Protein 9G7M (pdb70)

Secondary structure (DSSP, 8-state):
-BSS---HHHHSSS-EEEEE-TT--EEEE-----EEEEEEEEEEEE-TTS--EEEEETTTEEEEE-SSEEEEEE--SS---EEEEEE-TT--EEEEEEEEEESSS--SEEEEEEEEE-TTS-EEEE--EEEEE--HHHHHTTTTT-EEEEEESS--SS-EEEEEEEEEEEEEEPPSS--HHHHTTTTTSGGGGGG-HHHHHHHHHHHSSTTTSSS--TT---EEEEE------PPPSSPP-EEEEE--TTS-HHHHHHHHHHH---TTTTS--SS-----TTTHHHHHHHHHHHHHHT--GGGHHHHHHHHHTT-----S-HHHHHHHHHHHHHSHHHHHHHHHHHHHHHHHHHHHSTT--HHHHTTSEEEEEE--TTSS----S--SSEEEEEE---GGGGS-SSSPPEE-SS-EES--HHHHHHHHHHHHHTTEEEEEEEEE-HHHHHIIIII-------SS-GGG-SEEEESSHHHHHTTSB-SS--SS----B-EEEEEEEEGGGGGGEEE-SS-TTSTTHHHHHHHHHTSSSS-SS-EEEEEPSSS--SEEEEE-HHHHTT-EEEE-S----SSSTTSPP-GGGS-HHHHTT-PPP--B-SPPP-

InterPro domains:
  IPR013320 Concanavalin A-like lectin/glucanase domain superfamily [SSF49899] (30-283)
  IPR015099 Exotoxin A catalytic domain [PF09009] (461-632)
  IPR015099 Exotoxin A catalytic domain [cd01436] (477-609)
  IPR015185 Exotoxin A, binding [PF09101] (30-283)
  IPR015186 Exotoxin A, middle domain [PF09102] (285-422)
  IPR036478 Exotoxin A, middle domain superfamily [G3DSA:3.90.1350.10] (274-437)
  IPR036478 Exotoxin A, middle domain superfamily [SSF56864] (285-430)

B-factor: mean 85.53, std 22.72, range [37.11, 172.73]

Organism: NCBI:txid1881062

Radius of gyration: 26.22 Å; Cα contacts (8 Å, |Δi|>4): 1436; chains: 1; bounding box: 72×59×67 Å

Structure (mmCIF, N/CA/C/O backbone):
data_9G7M
#
_entry.id   9G7M
#
_cell.length_a   141.797
_cell.length_b   141.797
_cell.length_c   202.661
_cell.angle_alpha   90.000
_cell.angle_beta   90.000
_cell.angle_gamma   120.000
#
_symmetry.space_group_name_H-M   'P 62 2 2'
#
loop_
_entity.id
_entity.type
_entity.pdbx_description
1 polymer 'Exotoxin A-like protein'
2 non-polymer 'CALCIUM ION'
3 water water
#
loop_
_atom_site.group_PDB
_atom_site.id
_atom_site.type_symbol
_atom_site.label_atom_id
_atom_site.label_alt_id
_atom_site.label_comp_id
_atom_site.label_asym_id
_atom_site.label_entity_id
_atom_site.label_seq_id
_atom_site.pdbx_PDB_ins_code
_atom_site.Cartn_x
_atom_site.Cartn_y
_atom_site.Cartn_z
_atom_site.occupancy
_atom_site.B_iso_or_equiv
_atom_site.auth_seq_id
_atom_site.auth_comp_id
_atom_site.auth_asym_id
_atom_site.auth_atom_id
_atom_site.pdbx_PDB_model_num
ATOM 1 N N . GLY A 1 1 ? -11.666 26.857 -13.815 1.000 77.324 0 GLY A N 1
ATOM 2 C CA . GLY A 1 1 ? -11.261 25.815 -12.850 1.000 76.183 0 GLY A CA 1
ATOM 3 C C . GLY A 1 1 ? -10.462 26.386 -11.681 1.000 75.049 0 GLY A C 1
ATOM 4 O O . GLY A 1 1 ? -9.834 27.434 -11.813 1.000 79.054 0 GLY A O 1
ATOM 5 N N . ILE A 1 2 ? -10.478 25.673 -10.548 1.000 70.828 1 ILE A N 1
ATOM 6 C CA . ILE A 1 2 ? -9.823 26.122 -9.331 1.000 67.576 1 ILE A CA 1
ATOM 7 C C . ILE A 1 2 ? -8.546 25.315 -9.130 1.000 67.779 1 ILE A C 1
ATOM 8 O O . ILE A 1 2 ? -8.613 24.093 -9.036 1.000 68.160 1 ILE A O 1
ATOM 13 N N . GLU A 1 3 ? -7.398 26.011 -9.075 1.000 69.368 2 GLU A N 1
ATOM 14 C CA . GLU A 1 3 ? -6.096 25.379 -8.893 1.000 70.375 2 GLU A CA 1
ATOM 15 C C . GLU A 1 3 ? -5.370 25.980 -7.688 1.000 68.475 2 GLU A C 1
ATOM 16 O O . GLU A 1 3 ? -4.160 25.819 -7.539 1.000 70.986 2 GLU A O 1
ATOM 22 N N . GLY A 1 4 ? -6.130 26.647 -6.816 1.000 64.828 3 GLY A N 1
ATOM 23 C CA . GLY A 1 4 ? -5.603 27.331 -5.649 1.000 62.688 3 GLY A CA 1
ATOM 24 C C . GLY A 1 4 ? -6.766 27.689 -4.736 1.000 62.640 3 GLY A C 1
ATOM 25 O O . GLY A 1 4 ? -7.846 27.129 -4.905 1.000 64.117 3 GLY A O 1
ATOM 26 N N . ASN A 1 5 ? -6.568 28.630 -3.805 1.000 62.706 4 ASN A N 1
ATOM 27 C CA . ASN A 1 5 ? -7.661 29.063 -2.943 1.000 62.886 4 ASN A CA 1
ATOM 28 C C . ASN A 1 5 ? -8.762 29.666 -3.807 1.000 61.453 4 ASN A C 1
ATOM 29 O O . ASN A 1 5 ? -8.517 30.024 -4.956 1.000 62.171 4 ASN A O 1
ATOM 34 N N . PHE A 1 6 ? -9.968 29.770 -3.245 1.000 60.196 5 PHE A N 1
ATOM 35 C CA . PHE A 1 6 ? -11.127 30.194 -4.012 1.000 61.905 5 PHE A CA 1
ATOM 36 C C . PHE A 1 6 ? -12.175 30.797 -3.080 1.000 64.907 5 PHE A C 1
ATOM 37 O O . PHE A 1 6 ? -11.939 30.948 -1.882 1.000 65.071 5 PHE A O 1
ATOM 45 N N . ARG A 1 7 ? -13.321 31.170 -3.656 1.000 67.071 6 ARG A N 1
ATOM 46 C CA . ARG A 1 7 ? -14.476 31.585 -2.879 1.000 69.864 6 ARG A CA 1
ATOM 47 C C . ARG A 1 7 ? -15.667 30.742 -3.328 1.000 69.401 6 ARG A C 1
ATOM 48 O O . ARG A 1 7 ? -16.113 30.853 -4.468 1.000 70.272 6 ARG A O 1
ATOM 56 N N . LEU A 1 8 ? -16.163 29.896 -2.416 1.000 67.536 7 LEU A N 1
ATOM 57 C CA . LEU A 1 8 ? -17.137 28.865 -2.742 1.000 65.525 7 LEU A CA 1
ATOM 58 C C . LEU A 1 8 ? -18.420 29.492 -3.288 1.000 66.449 7 LEU A C 1
ATOM 59 O O . LEU A 1 8 ? -18.924 29.058 -4.322 1.000 65.999 7 LEU A O 1
ATOM 64 N N . TRP A 1 9 ? -18.951 30.501 -2.586 1.000 68.097 8 TRP A N 1
ATOM 65 C CA . TRP A 1 9 ? -20.241 31.068 -2.948 1.000 70.545 8 TRP A CA 1
ATOM 66 C C . TRP A 1 9 ? -20.136 31.753 -4.309 1.000 72.952 8 TRP A C 1
ATOM 67 O O . TRP A 1 9 ? -21.036 31.631 -5.134 1.000 77.677 8 TRP A O 1
ATOM 78 N N . ASP A 1 10 ? -19.030 32.469 -4.541 1.000 72.437 9 ASP A N 1
ATOM 79 C CA . ASP A 1 10 ? -18.841 33.199 -5.784 1.000 73.306 9 ASP A CA 1
ATOM 80 C C . ASP A 1 10 ? -18.672 32.231 -6.954 1.000 71.860 9 ASP A C 1
ATOM 81 O O . ASP A 1 10 ? -19.333 32.388 -7.979 1.000 73.251 9 ASP A O 1
ATOM 86 N N . ASP A 1 11 ? -17.796 31.232 -6.768 1.000 68.890 10 ASP A N 1
ATOM 87 C CA . ASP A 1 11 ? -17.204 30.461 -7.851 1.000 66.343 10 ASP A CA 1
ATOM 88 C C . ASP A 1 11 ? -18.028 29.215 -8.175 1.000 66.592 10 ASP A C 1
ATOM 89 O O . ASP A 1 11 ? -18.084 28.798 -9.331 1.000 67.360 10 ASP A O 1
ATOM 94 N N . CYS A 1 12 ? -18.648 28.618 -7.147 1.000 65.820 11 CYS A N 1
ATOM 95 C CA . CYS A 1 12 ? -19.226 27.286 -7.252 1.000 63.371 11 CYS A CA 1
ATOM 96 C C . CYS A 1 12 ? -20.735 27.325 -7.014 1.000 64.565 11 CYS A C 1
ATOM 97 O O . CYS A 1 12 ? -21.361 26.280 -6.839 1.000 63.833 11 CYS A O 1
ATOM 100 N N . SER A 1 13 ? -21.307 28.536 -7.044 1.000 67.046 12 SER A N 1
ATOM 101 C CA . SER A 1 13 ? -22.734 28.751 -6.853 1.000 68.302 12 SER A CA 1
ATOM 102 C C . SER A 1 13 ? -23.555 28.096 -7.964 1.000 67.593 12 SER A C 1
ATOM 103 O O . SER A 1 13 ? -24.692 27.685 -7.734 1.000 68.169 12 SER A O 1
ATOM 106 N N . SER A 1 14 ? -22.988 28.034 -9.175 1.000 65.455 13 SER A N 1
ATOM 107 C CA . SER A 1 14 ? -23.613 27.318 -10.274 1.000 64.661 13 SER A CA 1
ATOM 108 C C . SER A 1 14 ? -22.776 26.094 -10.629 1.000 63.315 13 SER A C 1
ATOM 109 O O . SER A 1 14 ? -23.289 24.976 -10.642 1.000 63.271 13 SER A O 1
ATOM 112 N N . TYR A 1 15 ? -21.494 26.326 -10.928 1.000 62.105 14 TYR A N 1
ATOM 113 C CA . TYR A 1 15 ? -20.569 25.250 -11.237 1.000 62.226 14 TYR A CA 1
ATOM 114 C C . TYR A 1 15 ? -19.134 25.753 -11.110 1.000 62.302 14 TYR A C 1
ATOM 115 O O . TYR A 1 15 ? -18.825 26.878 -11.488 1.000 63.824 14 TYR A O 1
ATOM 124 N N . CYS A 1 16 ? -18.273 24.893 -10.557 1.000 61.391 15 CYS A N 1
ATOM 125 C CA . CYS A 1 16 ? -16.835 25.092 -10.564 1.000 60.694 15 CYS A CA 1
ATOM 126 C C . CYS A 1 16 ? -16.174 23.719 -10.544 1.000 60.113 15 CYS A C 1
ATOM 127 O O . CYS A 1 16 ? -16.728 22.780 -9.978 1.000 61.690 15 CYS A O 1
ATOM 130 N N . LEU A 1 17 ? -14.999 23.613 -11.166 1.000 58.366 16 LEU A N 1
ATOM 131 C CA . LEU A 1 17 ? -14.296 22.347 -11.255 1.000 56.321 16 LEU A CA 1
ATOM 132 C C . LEU A 1 17 ? -12.951 22.495 -10.558 1.000 55.316 16 LEU A C 1
ATOM 133 O O . LEU A 1 17 ? -12.100 23.243 -11.024 1.000 57.276 16 LEU A O 1
ATOM 138 N N . VAL A 1 18 ? -12.776 21.775 -9.447 1.000 53.889 17 VAL A N 1
ATOM 139 C CA . VAL A 1 18 ? -11.542 21.826 -8.681 1.000 53.654 17 VAL A CA 1
ATOM 140 C C . VAL A 1 18 ? -10.562 20.790 -9.235 1.000 52.901 17 VAL A C 1
ATOM 141 O O . VAL A 1 18 ? -10.889 19.613 -9.339 1.000 52.618 17 VAL A O 1
ATOM 145 N N . TYR A 1 19 ? -9.352 21.244 -9.572 1.000 53.253 18 TYR A N 1
ATOM 146 C CA . TYR A 1 19 ? -8.281 20.358 -9.989 1.000 55.234 18 TYR A CA 1
ATOM 147 C C . TYR A 1 19 ? -7.495 19.951 -8.744 1.000 56.405 18 TYR A C 1
ATOM 148 O O . TYR A 1 19 ? -6.445 20.519 -8.442 1.000 56.496 18 TYR A O 1
ATOM 157 N N . ALA A 1 20 ? -8.040 18.971 -8.010 1.000 57.479 19 ALA A N 1
ATOM 158 C CA . ALA A 1 20 ? -7.444 18.497 -6.772 1.000 57.100 19 ALA A CA 1
ATOM 159 C C . ALA A 1 20 ? -6.006 18.058 -7.021 1.000 58.548 19 ALA A C 1
ATOM 160 O O . ALA A 1 20 ? -5.743 17.189 -7.856 1.000 57.390 19 ALA A O 1
ATOM 162 N N . ALA A 1 21 ? -5.091 18.694 -6.282 1.000 60.641 20 ALA A N 1
ATOM 163 C CA . ALA A 1 21 ? -3.694 18.304 -6.256 1.000 61.304 20 ALA A CA 1
ATOM 164 C C . ALA A 1 21 ? -3.347 17.823 -4.854 1.000 63.140 20 ALA A C 1
ATOM 165 O O . ALA A 1 21 ? -3.805 18.405 -3.873 1.000 64.487 20 ALA A O 1
ATOM 167 N N . PRO A 1 22 ? -2.537 16.751 -4.711 1.000 66.786 21 PRO A N 1
ATOM 168 C CA . PRO A 1 22 ? -1.860 16.482 -3.444 1.000 69.907 21 PRO A CA 1
ATOM 169 C C . PRO A 1 22 ? -0.849 17.600 -3.203 1.000 75.570 21 PRO A C 1
ATOM 170 O O . PRO A 1 22 ? -0.468 18.303 -4.137 1.000 82.545 21 PRO A O 1
ATOM 174 N N . HIS A 1 23 ? -0.438 17.774 -1.944 1.000 80.653 22 HIS A N 1
ATOM 175 C CA . HIS A 1 23 ? 0.579 18.755 -1.580 1.000 84.829 22 HIS A CA 1
ATOM 176 C C . HIS A 1 23 ? 0.037 20.185 -1.672 1.000 79.573 22 HIS A C 1
ATOM 177 O O . HIS A 1 23 ? 0.799 21.136 -1.496 1.000 76.218 22 HIS A O 1
ATOM 184 N N . LYS A 1 24 ? -1.270 20.330 -1.936 1.000 75.054 23 LYS A N 1
ATOM 185 C CA . LYS A 1 24 ? -1.900 21.637 -2.005 1.000 73.443 23 LYS A CA 1
ATOM 186 C C . LYS A 1 24 ? -3.305 21.559 -1.409 1.000 68.129 23 LYS A C 1
ATOM 187 O O . LYS A 1 24 ? -4.109 20.710 -1.792 1.000 65.774 23 LYS A O 1
ATOM 193 N N . ILE A 1 25 ? -3.566 22.457 -0.453 1.000 63.985 24 ILE A N 1
ATOM 194 C CA . ILE A 1 25 ? -4.874 22.611 0.156 1.000 62.472 24 ILE A CA 1
ATOM 195 C C . ILE A 1 25 ? -5.503 23.880 -0.405 1.000 61.573 24 ILE A C 1
ATOM 196 O O . ILE A 1 25 ? -5.039 24.981 -0.130 1.000 62.302 24 ILE A O 1
ATOM 201 N N . TYR A 1 26 ? -6.556 23.704 -1.204 1.000 60.692 25 TYR A N 1
ATOM 202 C CA . TYR A 1 26 ? -7.325 24.813 -1.733 1.000 59.891 25 TYR A CA 1
ATOM 203 C C . TYR A 1 26 ? -8.367 25.186 -0.689 1.000 61.432 25 TYR A C 1
ATOM 204 O O . TYR A 1 26 ? -9.250 24.386 -0.398 1.000 61.766 25 TYR A O 1
ATOM 213 N N . GLN A 1 27 ? -8.245 26.393 -0.125 1.000 64.413 26 GLN A N 1
ATOM 214 C CA . GLN A 1 27 ? -9.093 26.824 0.974 1.000 64.957 26 GLN A CA 1
ATOM 215 C C . GLN A 1 27 ? -10.070 27.896 0.494 1.000 63.693 26 GLN A C 1
ATOM 216 O O . GLN A 1 27 ? -9.796 28.602 -0.473 1.000 64.558 26 GLN A O 1
ATOM 222 N N . THR A 1 28 ? -11.211 28.001 1.185 1.000 63.351 27 THR A N 1
ATOM 223 C CA . THR A 1 28 ? -12.189 29.052 0.940 1.000 64.277 27 THR A CA 1
ATOM 224 C C . THR A 1 28 ? -12.795 29.527 2.259 1.000 65.591 27 THR A C 1
ATOM 225 O O . THR A 1 28 ? -12.923 28.752 3.205 1.000 64.966 27 THR A O 1
ATOM 229 N N . PRO A 1 29 ? -13.210 30.810 2.359 1.000 65.607 28 PRO A N 1
ATOM 230 C CA . PRO A 1 29 ? -14.064 31.248 3.460 1.000 66.865 28 PRO A CA 1
ATOM 231 C C . PRO A 1 29 ? -15.476 30.694 3.300 1.000 68.450 28 PRO A C 1
ATOM 232 O O . PRO A 1 29 ? -15.828 30.217 2.226 1.000 67.467 28 PRO A O 1
ATOM 236 N N . LEU A 1 30 ? -16.264 30.767 4.381 1.000 72.130 29 LEU A N 1
ATOM 237 C CA . LEU A 1 30 ? -17.666 30.380 4.362 1.000 75.394 29 LEU A CA 1
ATOM 238 C C . LEU A 1 30 ? -18.544 31.532 4.856 1.000 79.337 29 LEU A C 1
ATOM 239 O O . LEU A 1 30 ? -19.720 31.328 5.157 1.000 81.736 29 LEU A O 1
ATOM 244 N N . ALA A 1 31 ? -17.979 32.746 4.918 1.000 80.246 30 ALA A N 1
ATOM 245 C CA . ALA A 1 31 ? -18.659 33.885 5.512 1.000 78.812 30 ALA A CA 1
ATOM 246 C C . ALA A 1 31 ? -19.833 34.304 4.633 1.000 80.010 30 ALA A C 1
ATOM 247 O O . ALA A 1 31 ? -19.836 34.018 3.439 1.000 76.931 30 ALA A O 1
ATOM 249 N N . THR A 1 32 ? -20.820 34.970 5.253 1.000 85.475 31 THR A N 1
ATOM 250 C CA . THR A 1 32 ? -22.037 35.403 4.582 1.000 89.230 31 THR A CA 1
ATOM 251 C C . THR A 1 32 ? -22.400 36.813 5.058 1.000 90.607 31 THR A C 1
ATOM 252 O O . THR A 1 32 ? -22.221 37.740 4.246 1.000 96.223 31 THR A O 1
ATOM 256 N N . LYS A 1 41 ? -29.474 36.017 16.575 1.000 128.741 40 LYS A N 1
ATOM 257 C CA . LYS A 1 41 ? -30.385 35.272 17.488 1.000 127.856 40 LYS A CA 1
ATOM 258 C C . LYS A 1 41 ? -30.307 33.783 17.140 1.000 122.127 40 LYS A C 1
ATOM 259 O O . LYS A 1 41 ? -29.238 33.301 16.763 1.000 121.286 40 LYS A O 1
ATOM 265 N N . GLU A 1 42 ? -31.436 33.064 17.229 1.000 110.424 41 GLU A N 1
ATOM 266 C CA . GLU A 1 42 ? -31.427 31.610 17.229 1.000 100.910 41 GLU A CA 1
ATOM 267 C C . GLU A 1 42 ? -31.938 31.061 15.898 1.000 93.867 41 GLU A C 1
ATOM 268 O O . GLU A 1 42 ? -32.953 31.521 15.380 1.000 94.031 41 GLU A O 1
ATOM 274 N N . GLY A 1 43 ? -31.234 30.049 15.368 1.000 88.815 42 GLY A N 1
ATOM 275 C CA . GLY A 1 43 ? -31.642 29.378 14.142 1.000 85.074 42 GLY A CA 1
ATOM 276 C C . GLY A 1 43 ? -30.627 28.341 13.652 1.000 80.062 42 GLY A C 1
ATOM 277 O O . GLY A 1 43 ? -29.616 28.081 14.304 1.000 77.831 42 GLY A O 1
ATOM 278 N N . VAL A 1 44 ? -30.920 27.768 12.477 1.000 75.952 43 VAL A N 1
ATOM 279 C CA . VAL A 1 44 ? -30.123 26.710 11.875 1.000 71.923 43 VAL A CA 1
ATOM 280 C C . VAL A 1 44 ? -29.573 27.190 10.537 1.000 70.160 43 VAL A C 1
ATOM 281 O O . VAL A 1 44 ? -30.316 27.742 9.728 1.000 69.701 43 VAL A O 1
ATOM 285 N N . LEU A 1 45 ? -28.274 26.942 10.318 1.000 68.434 44 LEU A N 1
ATOM 286 C CA . LEU A 1 45 ? -27.637 27.115 9.020 1.000 66.658 44 LEU A CA 1
ATOM 287 C C . LEU A 1 45 ? -27.530 25.754 8.338 1.000 64.809 44 LEU A C 1
ATOM 288 O O . LEU A 1 45 ? -27.076 24.800 8.964 1.000 66.378 44 LEU A O 1
ATOM 293 N N . HIS A 1 46 ? -27.941 25.676 7.064 1.000 62.708 45 HIS A N 1
ATOM 294 C CA . HIS A 1 46 ? -27.810 24.460 6.274 1.000 61.815 45 HIS A CA 1
ATOM 295 C C . HIS A 1 46 ? -26.874 24.729 5.101 1.000 61.245 45 HIS A C 1
ATOM 296 O O . HIS A 1 46 ? -27.278 25.323 4.105 1.000 63.403 45 HIS A O 1
ATOM 303 N N . TYR A 1 47 ? -25.628 24.266 5.234 1.000 60.314 46 TYR A N 1
ATOM 304 C CA . TYR A 1 47 ? -24.638 24.344 4.171 1.000 59.308 46 TYR A CA 1
ATOM 305 C C . TYR A 1 47 ? -24.858 23.171 3.216 1.000 59.009 46 TYR A C 1
ATOM 306 O O . TYR A 1 47 ? -24.984 22.030 3.650 1.000 59.330 46 TYR A O 1
ATOM 315 N N . SER A 1 48 ? -24.919 23.451 1.912 1.000 59.603 47 SER A N 1
ATOM 316 C CA . SER A 1 48 ? -25.265 22.430 0.934 1.000 59.467 47 SER A CA 1
ATOM 317 C C . SER A 1 48 ? -24.466 22.634 -0.349 1.000 58.121 47 SER A C 1
ATOM 318 O O . SER A 1 48 ? -24.177 23.766 -0.722 1.000 60.830 47 SER A O 1
ATOM 321 N N . MET A 1 49 ? -24.095 21.530 -1.004 1.000 55.178 48 MET A N 1
ATOM 322 C CA . MET A 1 49 ? -23.532 21.599 -2.342 1.000 54.553 48 MET A CA 1
ATOM 323 C C . MET A 1 49 ? -23.613 20.224 -3.004 1.000 53.190 48 MET A C 1
ATOM 324 O O . MET A 1 49 ? -23.578 19.200 -2.334 1.000 52.370 48 MET A O 1
ATOM 329 N N . VAL A 1 50 ? -23.746 20.214 -4.332 1.000 53.472 49 VAL A N 1
ATOM 330 C CA . VAL A 1 50 ? -23.885 18.975 -5.077 1.000 54.187 49 VAL A CA 1
ATOM 331 C C . VAL A 1 50 ? -22.554 18.669 -5.752 1.000 54.629 49 VAL A C 1
ATOM 332 O O . VAL A 1 50 ? -21.963 19.541 -6.379 1.000 57.068 49 VAL A O 1
ATOM 336 N N . MET A 1 51 ? -22.115 17.414 -5.634 1.000 54.060 50 MET A N 1
ATOM 337 C CA . MET A 1 51 ? -20.769 17.022 -6.007 1.000 53.899 50 MET A CA 1
ATOM 338 C C . MET A 1 51 ? -20.851 15.987 -7.121 1.000 53.212 50 MET A C 1
ATOM 339 O O . MET A 1 51 ? -21.658 15.066 -7.040 1.000 51.587 50 MET A O 1
ATOM 344 N N . LYS A 1 52 ? -20.025 16.166 -8.156 1.000 54.895 51 LYS A N 1
ATOM 345 C CA . LYS A 1 52 ? -19.594 15.061 -8.995 1.000 57.677 51 LYS A CA 1
ATOM 346 C C . LYS A 1 52 ? -18.071 15.038 -9.014 1.000 56.354 51 LYS A C 1
ATOM 347 O O . LYS A 1 52 ? -17.443 15.987 -9.471 1.000 56.151 51 LYS A O 1
ATOM 353 N N . ASP A 1 53 ? -17.508 13.922 -8.546 1.000 56.185 52 ASP A N 1
ATOM 354 C CA . ASP A 1 53 ? -16.074 13.769 -8.379 1.000 55.553 52 ASP A CA 1
ATOM 355 C C . ASP A 1 53 ? -15.546 12.816 -9.440 1.000 55.965 52 ASP A C 1
ATOM 356 O O . ASP A 1 53 ? -16.292 11.993 -9.968 1.000 57.340 52 ASP A O 1
ATOM 361 N N . TYR A 1 54 ? -14.249 12.927 -9.727 1.000 56.140 53 TYR A N 1
ATOM 362 C CA . TYR A 1 54 ? -13.558 11.905 -10.487 1.000 57.834 53 TYR A CA 1
ATOM 363 C C . TYR A 1 54 ? -12.319 11.474 -9.710 1.000 56.854 53 TYR A C 1
ATOM 364 O O . TYR A 1 54 ? -11.412 12.275 -9.484 1.000 53.710 53 TYR A O 1
ATOM 373 N N . VAL A 1 55 ? -12.313 10.192 -9.327 1.000 58.208 54 VAL A N 1
ATOM 374 C CA . VAL A 1 55 ? -11.236 9.585 -8.563 1.000 59.032 54 VAL A CA 1
ATOM 375 C C . VAL A 1 55 ? -10.944 8.222 -9.185 1.000 60.848 54 VAL A C 1
ATOM 376 O O . VAL A 1 55 ? -10.822 7.218 -8.483 1.000 61.313 54 VAL A O 1
ATOM 380 N N . GLY A 1 56 ? -10.818 8.227 -10.519 1.000 61.391 55 GLY A N 1
ATOM 381 C CA . GLY A 1 56 ? -10.760 7.015 -11.316 1.000 61.222 55 GLY A CA 1
ATOM 382 C C . GLY A 1 56 ? -9.418 6.297 -11.213 1.000 60.901 55 GLY A C 1
ATOM 383 O O . GLY A 1 56 ? -9.333 5.119 -11.542 1.000 62.802 55 GLY A O 1
ATOM 384 N N . ASN A 1 57 ? -8.380 6.999 -10.751 1.000 60.708 56 ASN A N 1
ATOM 385 C CA . ASN A 1 57 ? -7.082 6.380 -10.537 1.000 61.878 56 ASN A CA 1
ATOM 386 C C . ASN A 1 57 ? -6.888 6.044 -9.058 1.000 61.685 56 ASN A C 1
ATOM 387 O O . ASN A 1 57 ? -5.757 5.940 -8.589 1.000 62.012 56 ASN A O 1
ATOM 392 N N . GLY A 1 58 ? -7.992 5.885 -8.317 1.000 61.293 57 GLY A N 1
ATOM 393 C CA . GLY A 1 58 ? -7.925 5.553 -6.903 1.000 60.595 57 GLY A CA 1
ATOM 394 C C . GLY A 1 58 ? -7.503 6.731 -6.022 1.000 59.988 57 GLY A C 1
ATOM 395 O O . GLY A 1 58 ? -7.085 6.533 -4.881 1.000 59.273 57 GLY A O 1
ATOM 396 N N . GLN A 1 59 ? -7.638 7.960 -6.536 1.000 59.065 58 GLN A N 1
ATOM 397 C CA . GLN A 1 59 ? -7.407 9.140 -5.722 1.000 57.193 58 GLN A CA 1
ATOM 398 C C . GLN A 1 59 ? -8.375 9.122 -4.540 1.000 55.811 58 GLN A C 1
ATOM 399 O O . GLN A 1 59 ? -9.441 8.513 -4.605 1.000 55.528 58 GLN A O 1
ATOM 405 N N . VAL A 1 60 ? -7.988 9.798 -3.457 1.000 54.120 59 VAL A N 1
ATOM 406 C CA . VAL A 1 60 ? -8.891 10.020 -2.345 1.000 55.388 59 VAL A CA 1
ATOM 407 C C . VAL A 1 60 ? -8.864 11.507 -2.017 1.000 54.614 59 VAL A C 1
ATOM 408 O O . VAL A 1 60 ? -7.801 12.056 -1.750 1.000 55.508 59 VAL A O 1
ATOM 412 N N . LEU A 1 61 ? -10.036 12.145 -2.066 1.000 53.607 60 LEU A N 1
ATOM 413 C CA . LEU A 1 61 ? -10.135 13.577 -1.851 1.000 53.919 60 LEU A CA 1
ATOM 414 C C . LEU A 1 61 ? -10.439 13.815 -0.377 1.000 53.138 60 LEU A C 1
ATOM 415 O O . LEU A 1 61 ? -11.119 12.999 0.236 1.000 54.036 60 LEU A O 1
ATOM 420 N N . ALA A 1 62 ? -9.950 14.938 0.163 1.000 52.121 61 ALA A N 1
ATOM 421 C CA . ALA A 1 62 ? -10.163 15.287 1.558 1.000 52.501 61 ALA A CA 1
ATOM 422 C C . ALA A 1 62 ? -10.768 16.683 1.649 1.000 52.643 61 ALA A C 1
ATOM 423 O O . ALA A 1 62 ? -10.128 17.656 1.256 1.000 53.946 61 ALA A O 1
ATOM 425 N N . LEU A 1 63 ? -11.993 16.763 2.183 1.000 52.004 62 LEU A N 1
ATOM 426 C CA . LEU A 1 63 ? -12.703 18.024 2.324 1.000 53.343 62 LEU A CA 1
ATOM 427 C C . LEU A 1 63 ? -12.793 18.382 3.803 1.000 56.384 62 LEU A C 1
ATOM 428 O O . LEU A 1 63 ? -13.498 17.728 4.564 1.000 57.068 62 LEU A O 1
ATOM 433 N N . ARG A 1 64 ? -12.073 19.429 4.201 1.000 60.767 63 ARG A N 1
ATOM 434 C CA . ARG A 1 64 ? -12.040 19.834 5.592 1.000 66.241 63 ARG A CA 1
ATOM 435 C C . ARG A 1 64 ? -13.240 20.737 5.857 1.000 62.349 63 ARG A C 1
ATOM 436 O O . ARG A 1 64 ? -13.346 21.811 5.275 1.000 60.815 63 ARG A O 1
ATOM 444 N N . LEU A 1 65 ? -14.149 20.278 6.722 1.000 60.165 64 LEU A N 1
ATOM 445 C CA . LEU A 1 65 ? -15.245 21.107 7.195 1.000 59.609 64 LEU A CA 1
ATOM 446 C C . LEU A 1 65 ? -14.760 21.910 8.399 1.000 60.979 64 LEU A C 1
ATOM 447 O O . LEU A 1 65 ? -14.879 21.466 9.539 1.000 60.987 64 LEU A O 1
ATOM 452 N N . ASP A 1 66 ? -14.175 23.080 8.121 1.000 62.951 65 ASP A N 1
ATOM 453 C CA . ASP A 1 66 ? -13.654 23.962 9.152 1.000 65.360 65 ASP A CA 1
ATOM 454 C C . ASP A 1 66 ? -12.722 23.161 10.062 1.000 65.972 65 ASP A C 1
ATOM 455 O O . ASP A 1 66 ? -11.751 22.599 9.567 1.000 69.767 65 ASP A O 1
ATOM 460 N N . ASP A 1 67 ? -13.026 23.080 11.368 1.000 66.264 66 ASP A N 1
ATOM 461 C CA . ASP A 1 67 ? -12.125 22.463 12.333 1.000 66.128 66 ASP A CA 1
ATOM 462 C C . ASP A 1 67 ? -12.727 21.191 12.937 1.000 63.425 66 ASP A C 1
ATOM 463 O O . ASP A 1 67 ? -12.092 20.571 13.783 1.000 62.097 66 ASP A O 1
ATOM 468 N N . PHE A 1 68 ? -13.920 20.775 12.486 1.000 63.758 67 PHE A N 1
ATOM 469 C CA . PHE A 1 68 ? -14.716 19.808 13.231 1.000 62.277 67 PHE A CA 1
ATOM 470 C C . PHE A 1 68 ? -14.895 18.473 12.499 1.000 61.545 67 PHE A C 1
ATOM 471 O O . PHE A 1 68 ? -15.363 17.519 13.122 1.000 60.986 67 PHE A O 1
ATOM 479 N N . ALA A 1 69 ? -14.559 18.392 11.198 1.000 60.079 68 ALA A N 1
ATOM 480 C CA . ALA A 1 69 ? -14.708 17.141 10.462 1.000 58.408 68 ALA A CA 1
ATOM 481 C C . ALA A 1 69 ? -13.862 17.115 9.191 1.000 57.336 68 ALA A C 1
ATO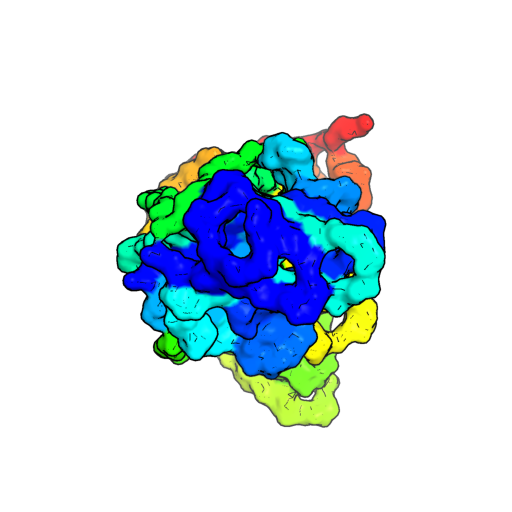M 482 O O . ALA A 1 69 ? -13.337 18.136 8.753 1.000 60.590 68 ALA A O 1
ATOM 484 N N . THR A 1 70 ? -13.757 15.914 8.609 1.000 54.586 69 THR A N 1
ATOM 485 C CA . THR A 1 70 ? -13.093 15.695 7.333 1.000 52.268 69 THR A CA 1
ATOM 486 C C . THR A 1 70 ? -13.864 14.638 6.547 1.000 52.517 69 THR A C 1
ATOM 487 O O . THR A 1 70 ? -14.163 13.568 7.069 1.000 53.028 69 THR A O 1
ATOM 491 N N . VAL A 1 71 ? -14.189 14.963 5.292 1.000 51.791 70 VAL A N 1
ATOM 492 C CA . VAL A 1 71 ? -14.870 14.046 4.397 1.000 51.000 70 VAL A CA 1
ATOM 493 C C . VAL A 1 71 ? -13.837 13.477 3.432 1.000 51.534 70 VAL A C 1
ATOM 494 O O . VAL A 1 71 ? -13.098 14.241 2.822 1.000 53.935 70 VAL A O 1
ATOM 498 N N . PHE A 1 72 ? -13.771 12.146 3.318 1.000 51.222 71 PHE A N 1
ATOM 499 C CA . PHE A 1 72 ? -12.881 11.502 2.368 1.000 51.270 71 PHE A CA 1
ATOM 500 C C . PHE A 1 72 ? -13.719 10.922 1.245 1.000 51.876 71 PHE A C 1
ATOM 501 O O . PHE A 1 72 ? -14.664 10.185 1.505 1.000 52.353 71 PHE A O 1
ATOM 509 N N . VAL A 1 73 ? -13.347 11.257 0.008 1.000 53.094 72 VAL A N 1
ATOM 510 C CA . VAL A 1 73 ? -14.109 10.853 -1.157 1.000 54.244 72 VAL A CA 1
ATOM 511 C C . VAL A 1 73 ? -13.314 9.772 -1.875 1.000 55.176 72 VAL A C 1
ATOM 512 O O . VAL A 1 73 ? -12.284 10.053 -2.473 1.000 54.416 72 VAL A O 1
ATOM 516 N N . GLU A 1 74 ? -13.784 8.528 -1.757 1.000 60.083 73 GLU A N 1
ATOM 517 C CA . GLU A 1 74 ? -13.237 7.409 -2.506 1.000 65.975 73 GLU A CA 1
ATOM 518 C C . GLU A 1 74 ? -14.264 7.018 -3.559 1.000 65.973 73 GLU A C 1
ATOM 519 O O . GLU A 1 74 ? -15.388 7.507 -3.530 1.000 64.937 73 GLU A O 1
ATOM 525 N N . GLN A 1 75 ? -13.878 6.121 -4.467 1.000 69.146 74 GLN A N 1
ATOM 526 C CA . GLN A 1 75 ? -14.698 5.846 -5.636 1.000 72.619 74 GLN A CA 1
ATOM 527 C C . GLN A 1 75 ? -15.994 5.155 -5.223 1.000 70.671 74 GLN A C 1
ATOM 528 O O . GLN A 1 75 ? -17.014 5.375 -5.868 1.000 72.313 74 GLN A O 1
ATOM 534 N N . GLU A 1 76 ? -15.974 4.380 -4.130 1.000 69.809 75 GLU A N 1
ATOM 535 C CA . GLU A 1 76 ? -17.129 3.573 -3.758 1.000 69.432 75 GLU A CA 1
ATOM 536 C C . GLU A 1 76 ? -17.694 3.951 -2.383 1.000 66.253 75 GLU A C 1
ATOM 537 O O . GLU A 1 76 ? -18.687 3.364 -1.954 1.000 62.823 75 GLU A O 1
ATOM 543 N N . SER A 1 77 ? -17.107 4.942 -1.697 1.000 65.134 76 SER A N 1
ATOM 544 C CA . SER A 1 77 ? -17.591 5.314 -0.376 1.000 65.050 76 SER A CA 1
ATOM 545 C C . SER A 1 77 ? -17.300 6.782 -0.065 1.000 63.158 76 SER A C 1
ATOM 546 O O . SER A 1 77 ? -16.287 7.330 -0.498 1.000 61.336 76 SER A O 1
ATOM 549 N N . LEU A 1 78 ? -18.217 7.391 0.701 1.000 61.290 77 LEU A N 1
ATOM 550 C CA . LEU A 1 78 ? -18.001 8.675 1.348 1.000 59.914 77 LEU A CA 1
ATOM 551 C C . LEU A 1 78 ? -17.730 8.438 2.831 1.000 59.887 77 LEU A C 1
ATOM 552 O O . LEU A 1 78 ? -18.624 7.995 3.544 1.000 59.709 77 LEU A O 1
ATOM 557 N N . ARG A 1 79 ? -16.508 8.748 3.286 1.000 61.257 78 ARG A N 1
ATOM 558 C CA . ARG A 1 79 ? -16.117 8.533 4.673 1.000 63.064 78 ARG A CA 1
ATOM 559 C C . ARG A 1 79 ? -16.075 9.858 5.432 1.000 60.749 78 ARG A C 1
ATOM 560 O O . ARG A 1 79 ? -15.449 10.810 4.985 1.000 59.432 78 ARG A O 1
ATOM 568 N N . LEU A 1 80 ? -16.741 9.905 6.593 1.000 61.580 79 LEU A N 1
ATOM 569 C CA . LEU A 1 80 ? -16.685 11.056 7.481 1.000 61.175 79 LEU A CA 1
ATOM 570 C C . LEU A 1 80 ? -15.780 10.726 8.666 1.000 63.598 79 LEU A C 1
ATOM 571 O O . LEU A 1 80 ? -15.819 9.613 9.183 1.000 63.098 79 LEU A O 1
ATOM 576 N N . SER A 1 81 ? -14.965 11.705 9.081 1.000 66.266 80 SER A N 1
ATOM 577 C CA . SER A 1 81 ? -14.054 11.544 10.202 1.000 68.990 80 SER A CA 1
ATOM 578 C C . SER A 1 81 ? -14.183 12.738 11.143 1.000 70.793 80 SER A C 1
ATOM 579 O O . SER A 1 81 ? -13.895 13.865 10.747 1.000 67.588 80 SER A O 1
ATOM 582 N N . LEU A 1 82 ? -14.581 12.465 12.394 1.000 77.679 81 LEU A N 1
ATOM 583 C CA . LEU A 1 82 ? -15.054 13.493 13.310 1.000 81.470 81 LEU A CA 1
ATOM 584 C C . LEU A 1 82 ? -14.035 13.784 14.409 1.000 84.750 81 LEU A C 1
ATOM 585 O O . LEU A 1 82 ? -13.256 12.917 14.810 1.000 79.670 81 LEU A O 1
ATOM 590 N N . LEU A 1 83 ? -14.084 15.037 14.879 1.000 92.873 82 LEU A N 1
ATOM 591 C CA . LEU A 1 83 ? -13.249 15.535 15.959 1.000 102.681 82 LEU A CA 1
ATOM 592 C C . LEU A 1 83 ? -14.075 16.529 16.771 1.000 106.323 82 LEU A C 1
ATOM 593 O O . LEU A 1 83 ? -14.231 17.682 16.370 1.000 103.765 82 LEU A O 1
ATOM 598 N N . GLY A 1 84 ? -14.614 16.060 17.902 1.000 110.391 83 GLY A N 1
ATOM 599 C CA . GLY A 1 84 ? -15.428 16.892 18.771 1.000 111.515 83 GLY A CA 1
ATOM 600 C C . GLY A 1 84 ? -14.565 17.676 19.754 1.000 112.698 83 GLY A C 1
ATOM 601 O O . GLY A 1 84 ? -13.520 18.209 19.384 1.000 112.352 83 GLY A O 1
ATOM 602 N N . SER A 1 85 ? -15.036 17.748 21.004 1.000 114.470 84 SER A N 1
ATOM 603 C CA . SER A 1 85 ? -14.231 18.230 22.115 1.000 114.581 84 SER A CA 1
ATOM 604 C C . SER A 1 85 ? -13.588 17.055 22.855 1.000 112.250 84 SER A C 1
ATOM 605 O O . SER A 1 85 ? -12.654 17.252 23.627 1.000 109.722 84 SER A O 1
ATOM 608 N N . ASP A 1 86 ? -14.072 15.832 22.591 1.000 113.770 85 ASP A N 1
ATOM 609 C CA . ASP A 1 86 ? -13.530 14.626 23.199 1.000 115.124 85 ASP A CA 1
ATOM 610 C C . ASP A 1 86 ? -12.084 14.411 22.763 1.000 115.113 85 ASP A C 1
ATOM 611 O O . ASP A 1 86 ? -11.317 13.765 23.474 1.000 112.852 85 ASP A O 1
ATOM 616 N N . GLY A 1 87 ? -11.743 14.898 21.563 1.000 113.540 86 GLY A N 1
ATOM 617 C CA . GLY A 1 87 ? -10.397 14.771 21.034 1.000 112.684 86 GLY A CA 1
ATOM 618 C C . GLY A 1 87 ? -10.223 13.504 20.200 1.000 120.168 86 GLY A C 1
ATOM 619 O O . GLY A 1 87 ? -9.510 13.522 19.201 1.000 129.080 86 GLY A O 1
ATOM 620 N N . LYS A 1 88 ? -10.894 12.416 20.606 1.000 126.799 87 LYS A N 1
ATOM 621 C CA . LYS A 1 88 ? -10.716 11.108 19.991 1.000 127.012 87 LYS A CA 1
ATOM 622 C C . LYS A 1 88 ? -11.352 11.080 18.601 1.000 122.781 87 LYS A C 1
ATOM 623 O O . LYS A 1 88 ? -12.346 11.763 18.356 1.000 118.978 87 LYS A O 1
ATOM 629 N N . PRO A 1 89 ? -10.814 10.270 17.657 1.000 114.788 88 PRO A N 1
ATOM 630 C CA . PRO A 1 89 ? -11.313 10.234 16.283 1.000 103.706 88 PRO A CA 1
ATOM 631 C C . PRO A 1 89 ? -12.396 9.175 16.087 1.000 91.326 88 PRO A C 1
ATOM 632 O O . PRO A 1 89 ? -12.212 8.030 16.490 1.000 91.264 88 PRO A O 1
ATOM 636 N N . ARG A 1 90 ? -13.517 9.569 15.468 1.000 81.484 89 ARG A N 1
ATOM 637 C CA . ARG A 1 90 ? -14.622 8.663 15.189 1.000 76.370 89 ARG A CA 1
ATOM 638 C C . ARG A 1 90 ? -14.910 8.656 13.690 1.000 72.554 89 ARG A C 1
ATOM 639 O O . ARG A 1 90 ? -15.194 9.702 13.112 1.000 73.005 89 ARG A O 1
ATOM 647 N N . ASN A 1 91 ? -14.866 7.468 13.078 1.000 69.450 90 ASN A N 1
ATOM 648 C CA . ASN A 1 91 ? -14.929 7.344 11.631 1.000 67.916 90 ASN A CA 1
ATOM 649 C C . ASN A 1 91 ? -16.199 6.609 11.213 1.000 67.306 90 ASN A C 1
ATOM 650 O O . ASN A 1 91 ? -16.699 5.752 11.934 1.000 68.247 90 ASN A O 1
ATOM 655 N N . PHE A 1 92 ? -16.710 6.968 10.030 1.000 67.603 91 PHE A N 1
ATOM 656 C CA . PHE A 1 92 ? -17.893 6.347 9.460 1.000 66.542 91 PHE A CA 1
ATOM 657 C C . PHE A 1 92 ? -17.724 6.182 7.955 1.000 63.592 91 PHE A C 1
ATOM 658 O O . PHE A 1 92 ? -16.893 6.845 7.340 1.000 62.626 91 PHE A O 1
ATOM 666 N N . GLN A 1 93 ? -18.539 5.297 7.380 1.000 61.741 92 GLN A N 1
ATOM 667 C CA . GLN A 1 93 ? -18.450 4.974 5.970 1.000 64.631 92 GLN A CA 1
ATOM 668 C C . GLN A 1 93 ? -19.869 4.926 5.410 1.000 63.214 92 GLN A C 1
ATOM 669 O O . GLN A 1 93 ? -20.747 4.316 6.009 1.000 62.252 92 GLN A O 1
ATOM 675 N N . TYR A 1 94 ? -20.092 5.638 4.299 1.000 62.644 93 TYR A N 1
ATOM 676 C CA . TYR A 1 94 ? -21.343 5.578 3.565 1.000 62.667 93 TYR A CA 1
ATOM 677 C C . TYR A 1 94 ? -21.059 5.048 2.166 1.000 62.577 93 TYR A C 1
ATOM 678 O O . TYR A 1 94 ? -20.177 5.558 1.485 1.000 64.041 93 TYR A O 1
ATOM 687 N N . ALA A 1 95 ? -21.802 4.015 1.758 1.000 63.326 94 ALA A N 1
ATOM 688 C CA . ALA A 1 95 ? -21.591 3.379 0.469 1.000 63.980 94 ALA A CA 1
ATOM 689 C C . ALA A 1 95 ? -22.328 4.170 -0.601 1.000 64.276 94 ALA A C 1
ATOM 690 O O . ALA A 1 95 ? -23.467 4.578 -0.393 1.000 65.399 94 ALA A O 1
ATOM 692 N N . ARG A 1 96 ? -21.656 4.379 -1.734 1.000 64.293 95 ARG A N 1
ATOM 693 C CA . ARG A 1 96 ? -22.216 5.135 -2.841 1.000 64.279 95 ARG A CA 1
ATOM 694 C C . ARG A 1 96 ? -22.993 4.188 -3.752 1.000 65.392 95 ARG A C 1
ATOM 695 O O . ARG A 1 96 ? -23.975 4.590 -4.376 1.000 66.171 95 ARG A O 1
ATOM 703 N N . GLN A 1 97 ? -22.524 2.935 -3.821 1.000 66.231 96 GLN A N 1
ATOM 704 C CA . GLN A 1 97 ? -23.141 1.891 -4.622 1.000 66.520 96 GLN A CA 1
ATOM 705 C C . GLN A 1 97 ? -23.282 2.357 -6.066 1.000 66.594 96 GLN A C 1
ATOM 706 O O . GLN A 1 97 ? -24.393 2.422 -6.589 1.000 63.341 96 GLN A O 1
ATOM 712 N N . GLY A 1 98 ? -22.143 2.709 -6.677 1.000 68.711 97 GLY A N 1
ATOM 713 C CA . GLY A 1 98 ? -22.076 2.960 -8.109 1.000 69.789 97 GLY A CA 1
ATOM 714 C C . GLY A 1 98 ? -22.528 4.363 -8.512 1.000 68.216 97 GLY A C 1
ATOM 715 O O . GLY A 1 98 ? -22.306 4.763 -9.653 1.000 71.543 97 GLY A O 1
ATOM 716 N N . ALA A 1 99 ? -23.165 5.093 -7.586 1.000 64.967 98 ALA A N 1
ATOM 717 C CA . ALA A 1 99 ? -23.623 6.447 -7.845 1.000 64.417 98 ALA A CA 1
ATOM 718 C C . ALA A 1 99 ? -22.420 7.352 -8.092 1.000 64.214 98 ALA A C 1
ATOM 719 O O . ALA A 1 99 ? -21.401 7.220 -7.416 1.000 61.772 98 ALA A O 1
ATOM 721 N N . LYS A 1 100 ? -22.564 8.263 -9.065 1.000 65.844 99 LYS A N 1
ATOM 722 C CA . LYS A 1 100 ? -21.482 9.133 -9.498 1.000 67.898 99 LYS A CA 1
ATOM 723 C C . LYS A 1 100 ? -21.672 10.543 -8.948 1.000 64.415 99 LYS A C 1
ATOM 724 O O . LYS A 1 100 ? -20.746 11.347 -8.973 1.000 63.845 99 LYS A O 1
ATOM 730 N N . HIS A 1 101 ? -22.878 10.852 -8.476 1.000 63.165 100 HIS A N 1
ATOM 731 C CA . HIS A 1 101 ? -23.158 12.161 -7.915 1.000 64.392 100 HIS A CA 1
ATOM 732 C C . HIS A 1 101 ? -23.461 12.011 -6.429 1.000 63.274 100 HIS A C 1
ATOM 733 O O . HIS A 1 101 ? -23.770 10.916 -5.957 1.000 67.002 100 HIS A O 1
ATOM 740 N N . TRP A 1 102 ? -23.358 13.122 -5.696 1.000 59.709 101 TRP A N 1
ATOM 741 C CA . TRP A 1 102 ? -23.709 13.119 -4.288 1.000 58.239 101 TRP A CA 1
ATOM 742 C C . TRP A 1 102 ? -23.762 14.546 -3.762 1.000 57.986 101 TRP A C 1
ATOM 743 O O . TRP A 1 102 ? -23.054 15.421 -4.247 1.000 59.961 101 TRP A O 1
ATOM 754 N N . SER A 1 103 ? -24.611 14.747 -2.755 1.000 57.146 102 SER A N 1
ATOM 755 C CA . SER A 1 103 ? -24.723 16.011 -2.049 1.000 57.933 102 SER A CA 1
ATOM 756 C C . SER A 1 103 ? -23.951 15.953 -0.728 1.000 57.247 102 SER A C 1
ATOM 757 O O . SER A 1 103 ? -24.017 14.957 -0.013 1.000 57.554 102 SER A O 1
ATOM 760 N N . LEU A 1 104 ? -23.214 17.026 -0.418 1.000 55.489 103 LEU A N 1
ATOM 761 C CA . LEU A 1 104 ? -22.603 17.208 0.887 1.000 54.490 103 LEU A CA 1
ATOM 762 C C . LEU A 1 104 ? -23.420 18.245 1.643 1.000 55.613 103 LEU A C 1
ATOM 763 O O . LEU A 1 104 ? -23.630 19.334 1.129 1.000 56.517 103 LEU A O 1
ATOM 768 N N . ASN A 1 105 ? -23.872 17.886 2.848 1.000 57.224 104 ASN A N 1
ATOM 769 C CA . ASN A 1 105 ? -24.638 18.781 3.697 1.000 57.997 104 ASN A CA 1
ATOM 770 C C . ASN A 1 105 ? -24.076 18.766 5.112 1.000 57.251 104 ASN A C 1
ATOM 771 O O . ASN A 1 105 ? -23.550 17.750 5.559 1.000 57.372 104 ASN A O 1
ATOM 776 N N . TRP A 1 106 ? -24.233 19.892 5.813 1.000 57.082 105 TRP A N 1
ATOM 777 C CA . TRP A 1 106 ? -24.059 19.914 7.253 1.000 56.986 105 TRP A CA 1
ATOM 778 C C . TRP A 1 106 ? -24.872 21.051 7.861 1.000 59.376 105 TRP A C 1
ATOM 779 O O . TRP A 1 106 ? -25.061 22.088 7.228 1.000 60.832 105 TRP A O 1
ATOM 790 N N . LEU A 1 107 ? -25.354 20.827 9.092 1.000 60.339 106 LEU A N 1
ATOM 791 C CA . LEU A 1 107 ? -26.274 21.735 9.759 1.000 60.372 106 LEU A CA 1
ATOM 792 C C . LEU A 1 107 ? -25.602 22.286 11.010 1.000 60.398 106 LEU A C 1
ATOM 793 O O . LEU A 1 107 ? -25.278 21.514 11.907 1.000 60.200 106 LEU A O 1
ATOM 798 N N . VAL A 1 108 ? -25.397 23.612 11.057 1.000 61.589 107 VAL A N 1
ATOM 799 C CA . VAL A 1 108 ? -24.813 24.268 12.220 1.000 62.868 107 VAL A CA 1
ATOM 800 C C . VAL A 1 108 ? -25.877 25.085 12.942 1.000 64.133 107 VAL A C 1
ATOM 801 O O . VAL A 1 108 ? -26.520 25.932 12.326 1.000 63.227 107 VAL A O 1
ATOM 805 N N . PRO A 1 109 ? -26.056 24.890 14.271 1.000 67.625 108 PRO A N 1
ATOM 806 C CA . PRO A 1 109 ? -26.953 25.727 15.071 1.000 69.186 108 PRO A CA 1
ATOM 807 C C . PRO A 1 109 ? -26.289 27.011 15.567 1.000 71.854 108 PRO A C 1
ATOM 808 O O . PRO A 1 109 ? -25.122 26.997 15.960 1.000 69.789 108 PRO A O 1
ATOM 812 N N . VAL A 1 110 ? -27.047 28.116 15.524 1.000 77.457 109 VAL A N 1
ATOM 813 C CA . VAL A 1 110 ? -26.587 29.409 16.009 1.000 84.680 109 VAL A CA 1
ATOM 814 C C . VAL A 1 110 ? -27.588 29.925 17.042 1.000 88.422 109 VAL A C 1
ATOM 815 O O . VAL A 1 110 ? -28.792 29.724 16.899 1.000 88.171 109 VAL A O 1
ATOM 819 N N . GLY A 1 111 ? -27.068 30.593 18.080 1.000 91.698 110 GLY A N 1
ATOM 820 C CA . GLY A 1 111 ? -27.882 31.106 19.171 1.000 93.858 110 GLY A CA 1
ATOM 821 C C . GLY A 1 111 ? -27.055 31.319 20.435 1.000 95.914 110 GLY A C 1
ATOM 822 O O . GLY A 1 111 ? -25.856 31.055 20.447 1.000 97.955 110 GLY A O 1
ATOM 823 N N . ASP A 1 112 ? -27.709 31.816 21.489 1.000 100.919 111 ASP A N 1
ATOM 824 C CA . ASP A 1 112 ? -27.082 31.930 22.797 1.000 102.478 111 ASP A CA 1
ATOM 825 C C . ASP A 1 112 ? -27.318 30.643 23.585 1.000 102.269 111 ASP A C 1
ATOM 826 O O . ASP A 1 112 ? -26.451 30.219 24.345 1.000 100.696 111 ASP A O 1
ATOM 831 N N . ASP A 1 113 ? -28.491 30.026 23.388 1.000 101.249 112 ASP A N 1
ATOM 832 C CA . ASP A 1 113 ? -28.844 28.798 24.080 1.000 100.175 112 ASP A CA 1
ATOM 833 C C . ASP A 1 113 ? -29.305 27.769 23.047 1.000 96.340 112 ASP A C 1
ATOM 834 O O . ASP A 1 113 ? -30.281 27.053 23.263 1.000 93.554 112 ASP A O 1
ATOM 839 N N . ALA A 1 114 ? -28.582 27.707 21.919 1.000 92.887 113 ALA A N 1
ATOM 840 C CA . ALA A 1 114 ? -28.836 26.730 20.872 1.000 85.974 113 ALA A CA 1
ATOM 841 C C . ALA A 1 114 ? -28.028 25.466 21.158 1.000 81.639 113 ALA A C 1
ATOM 842 O O . ALA A 1 114 ? -27.116 25.497 21.982 1.000 84.816 113 ALA A O 1
ATOM 844 N N . PRO A 1 115 ? -28.347 24.313 20.520 1.000 74.543 114 PRO A N 1
ATOM 845 C CA . PRO A 1 115 ? -27.631 23.058 20.767 1.000 70.867 114 PRO A CA 1
ATOM 846 C C . PRO A 1 115 ? -26.141 23.122 20.440 1.000 68.249 114 PRO A C 1
ATOM 847 O O . PRO A 1 115 ? -25.689 24.049 19.770 1.000 66.433 114 PRO A O 1
ATOM 851 N N . THR A 1 116 ? -25.398 22.110 20.909 1.000 67.150 115 THR A N 1
ATOM 852 C CA . THR A 1 116 ? -23.944 22.126 20.856 1.000 66.616 115 THR A CA 1
ATOM 853 C C . THR A 1 116 ? -23.416 21.027 19.934 1.000 64.973 115 THR A C 1
ATOM 854 O O . THR A 1 116 ? -22.235 20.691 19.988 1.000 64.514 115 THR A O 1
ATOM 858 N N . SER A 1 117 ? -24.290 20.488 19.075 1.000 65.052 116 SER A N 1
ATOM 859 C CA . SER A 1 117 ? -23.896 19.490 18.093 1.000 63.662 116 SER A CA 1
ATOM 860 C C . SER A 1 117 ? -24.121 20.034 16.684 1.000 62.604 116 SER A C 1
ATOM 861 O O . SER A 1 117 ? -25.061 20.793 16.453 1.000 61.994 116 SER A O 1
ATOM 864 N N . ILE A 1 118 ? -23.228 19.648 15.763 1.000 61.091 117 ILE A N 1
ATOM 865 C CA . ILE A 1 118 ? -23.382 19.893 14.338 1.000 60.620 117 ILE A CA 1
ATOM 866 C C . ILE A 1 118 ? -23.761 18.576 13.661 1.000 61.567 117 ILE A C 1
ATOM 867 O O . ILE A 1 118 ? -23.411 17.507 14.150 1.000 65.829 117 ILE A O 1
ATOM 872 N N . LYS A 1 119 ? -24.484 18.659 12.537 1.000 60.901 118 LYS A N 1
ATOM 873 C CA . LYS A 1 119 ? -24.892 17.484 11.783 1.000 59.258 118 LYS A CA 1
ATOM 874 C C . LYS A 1 119 ? -24.208 17.478 10.420 1.000 56.840 118 LYS A C 1
ATOM 875 O O . LYS A 1 119 ? -23.926 18.529 9.860 1.000 56.195 118 LYS A O 1
ATOM 881 N N . VAL A 1 120 ? -23.974 16.279 9.885 1.000 55.175 119 VAL A N 1
ATOM 882 C CA . VAL A 1 120 ? -23.312 16.108 8.605 1.000 55.715 119 VAL A CA 1
ATOM 883 C C . VAL A 1 120 ? -23.950 14.916 7.908 1.000 55.739 119 VAL A C 1
ATOM 884 O O . VAL A 1 120 ? -23.915 13.818 8.454 1.000 56.759 119 VAL A O 1
ATOM 888 N N . PHE A 1 121 ? -24.500 15.128 6.706 1.000 55.189 120 PHE A N 1
ATOM 889 C CA . PHE A 1 121 ? -25.069 14.023 5.953 1.000 54.615 120 PHE A CA 1
ATOM 890 C C . PHE A 1 121 ? -24.788 14.160 4.457 1.000 56.398 120 PHE A C 1
ATOM 891 O O . PHE A 1 121 ? -24.664 15.264 3.931 1.000 57.217 120 PHE A O 1
ATOM 899 N N . PHE A 1 122 ? -24.703 12.994 3.803 1.000 56.771 121 PHE A N 1
ATOM 900 C CA . PHE A 1 122 ? -24.528 12.866 2.369 1.000 56.540 121 PHE A CA 1
ATOM 901 C C . PHE A 1 122 ? -25.786 12.270 1.751 1.000 59.121 121 PHE A C 1
ATOM 902 O O . PHE A 1 122 ? -26.424 11.422 2.373 1.000 58.960 121 PHE A O 1
ATOM 910 N N . LYS A 1 123 ? -26.110 12.699 0.520 1.000 61.778 122 LYS A N 1
ATOM 911 C CA . LYS A 1 123 ? -27.128 12.056 -0.299 1.000 61.186 122 LYS A CA 1
ATOM 912 C C . LYS A 1 123 ? -26.475 11.517 -1.565 1.000 61.522 122 LYS A C 1
ATOM 913 O O . LYS A 1 123 ? -25.757 12.250 -2.241 1.000 62.083 122 LYS A O 1
ATOM 919 N N . ASN A 1 124 ? -26.710 10.233 -1.863 1.000 61.594 123 ASN A N 1
ATOM 920 C CA . ASN A 1 124 ? -26.367 9.680 -3.164 1.000 61.958 123 ASN A CA 1
ATOM 921 C C . ASN A 1 124 ? -27.399 10.158 -4.182 1.000 62.616 123 ASN A C 1
ATOM 922 O O . ASN A 1 124 ? -28.591 10.116 -3.893 1.000 62.858 123 ASN A O 1
ATOM 927 N N . LEU A 1 125 ? -26.927 10.588 -5.362 1.000 63.262 124 LEU A N 1
ATOM 928 C CA . LEU A 1 125 ? -27.781 11.139 -6.404 1.000 64.061 124 LEU A CA 1
ATOM 929 C C . LEU A 1 125 ? -27.512 10.445 -7.738 1.000 69.510 124 LEU A C 1
ATOM 930 O O . LEU A 1 125 ? -26.424 9.920 -7.970 1.000 71.066 124 LEU A O 1
ATOM 935 N N . ASP A 1 126 ? -28.511 10.489 -8.629 1.000 75.507 125 ASP A N 1
ATOM 936 C CA . ASP A 1 126 ? -28.319 10.148 -10.031 1.000 78.709 125 ASP A CA 1
ATOM 937 C C . ASP A 1 126 ? -27.827 11.396 -10.764 1.000 81.635 125 ASP A C 1
ATOM 938 O O . ASP A 1 126 ? -27.620 12.445 -10.148 1.000 78.229 125 ASP A O 1
ATOM 943 N N . GLY A 1 127 ? -27.653 11.270 -12.086 1.000 85.476 126 GLY A N 1
ATOM 944 C CA . GLY A 1 127 ? -27.225 12.380 -12.921 1.000 88.107 126 GLY A CA 1
ATOM 945 C C . GLY A 1 127 ? -28.167 13.579 -12.827 1.000 90.493 126 GLY A C 1
ATOM 946 O O . GLY A 1 127 ? -27.732 14.722 -12.956 1.000 88.548 126 GLY A O 1
ATOM 947 N N . GLN A 1 128 ? -29.455 13.297 -12.580 1.000 94.412 127 GLN A N 1
ATOM 948 C CA . GLN A 1 128 ? -30.515 14.285 -12.688 1.000 94.445 127 GLN A CA 1
ATOM 949 C C . GLN A 1 128 ? -30.956 14.753 -11.300 1.000 89.010 127 GLN A C 1
ATOM 950 O O . GLN A 1 128 ? -32.098 15.169 -11.131 1.000 89.822 127 GLN A O 1
ATOM 956 N N . ASN A 1 129 ? -30.045 14.699 -10.317 1.000 87.222 128 ASN A N 1
ATOM 957 C CA . ASN A 1 129 ? -30.272 15.244 -8.983 1.000 87.132 128 ASN A CA 1
ATOM 958 C C . ASN A 1 129 ? -31.477 14.594 -8.298 1.000 81.424 128 ASN A C 1
ATOM 959 O O . ASN A 1 129 ? -32.247 15.276 -7.629 1.000 80.739 128 ASN A O 1
ATOM 964 N N . ASN A 1 130 ? -31.628 13.273 -8.438 1.000 78.270 129 ASN A N 1
ATOM 965 C CA . ASN A 1 130 ? -32.687 12.556 -7.743 1.000 78.171 129 ASN A CA 1
ATOM 966 C C . ASN A 1 130 ? -32.070 11.710 -6.637 1.000 75.083 129 ASN A C 1
ATOM 967 O O . ASN A 1 130 ? -31.095 10.999 -6.876 1.000 75.846 129 ASN A O 1
ATOM 972 N N . ILE A 1 131 ? -32.675 11.773 -5.445 1.000 70.418 130 ILE A N 1
ATOM 973 C CA . ILE A 1 131 ? -32.161 11.064 -4.288 1.000 67.579 130 ILE A CA 1
ATOM 974 C C . ILE A 1 131 ? -32.294 9.562 -4.523 1.000 66.970 130 ILE A C 1
ATOM 975 O O . ILE A 1 131 ? -33.359 9.085 -4.898 1.000 68.646 130 ILE A O 1
ATOM 980 N N . LEU A 1 132 ? -31.187 8.843 -4.309 1.000 67.027 131 LEU A N 1
ATOM 981 C CA . LEU A 1 132 ? -31.142 7.391 -4.386 1.000 68.139 131 LEU A CA 1
ATOM 982 C C . LEU A 1 132 ? -31.110 6.799 -2.981 1.000 69.759 131 LEU A C 1
ATOM 983 O O . LEU A 1 132 ? -31.622 5.703 -2.763 1.000 70.282 131 LEU A O 1
ATOM 988 N N . SER A 1 133 ? -30.474 7.526 -2.050 1.000 70.169 132 SER A N 1
ATOM 989 C CA . SER A 1 133 ? -30.413 7.144 -0.648 1.000 69.575 132 SER A CA 1
ATOM 990 C C . SER A 1 133 ? -29.947 8.338 0.182 1.000 68.961 132 SER A C 1
ATOM 991 O O . SER A 1 133 ? -29.588 9.375 -0.368 1.000 72.678 132 SER A O 1
ATOM 994 N N . ILE A 1 134 ? -29.979 8.187 1.509 1.000 68.472 133 ILE A N 1
ATOM 995 C CA . ILE A 1 134 ? -29.492 9.215 2.416 1.000 69.145 133 ILE A CA 1
ATOM 996 C C . ILE A 1 134 ? -28.682 8.534 3.514 1.000 66.582 133 ILE A C 1
ATOM 997 O O . ILE A 1 134 ? -29.020 7.435 3.948 1.000 66.594 133 ILE A O 1
ATOM 1002 N N . SER A 1 135 ? -27.598 9.192 3.937 1.000 63.617 134 SER A N 1
ATOM 1003 C CA . SER A 1 135 ? -26.763 8.680 5.008 1.000 61.505 134 SER A CA 1
ATOM 1004 C C . SER A 1 135 ? -27.439 8.976 6.341 1.000 58.714 134 SER A C 1
ATOM 1005 O O . SER A 1 135 ? -28.370 9.772 6.401 1.000 58.001 134 SER A O 1
ATOM 1008 N N . PRO A 1 136 ? -26.993 8.362 7.455 1.000 57.131 135 PRO A N 1
ATOM 1009 C CA . PRO A 1 136 ? -27.399 8.831 8.774 1.000 56.354 135 PRO A CA 1
ATOM 1010 C C . PRO A 1 136 ? -26.954 10.283 8.894 1.000 55.607 135 PRO A C 1
ATOM 1011 O O . PRO A 1 136 ? -25.940 10.658 8.310 1.000 55.342 135 PRO A O 1
ATOM 1015 N N . LEU A 1 137 ? -27.722 11.100 9.621 1.000 55.580 136 LEU A N 1
ATOM 1016 C CA . LEU A 1 137 ? -27.216 12.398 10.033 1.000 56.344 136 LEU A CA 1
ATOM 1017 C C . LEU A 1 137 ? -26.210 12.155 11.158 1.000 55.832 136 LEU A C 1
ATOM 1018 O O . LEU A 1 137 ? -26.586 11.897 12.303 1.000 54.488 136 LEU A O 1
ATOM 1023 N N . TYR A 1 138 ? -24.925 12.188 10.796 1.000 54.340 137 TYR A N 1
ATOM 1024 C CA . TYR A 1 138 ? -23.852 12.037 11.759 1.000 54.056 137 TYR A CA 1
ATOM 1025 C C . TYR A 1 138 ? -23.823 13.288 12.636 1.000 55.092 137 TYR A C 1
ATOM 1026 O O . TYR A 1 138 ? -23.625 14.394 12.138 1.000 54.245 137 TYR A O 1
ATOM 1035 N N . SER A 1 139 ? -24.060 13.106 13.943 1.000 57.205 138 SER A N 1
ATOM 1036 C CA . SER A 1 139 ? -24.013 14.201 14.902 1.000 57.701 138 SER A CA 1
ATOM 1037 C C . SER A 1 139 ? -22.655 14.227 15.604 1.000 56.918 138 SER A C 1
ATOM 1038 O O . SER A 1 139 ? -22.125 13.177 15.976 1.000 55.972 138 SER A O 1
ATOM 1041 N N . VAL A 1 140 ? -22.118 15.443 15.785 1.000 57.732 139 VAL A N 1
ATOM 1042 C CA . VAL A 1 140 ? -20.822 15.647 16.414 1.000 61.993 139 VAL A CA 1
ATOM 1043 C C . VAL A 1 140 ? -20.912 16.805 17.410 1.000 65.092 139 VAL A C 1
ATOM 1044 O O . VAL A 1 140 ? -21.174 17.939 17.017 1.000 65.477 139 VAL A O 1
ATOM 1048 N N . GLU A 1 141 ? -20.677 16.501 18.697 1.000 67.561 140 GLU A N 1
ATOM 1049 C CA . GLU A 1 141 ? -20.687 17.498 19.759 1.000 69.934 140 GLU A CA 1
ATOM 1050 C C . GLU A 1 141 ? -19.387 18.296 19.647 1.000 68.300 140 GLU A C 1
ATOM 1051 O O . GLU A 1 141 ? -18.332 17.710 19.417 1.000 67.513 140 GLU A O 1
ATOM 1057 N N . VAL A 1 142 ? -19.472 19.628 19.763 1.000 69.053 141 VAL A N 1
ATOM 1058 C CA . VAL A 1 142 ? -18.324 20.499 19.546 1.000 73.608 141 VAL A CA 1
ATOM 1059 C C . VAL A 1 142 ? -18.262 21.541 20.661 1.000 77.981 141 VAL A C 1
ATOM 1060 O O . VAL A 1 142 ? -19.270 21.816 21.305 1.000 79.252 141 VAL A O 1
ATOM 1064 N N . ASP A 1 143 ? -17.071 22.129 20.858 1.000 83.100 142 ASP A N 1
ATOM 1065 C CA . ASP A 1 143 ? -16.829 23.088 21.931 1.000 84.403 142 ASP A CA 1
ATOM 1066 C C . ASP A 1 143 ? -17.390 24.455 21.536 1.000 82.189 142 ASP A C 1
ATOM 1067 O O . ASP A 1 143 ? -17.884 24.630 20.423 1.000 81.595 142 ASP A O 1
ATOM 1072 N N . ASP A 1 144 ? -17.315 25.415 22.467 1.000 81.519 143 ASP A N 1
ATOM 1073 C CA . ASP A 1 144 ? -17.881 26.742 22.275 1.000 83.333 143 ASP A CA 1
ATOM 1074 C C . ASP A 1 144 ? -16.977 27.607 21.400 1.000 86.490 143 ASP A C 1
ATOM 1075 O O . ASP A 1 144 ? -17.445 28.585 20.821 1.000 87.319 143 ASP A O 1
ATOM 1080 N N . LYS A 1 145 ? -15.683 27.266 21.341 1.000 89.558 144 LYS A N 1
ATOM 1081 C CA . LYS A 1 145 ? -14.754 27.920 20.432 1.000 92.220 144 LYS A CA 1
ATOM 1082 C C . LYS A 1 145 ? -15.193 27.615 19.004 1.000 86.607 144 LYS A C 1
ATOM 1083 O O . LYS A 1 145 ? -15.321 28.520 18.185 1.000 87.508 144 LYS A O 1
ATOM 1089 N N . THR A 1 146 ? -15.453 26.329 18.746 1.000 81.233 145 THR A N 1
ATOM 1090 C CA . THR A 1 146 ? -15.879 25.847 17.444 1.000 78.605 145 THR A CA 1
ATOM 1091 C C . THR A 1 146 ? -17.247 26.426 17.082 1.000 78.151 145 THR A C 1
ATOM 1092 O O . THR A 1 146 ? -17.472 26.799 15.935 1.000 78.372 145 THR A O 1
ATOM 1096 N N . LEU A 1 147 ? -18.156 26.518 18.058 1.000 78.061 146 LEU A N 1
ATOM 1097 C CA . LEU A 1 147 ? -19.503 27.017 17.808 1.000 77.487 146 LEU A CA 1
ATOM 1098 C C . LEU A 1 147 ? -19.504 28.512 17.488 1.000 77.628 146 LEU A C 1
ATOM 1099 O O . LEU A 1 147 ? -20.383 28.983 16.773 1.000 73.889 146 LEU A O 1
ATOM 1104 N N . ALA A 1 148 ? -18.540 29.253 18.051 1.000 80.079 147 ALA A N 1
ATOM 1105 C CA . ALA A 1 148 ? -18.453 30.695 17.870 1.000 80.213 147 ALA A CA 1
ATOM 1106 C C . ALA A 1 148 ? -17.950 31.022 16.469 1.000 79.080 147 ALA A C 1
ATOM 1107 O O . ALA A 1 148 ? -18.125 32.135 15.982 1.000 79.711 147 ALA A O 1
ATOM 1109 N N . ARG A 1 149 ? -17.334 30.023 15.833 1.000 78.046 148 ARG A N 1
ATOM 1110 C CA . ARG A 1 149 ? -16.576 30.209 14.611 1.000 76.920 148 ARG A CA 1
ATOM 1111 C C . ARG A 1 149 ? -17.529 30.329 13.417 1.000 75.742 148 ARG A C 1
ATOM 1112 O O . ARG A 1 149 ? -17.110 30.717 12.327 1.000 73.216 148 ARG A O 1
ATOM 1120 N N . TRP A 1 150 ? -18.814 30.005 13.636 1.000 74.740 149 TRP A N 1
ATOM 1121 C CA . TRP A 1 150 ? -19.835 30.087 12.602 1.000 74.195 149 TRP A CA 1
ATOM 1122 C C . TRP A 1 150 ? -20.693 31.330 12.822 1.000 75.655 149 TRP A C 1
ATOM 1123 O O . TRP A 1 150 ? -20.918 31.724 13.960 1.000 77.185 149 TRP A O 1
ATOM 1134 N N . PRO A 1 151 ? -21.199 32.004 11.762 1.000 77.875 150 PRO A N 1
ATOM 1135 C CA . PRO A 1 151 ? -20.961 31.624 10.368 1.000 77.199 150 PRO A CA 1
ATOM 1136 C C . PRO A 1 151 ? -19.776 32.302 9.687 1.000 74.933 150 PRO A C 1
ATOM 1137 O O . PRO A 1 151 ? -19.571 32.112 8.490 1.000 74.169 150 PRO A O 1
ATOM 1141 N N . ALA A 1 152 ? -19.013 33.080 10.465 1.000 74.152 151 ALA A N 1
ATOM 1142 C CA . ALA A 1 152 ? -18.200 34.160 9.928 1.000 74.317 151 ALA A CA 1
ATOM 1143 C C . ALA A 1 152 ? -16.741 33.749 9.756 1.000 73.069 151 ALA A C 1
ATOM 1144 O O . ALA A 1 152 ? -16.086 34.249 8.848 1.000 74.366 151 ALA A O 1
ATOM 1146 N N . LEU A 1 153 ? -16.227 32.869 10.624 1.000 73.064 152 LEU A N 1
ATOM 1147 C CA . LEU A 1 153 ? -14.808 32.537 10.611 1.000 75.140 152 LEU A CA 1
ATOM 1148 C C . LEU A 1 153 ? -14.537 31.189 9.937 1.000 73.705 152 LEU A C 1
ATOM 1149 O O . LEU A 1 153 ? -13.388 30.892 9.609 1.000 70.620 152 LEU A O 1
ATOM 1154 N N . ALA A 1 154 ? -15.588 30.386 9.731 1.000 72.535 153 ALA A N 1
ATOM 1155 C CA . ALA A 1 154 ? -15.439 29.021 9.251 1.000 72.677 153 ALA A CA 1
ATOM 1156 C C . ALA A 1 154 ? -14.855 29.006 7.838 1.000 72.155 153 ALA A C 1
ATOM 1157 O O . ALA A 1 154 ? -15.103 29.927 7.059 1.000 72.746 153 ALA A O 1
ATOM 1159 N N . THR A 1 155 ? -14.079 27.952 7.529 1.000 68.477 154 THR A N 1
ATOM 1160 C CA . THR A 1 155 ? -13.529 27.747 6.196 1.000 66.185 154 THR A CA 1
ATOM 1161 C C . THR A 1 155 ? -13.813 26.318 5.727 1.000 64.721 154 THR A C 1
ATOM 1162 O O . THR A 1 155 ? -14.097 25.437 6.536 1.000 63.551 154 THR A O 1
ATOM 1166 N N . PHE A 1 156 ? -13.746 26.127 4.401 1.000 62.642 155 PHE A N 1
ATOM 1167 C CA . PHE A 1 156 ? -13.839 24.832 3.739 1.000 59.506 155 PHE A CA 1
ATOM 1168 C C . PHE A 1 156 ? -12.556 24.662 2.932 1.000 57.594 155 PHE A C 1
ATOM 1169 O O . PHE A 1 156 ? -11.901 25.653 2.630 1.000 58.433 155 PHE A O 1
ATOM 1177 N N . SER A 1 157 ? -12.170 23.423 2.611 1.000 56.625 156 SER A N 1
ATOM 1178 C CA . SER A 1 157 ? -10.976 23.211 1.804 1.000 56.460 156 SER A CA 1
ATOM 1179 C C . SER A 1 157 ? -10.978 21.830 1.152 1.000 56.282 156 SER A C 1
ATOM 1180 O O . SER A 1 157 ? -11.594 20.898 1.655 1.000 59.383 156 SER A O 1
ATOM 1183 N N . VAL A 1 158 ? -10.246 21.718 0.040 1.000 54.457 157 VAL A N 1
ATOM 1184 C CA . VAL A 1 158 ? -10.226 20.522 -0.784 1.000 52.960 157 VAL A CA 1
ATOM 1185 C C . VAL A 1 158 ? -8.774 20.103 -0.971 1.000 51.370 157 VAL A C 1
ATOM 1186 O O . VAL A 1 158 ? -7.912 20.963 -1.113 1.000 51.836 157 VAL A O 1
ATOM 1190 N N . THR A 1 159 ? -8.514 18.793 -0.968 1.000 49.710 158 THR A N 1
ATOM 1191 C CA . THR A 1 159 ? -7.182 18.289 -1.252 1.000 50.542 158 THR A CA 1
ATOM 1192 C C . THR A 1 159 ? -7.270 16.817 -1.627 1.000 51.843 158 THR A C 1
ATOM 1193 O O . THR A 1 159 ? -8.331 16.212 -1.521 1.000 52.072 158 THR A O 1
ATOM 1197 N N . GLN A 1 160 ? -6.134 16.277 -2.079 1.000 53.630 159 GLN A N 1
ATOM 1198 C CA . GLN A 1 160 ? -5.988 14.867 -2.390 1.000 55.364 159 GLN A CA 1
ATOM 1199 C C . GLN A 1 160 ? -5.006 14.267 -1.380 1.000 57.810 159 GLN A C 1
ATOM 1200 O O . GLN A 1 160 ? -3.902 14.781 -1.217 1.000 60.720 159 GLN A O 1
ATOM 1206 N N . GLU A 1 161 ? -5.421 13.194 -0.690 1.000 58.888 160 GLU A N 1
ATOM 1207 C CA . GLU A 1 161 ? -4.622 12.587 0.364 1.000 60.475 160 GLU A CA 1
ATOM 1208 C C . GLU A 1 161 ? -3.439 11.818 -0.226 1.000 61.791 160 GLU A C 1
ATOM 1209 O O . GLU A 1 161 ? -2.321 11.927 0.279 1.000 63.895 160 GLU A O 1
ATOM 1215 N N . ASN A 1 162 ? -3.701 11.035 -1.283 1.000 60.962 161 ASN A N 1
ATOM 1216 C CA . ASN A 1 162 ? -2.714 10.146 -1.878 1.000 58.934 161 ASN A CA 1
ATOM 1217 C C . ASN A 1 162 ? -2.174 10.761 -3.161 1.000 59.413 161 ASN A C 1
ATOM 1218 O O . ASN A 1 162 ? -2.841 11.583 -3.781 1.000 59.410 161 ASN A O 1
ATOM 1223 N N . VAL A 1 163 ? -0.960 10.334 -3.530 1.000 60.416 162 VAL A N 1
ATOM 1224 C CA . VAL A 1 163 ? -0.368 10.626 -4.824 1.000 60.414 162 VAL A CA 1
ATOM 1225 C C . VAL A 1 163 ? -0.663 9.459 -5.759 1.000 60.867 162 VAL A C 1
ATOM 1226 O O . VAL A 1 163 ? -0.220 8.339 -5.520 1.000 61.437 162 VAL A O 1
ATOM 1230 N N . THR A 1 164 ? -1.421 9.733 -6.819 1.000 61.827 163 THR A N 1
ATOM 1231 C CA . THR A 1 164 ? -1.638 8.769 -7.879 1.000 63.460 163 THR A CA 1
ATOM 1232 C C . THR A 1 164 ? -1.365 9.451 -9.209 1.000 65.917 163 THR A C 1
ATOM 1233 O O . THR A 1 164 ? -1.198 10.666 -9.261 1.000 64.363 163 THR A O 1
ATOM 1237 N N . GLN A 1 165 ? -1.351 8.653 -10.276 1.000 69.983 164 GLN A N 1
ATOM 1238 C CA . GLN A 1 165 ? -1.360 9.208 -11.615 1.000 73.818 164 GLN A CA 1
ATOM 1239 C C . GLN A 1 165 ? -2.799 9.583 -11.959 1.000 69.490 164 GLN A C 1
ATOM 1240 O O . GLN A 1 165 ? -3.723 9.302 -11.198 1.000 68.263 164 GLN A O 1
ATOM 1246 N N . GLY A 1 166 ? -2.974 10.240 -13.106 1.000 66.635 165 GLY A N 1
ATOM 1247 C CA . GLY A 1 166 ? -4.255 10.823 -13.460 1.000 64.583 165 GLY A CA 1
ATOM 1248 C C . GLY A 1 166 ? -4.448 12.155 -12.748 1.000 62.270 165 GLY A C 1
ATOM 1249 O O . GLY A 1 166 ? -3.520 12.658 -12.117 1.000 61.145 165 GLY A O 1
ATOM 1250 N N . GLN A 1 167 ? -5.661 12.705 -12.863 1.000 61.281 166 GLN A N 1
ATOM 1251 C CA . GLN A 1 167 ? -5.985 14.013 -12.316 1.000 60.234 166 GLN A CA 1
ATOM 1252 C C . GLN A 1 167 ? -7.248 13.891 -11.472 1.000 59.034 166 GLN A C 1
ATOM 1253 O O . GLN A 1 167 ? -8.318 13.617 -12.005 1.000 60.735 166 GLN A O 1
ATOM 1259 N N . GLY A 1 168 ? -7.117 14.089 -10.158 1.000 57.321 167 GLY A N 1
ATOM 1260 C CA . GLY A 1 168 ? -8.283 14.117 -9.291 1.000 56.517 167 GLY A CA 1
ATOM 1261 C C . GLY A 1 168 ? -9.137 15.349 -9.583 1.000 55.725 167 GLY A C 1
ATOM 1262 O O . GLY A 1 168 ? -8.592 16.437 -9.760 1.000 56.548 167 GLY A O 1
ATOM 1263 N N . LEU A 1 169 ? -10.462 15.161 -9.651 1.000 54.025 168 LEU A N 1
ATOM 1264 C CA . LEU A 1 169 ? -11.382 16.231 -10.005 1.000 53.374 168 LEU A CA 1
ATOM 1265 C C . LEU A 1 169 ? -12.558 16.245 -9.040 1.000 51.733 168 LEU A C 1
ATOM 1266 O O . LEU A 1 169 ? -13.072 15.192 -8.675 1.000 51.743 168 LEU A O 1
ATOM 1271 N N . LEU A 1 170 ? -13.009 17.448 -8.685 1.000 50.847 169 LEU A N 1
ATOM 1272 C CA . LEU A 1 170 ? -14.262 17.597 -7.971 1.000 52.137 169 LEU A CA 1
ATOM 1273 C C . LEU A 1 170 ? -15.046 18.751 -8.584 1.000 53.759 169 LEU A C 1
ATOM 1274 O O . LEU A 1 170 ? -14.671 19.912 -8.437 1.000 55.674 169 LEU A O 1
ATOM 1279 N N . GLY A 1 171 ? -16.140 18.409 -9.266 1.000 53.552 170 GLY A N 1
ATOM 1280 C CA . GLY A 1 171 ? -17.068 19.403 -9.765 1.000 54.100 170 GLY A CA 1
ATOM 1281 C C . GLY A 1 171 ? -18.143 19.691 -8.727 1.000 54.355 170 GLY A C 1
ATOM 1282 O O . GLY A 1 171 ? -18.846 18.780 -8.305 1.000 55.375 170 GLY A O 1
ATOM 1283 N N . ILE A 1 172 ? -18.259 20.961 -8.336 1.000 55.543 171 ILE A N 1
ATOM 1284 C CA . ILE A 1 172 ? -19.232 21.389 -7.348 1.000 57.562 171 ILE A CA 1
ATOM 1285 C C . ILE A 1 172 ? -20.333 22.167 -8.070 1.000 60.453 171 ILE A C 1
ATOM 1286 O O . ILE A 1 172 ? -20.033 23.018 -8.898 1.000 62.203 171 ILE A O 1
ATOM 1291 N N . ARG A 1 173 ? -21.602 21.874 -7.754 1.000 63.692 172 ARG A N 1
ATOM 1292 C CA . ARG A 1 173 ? -22.726 22.663 -8.236 1.000 65.890 172 ARG A CA 1
ATOM 1293 C C . ARG A 1 173 ? -23.595 23.135 -7.074 1.000 66.114 172 ARG A C 1
ATOM 1294 O O . ARG A 1 173 ? -23.777 22.420 -6.090 1.000 66.181 172 ARG A O 1
ATOM 1302 N N . ARG A 1 174 ? -24.165 24.335 -7.231 1.000 66.170 173 ARG A N 1
ATOM 1303 C CA . ARG A 1 174 ? -25.271 24.792 -6.407 1.000 65.508 173 ARG A CA 1
ATOM 1304 C C . ARG A 1 174 ? -24.829 24.845 -4.946 1.000 64.896 173 ARG A C 1
ATOM 1305 O O . ARG A 1 174 ? -25.554 24.420 -4.046 1.000 66.577 173 ARG A O 1
ATOM 1313 N N . ALA A 1 175 ? -23.630 25.391 -4.724 1.000 63.406 174 ALA A N 1
ATOM 1314 C CA . ALA A 1 175 ? -23.137 25.616 -3.379 1.000 64.090 174 ALA A CA 1
ATOM 1315 C C . ALA A 1 175 ? -23.968 26.715 -2.733 1.000 65.320 174 ALA A C 1
ATOM 1316 O O . ALA A 1 175 ? -24.266 27.717 -3.371 1.000 66.737 174 ALA A O 1
ATOM 1318 N N . GLY A 1 176 ? -24.342 26.516 -1.469 1.000 68.822 175 GLY A N 1
ATOM 1319 C CA . GLY A 1 176 ? -25.121 27.510 -0.755 1.000 70.744 175 GLY A CA 1
ATOM 1320 C C . GLY A 1 176 ? -25.270 27.191 0.729 1.000 70.869 175 GLY A C 1
ATOM 1321 O O . GLY A 1 176 ? -25.085 26.053 1.157 1.000 69.790 175 GLY A O 1
ATOM 1322 N N . VAL A 1 177 ? -25.624 28.233 1.487 1.000 71.963 176 VAL A N 1
ATOM 1323 C CA . VAL A 1 177 ? -25.976 28.118 2.890 1.000 72.312 176 VAL A CA 1
ATOM 1324 C C . VAL A 1 177 ? -27.311 28.830 3.086 1.000 74.680 176 VAL A C 1
ATOM 1325 O O . VAL A 1 177 ? -27.470 29.974 2.670 1.000 76.132 176 VAL A O 1
ATOM 1329 N N . SER A 1 178 ? -28.273 28.130 3.696 1.000 77.840 177 SER A N 1
ATOM 1330 C CA . SER A 1 178 ? -29.586 28.689 3.974 1.000 79.677 177 SER A CA 1
ATOM 1331 C C . SER A 1 178 ? -29.805 28.764 5.486 1.000 80.021 177 SER A C 1
ATOM 1332 O O . SER A 1 178 ? -29.374 27.881 6.223 1.000 80.533 177 SER A O 1
ATOM 1335 N N . TYR A 1 179 ? -30.459 29.839 5.941 1.000 81.349 178 TYR A N 1
ATOM 1336 C CA . TYR A 1 179 ? -30.791 30.026 7.345 1.000 82.693 178 TYR A CA 1
ATOM 1337 C C . TYR A 1 179 ? -32.265 29.689 7.545 1.000 85.233 178 TYR A C 1
ATOM 1338 O O . TYR A 1 179 ? -33.051 29.740 6.600 1.000 87.612 178 TYR A O 1
ATOM 1347 N N . VAL A 1 180 ? -32.621 29.326 8.780 1.000 86.113 179 VAL A N 1
ATOM 1348 C CA . VAL A 1 180 ? -34.014 29.197 9.172 1.000 86.535 179 VAL A CA 1
ATOM 1349 C C . VAL A 1 180 ? -34.102 29.577 10.646 1.000 87.032 179 VAL A C 1
ATOM 1350 O O . VAL A 1 180 ? -33.341 29.071 11.464 1.000 87.270 179 VAL A O 1
ATOM 1354 N N . ALA A 1 181 ? -35.009 30.509 10.958 1.000 92.637 180 ALA A N 1
ATOM 1355 C CA . ALA A 1 181 ? -35.067 31.134 12.270 1.000 92.908 180 ALA A CA 1
ATOM 1356 C C . ALA A 1 181 ? -35.762 30.209 13.263 1.000 94.428 180 ALA A C 1
ATOM 1357 O O . ALA A 1 181 ? -36.724 29.526 12.917 1.000 89.851 180 ALA A O 1
ATOM 1359 N N . ALA A 1 182 ? -35.251 30.198 14.498 1.000 99.917 181 ALA A N 1
ATOM 1360 C CA . ALA A 1 182 ? -35.954 29.593 15.615 1.000 102.903 181 ALA A CA 1
ATOM 1361 C C . ALA A 1 182 ? -37.248 30.365 15.849 1.000 105.267 181 ALA A C 1
ATOM 1362 O O . ALA A 1 182 ? -37.282 31.578 15.654 1.000 104.507 181 ALA A O 1
ATOM 1364 N N . PRO A 1 183 ? -38.353 29.698 16.255 1.000 112.428 182 PRO A N 1
ATOM 1365 C CA . PRO A 1 183 ? -39.616 30.389 16.508 1.000 117.013 182 PRO A CA 1
ATOM 1366 C C . PRO A 1 183 ? -39.542 31.276 17.749 1.000 121.864 182 PRO A C 1
ATOM 1367 O O . PRO A 1 183 ? -38.735 31.037 18.648 1.000 112.660 182 PRO A O 1
ATOM 1371 N N . VAL A 1 184 ? -40.399 32.303 17.770 1.000 131.823 183 VAL A N 1
ATOM 1372 C CA . VAL A 1 184 ? -40.459 33.265 18.859 1.000 135.270 183 VAL A CA 1
ATOM 1373 C C . VAL A 1 184 ? -41.002 32.554 20.100 1.000 136.702 183 VAL A C 1
ATOM 1374 O O . VAL A 1 184 ? -41.850 31.670 19.987 1.000 135.780 183 VAL A O 1
ATOM 1378 N N . ASN A 1 185 ? -40.493 32.949 21.275 1.000 140.340 184 ASN A N 1
ATOM 1379 C CA . ASN A 1 185 ? -40.834 32.327 22.547 1.000 143.694 184 ASN A CA 1
ATOM 1380 C C . ASN A 1 185 ? -40.379 30.868 22.519 1.000 135.766 184 ASN A C 1
ATOM 1381 O O . ASN A 1 185 ? -39.179 30.609 22.503 1.000 129.200 184 ASN A O 1
ATOM 1386 N N . HIS A 1 186 ? -41.341 29.932 22.508 1.000 133.686 185 HIS A N 1
ATOM 1387 C CA . HIS A 1 186 ? -41.073 28.501 22.519 1.000 130.774 185 HIS A CA 1
ATOM 1388 C C . HIS A 1 186 ? -40.071 28.144 23.618 1.000 124.588 185 HIS A C 1
ATOM 1389 O O . HIS A 1 186 ? -38.862 28.286 23.448 1.000 121.544 185 HIS A O 1
ATOM 1396 N N . ASP A 1 187 ? -40.611 27.696 24.757 1.000 121.533 186 ASP A N 1
ATOM 1397 C CA . ASP A 1 187 ? -39.867 26.997 25.792 1.000 118.033 186 ASP A CA 1
ATOM 1398 C C . ASP A 1 187 ? -38.725 26.206 25.147 1.000 112.892 186 ASP A C 1
ATOM 1399 O O . ASP A 1 187 ? -38.963 25.428 24.225 1.000 113.016 186 ASP A O 1
ATOM 1404 N N . ARG A 1 188 ? -37.490 26.406 25.636 1.000 108.647 187 ARG A N 1
ATOM 1405 C CA . ARG A 1 188 ? -36.297 25.856 25.002 1.000 106.872 187 ARG A CA 1
ATOM 1406 C C . ARG A 1 188 ? -36.370 24.330 24.936 1.000 110.318 187 ARG A C 1
ATOM 1407 O O . ARG A 1 188 ? -35.948 23.739 23.941 1.000 112.270 187 ARG A O 1
ATOM 1415 N N . HIS A 1 189 ? -36.879 23.696 26.002 1.000 112.312 188 HIS A N 1
ATOM 1416 C CA . HIS A 1 189 ? -37.072 22.253 26.025 1.000 117.463 188 HIS A CA 1
ATOM 1417 C C . HIS A 1 189 ? -37.715 21.784 24.719 1.000 120.939 188 HIS A C 1
ATOM 1418 O O . HIS A 1 189 ? -37.292 20.783 24.143 1.000 130.464 188 HIS A O 1
ATOM 1425 N N . LYS A 1 190 ? -38.725 22.533 24.259 1.000 115.671 189 LYS A N 1
ATOM 1426 C CA . LYS A 1 190 ? -39.509 22.170 23.089 1.000 113.808 189 LYS A CA 1
ATOM 1427 C C . LYS A 1 190 ? -38.848 22.699 21.816 1.000 107.022 189 LYS A C 1
ATOM 1428 O O . LYS A 1 190 ? -38.752 21.979 20.824 1.000 106.484 189 LYS A O 1
ATOM 1434 N N . ARG A 1 191 ? -38.393 23.958 21.861 1.000 100.488 190 ARG A N 1
ATOM 1435 C CA . ARG A 1 191 ? -37.879 24.679 20.703 1.000 94.667 190 ARG A CA 1
ATOM 1436 C C . ARG A 1 191 ? -36.950 23.807 19.856 1.000 89.003 190 ARG A C 1
ATOM 1437 O O . ARG A 1 191 ? -37.090 23.758 18.636 1.000 88.235 190 ARG A O 1
ATOM 1445 N N . TRP A 1 192 ? -35.998 23.130 20.511 1.000 83.653 191 TRP A N 1
ATOM 1446 C CA . TRP A 1 192 ? -34.955 22.378 19.830 1.000 77.519 191 TRP A CA 1
ATOM 1447 C C . TRP A 1 192 ? -35.170 20.871 19.981 1.000 75.646 191 TRP A C 1
ATOM 1448 O O . TRP A 1 192 ? -34.240 20.093 19.782 1.000 71.476 191 TRP A O 1
ATOM 1459 N N . SER A 1 193 ? -36.406 20.460 20.291 1.000 75.873 192 SER A N 1
ATOM 1460 C CA . SER A 1 193 ? -36.689 19.086 20.676 1.000 75.559 192 SER A CA 1
ATOM 1461 C C . SER A 1 193 ? -36.461 18.114 19.518 1.000 75.363 192 SER A C 1
ATOM 1462 O O . SER A 1 193 ? -36.345 16.911 19.743 1.000 74.693 192 SER A O 1
ATOM 1465 N N . GLU A 1 194 ? -36.409 18.629 18.282 1.000 76.514 193 GLU A N 1
ATOM 1466 C CA . GLU A 1 194 ? -36.300 17.772 17.112 1.000 77.482 193 GLU A CA 1
ATOM 1467 C C . GLU A 1 194 ? -34.873 17.778 16.557 1.000 73.479 193 GLU A C 1
ATOM 1468 O O . GLU A 1 194 ? -34.631 17.223 15.489 1.000 73.647 193 GLU A O 1
ATOM 1474 N N . TRP A 1 195 ? -33.918 18.349 17.303 1.000 69.547 194 TRP A N 1
ATOM 1475 C CA . TRP A 1 195 ? -32.549 18.473 16.828 1.000 66.582 194 TRP A CA 1
ATOM 1476 C C . TRP A 1 195 ? -31.875 17.109 16.706 1.000 64.650 194 TRP A C 1
ATOM 1477 O O . TRP A 1 195 ? -30.909 16.979 15.962 1.000 63.941 194 TRP A O 1
ATOM 1488 N N . HIS A 1 196 ? -32.364 16.119 17.463 1.000 63.619 195 HIS A N 1
ATOM 1489 C CA . HIS A 1 196 ? -31.754 14.799 17.507 1.000 63.461 195 HIS A CA 1
ATOM 1490 C C . HIS A 1 196 ? -32.719 13.735 16.979 1.000 63.613 195 HIS A C 1
ATOM 1491 O O . HIS A 1 196 ? -32.532 12.550 17.253 1.000 63.145 195 HIS A O 1
ATOM 1498 N N . SER A 1 197 ? -33.743 14.150 16.219 1.000 64.391 196 SER A N 1
ATOM 1499 C CA . SER A 1 197 ? -34.670 13.210 15.600 1.000 66.044 196 SER A CA 1
ATOM 1500 C C . SER A 1 197 ? -34.653 13.373 14.084 1.000 65.987 196 SER A C 1
ATOM 1501 O O . SER A 1 197 ? -34.207 14.398 13.572 1.000 67.174 196 SER A O 1
ATOM 1504 N N . GLY A 1 198 ? -35.163 12.359 13.377 1.000 65.604 197 GLY A N 1
ATOM 1505 C CA . GLY A 1 198 ? -35.362 12.454 11.941 1.000 67.788 197 GLY A CA 1
ATOM 1506 C C . GLY A 1 198 ? -36.070 13.748 11.534 1.000 70.252 197 GLY A C 1
ATOM 1507 O O . GLY A 1 198 ? -35.709 14.363 10.535 1.000 72.316 197 GLY A O 1
ATOM 1508 N N . LYS A 1 199 ? -37.056 14.172 12.338 1.000 74.090 198 LYS A N 1
ATOM 1509 C CA . LYS A 1 199 ? -37.904 15.318 12.034 1.000 75.760 198 LYS A CA 1
ATOM 1510 C C . LYS A 1 199 ? -37.098 16.594 11.790 1.000 74.184 198 LYS A C 1
ATOM 1511 O O . LYS A 1 199 ? -37.663 17.584 11.329 1.000 72.658 198 LYS A O 1
ATOM 1517 N N . LEU A 1 200 ? -35.795 16.586 12.103 1.000 74.237 199 LEU A N 1
ATOM 1518 C CA . LEU A 1 200 ? -34.951 17.741 11.838 1.000 74.417 199 LEU A CA 1
ATOM 1519 C C . LEU A 1 200 ? -35.059 18.141 10.365 1.000 74.297 199 LEU A C 1
ATOM 1520 O O . LEU A 1 200 ? -35.004 19.327 10.049 1.000 74.194 199 LEU A O 1
ATOM 1525 N N . LEU A 1 201 ? -35.238 17.147 9.482 1.000 72.629 200 LEU A N 1
ATOM 1526 C CA . LEU A 1 201 ? -35.337 17.370 8.047 1.000 73.394 200 LEU A CA 1
ATOM 1527 C C . LEU A 1 201 ? -36.514 18.288 7.710 1.000 74.663 200 LEU A C 1
ATOM 1528 O O . LEU A 1 201 ? -36.487 18.995 6.704 1.000 74.666 200 LEU A O 1
ATOM 1533 N N . CYS A 1 202 ? -37.542 18.287 8.561 1.000 74.032 201 CYS A N 1
ATOM 1534 C CA . CYS A 1 202 ? -38.731 19.090 8.338 1.000 75.322 201 CYS A CA 1
ATOM 1535 C C . CYS A 1 202 ? -38.438 20.591 8.388 1.000 76.755 201 CYS A C 1
ATOM 1536 O O . CYS A 1 202 ? -39.209 21.377 7.845 1.000 82.058 201 CYS A O 1
ATOM 1539 N N . LEU A 1 203 ? -37.328 20.994 9.021 1.000 76.925 202 LEU A N 1
ATOM 1540 C CA . LEU A 1 203 ? -36.962 22.401 9.110 1.000 77.735 202 LEU A CA 1
ATOM 1541 C C . LEU A 1 203 ? -36.357 22.888 7.795 1.000 77.263 202 LEU A C 1
ATOM 1542 O O . LEU A 1 203 ? -35.955 24.046 7.700 1.000 79.848 202 LEU A O 1
ATOM 1547 N N . LEU A 1 204 ? -36.281 22.007 6.792 1.000 76.641 203 LEU A N 1
ATOM 1548 C CA . LEU A 1 204 ? -35.438 22.241 5.631 1.000 78.144 203 LEU A CA 1
ATOM 1549 C C . LEU A 1 204 ? -36.242 22.022 4.350 1.000 82.050 203 LEU A C 1
ATOM 1550 O O . LEU A 1 204 ? -36.472 20.880 3.956 1.000 80.824 203 LEU A O 1
ATOM 1555 N N . ASP A 1 205 ? -36.634 23.130 3.698 1.000 86.837 204 ASP A N 1
ATOM 1556 C CA . ASP A 1 205 ? -37.514 23.106 2.536 1.000 90.101 204 ASP A CA 1
ATOM 1557 C C . ASP A 1 205 ? -37.052 22.064 1.518 1.000 88.740 204 ASP A C 1
ATOM 1558 O O . ASP A 1 205 ? -37.867 21.274 1.044 1.000 90.420 204 ASP A O 1
ATOM 1563 N N . PRO A 1 206 ? -35.756 22.023 1.130 1.000 85.671 205 PRO A N 1
ATOM 1564 C CA . PRO A 1 206 ? -35.279 21.011 0.188 1.000 87.797 205 PRO A CA 1
ATOM 1565 C C . PRO A 1 206 ? -35.720 19.591 0.536 1.000 90.385 205 PRO A C 1
ATOM 1566 O O . PRO A 1 206 ? -36.098 18.824 -0.348 1.000 96.169 205 PRO A O 1
ATOM 1570 N N . LEU A 1 207 ? -35.693 19.267 1.834 1.000 89.904 206 LEU A N 1
ATOM 1571 C CA . LEU A 1 207 ? -35.797 17.891 2.289 1.000 88.595 206 LEU A CA 1
ATOM 1572 C C . LEU A 1 207 ? -37.126 17.612 2.992 1.000 89.397 206 LEU A C 1
ATOM 1573 O O . LEU A 1 207 ? -37.409 16.451 3.282 1.000 89.594 206 LEU A O 1
ATOM 1578 N N . ASP A 1 208 ? -37.944 18.647 3.247 1.000 91.034 207 ASP A N 1
ATOM 1579 C CA . ASP A 1 208 ? -39.207 18.461 3.952 1.000 90.759 207 ASP A CA 1
ATOM 1580 C C . ASP A 1 208 ? -40.090 17.496 3.159 1.000 93.316 207 ASP A C 1
ATOM 1581 O O . ASP A 1 208 ? -40.921 16.807 3.743 1.000 94.696 207 ASP A O 1
ATOM 1586 N N . ALA A 1 209 ? -39.877 17.447 1.835 1.000 95.406 208 ALA A N 1
ATOM 1587 C CA . ALA A 1 209 ? -40.546 16.511 0.943 1.000 96.640 208 ALA A CA 1
ATOM 1588 C C . ALA A 1 209 ? -40.263 15.062 1.336 1.000 96.648 208 ALA A C 1
ATOM 1589 O O . ALA A 1 209 ? -41.146 14.213 1.230 1.000 99.093 208 ALA A O 1
ATOM 1591 N N . ILE A 1 210 ? -39.029 14.787 1.776 1.000 97.214 209 ILE A N 1
ATOM 1592 C CA . ILE A 1 210 ? -38.564 13.421 1.963 1.000 99.940 209 ILE A CA 1
ATOM 1593 C C . ILE A 1 210 ? -39.160 12.838 3.239 1.000 101.596 209 ILE A C 1
ATOM 1594 O O . ILE A 1 210 ? -39.655 11.714 3.223 1.000 106.389 209 ILE A O 1
ATOM 1599 N N . TYR A 1 211 ? -39.081 13.588 4.345 1.000 101.023 210 TYR A N 1
ATOM 1600 C CA . TYR A 1 211 ? -39.550 13.083 5.625 1.000 99.522 210 TYR A CA 1
ATOM 1601 C C . TYR A 1 211 ? -41.051 12.815 5.544 1.000 98.692 210 TYR A C 1
ATOM 1602 O O . TYR A 1 211 ? -41.506 11.758 5.976 1.000 96.746 210 TYR A O 1
ATOM 1611 N N . ASN A 1 212 ? -41.798 13.771 4.975 1.000 100.309 211 ASN A N 1
ATOM 1612 C CA . ASN A 1 212 ? -43.237 13.638 4.789 1.000 101.467 211 ASN A CA 1
ATOM 1613 C C . ASN A 1 212 ? -43.556 12.403 3.946 1.000 100.829 211 ASN A C 1
ATOM 1614 O O . ASN A 1 212 ? -44.542 11.716 4.209 1.000 103.308 211 ASN A O 1
ATOM 1619 N N . TYR A 1 213 ? -42.729 12.125 2.931 1.000 97.973 212 TYR A N 1
ATOM 1620 C CA . TYR A 1 213 ? -42.933 10.958 2.090 1.000 101.257 212 TYR A CA 1
ATOM 1621 C C . TYR A 1 213 ? -42.746 9.674 2.898 1.000 100.842 212 TYR A C 1
ATOM 1622 O O . TYR A 1 213 ? -43.530 8.739 2.755 1.000 103.031 212 TYR A O 1
ATOM 1631 N N . VAL A 1 214 ? -41.710 9.637 3.746 1.000 102.583 213 VAL A N 1
ATOM 1632 C CA . VAL A 1 214 ? -41.303 8.417 4.429 1.000 105.391 213 VAL A CA 1
ATOM 1633 C C . VAL A 1 214 ? -42.329 8.045 5.498 1.000 108.283 213 VAL A C 1
ATOM 1634 O O . VAL A 1 214 ? -42.861 6.936 5.488 1.000 105.457 213 VAL A O 1
ATOM 1638 N N . SER A 1 215 ? -42.585 8.980 6.421 1.000 113.151 214 SER A N 1
ATOM 1639 C CA . SER A 1 215 ? -43.443 8.721 7.567 1.000 121.203 214 SER A CA 1
ATOM 1640 C C . SER A 1 215 ? -44.924 8.754 7.179 1.000 131.776 214 SER A C 1
ATOM 1641 O O . SER A 1 215 ? -45.706 7.965 7.706 1.000 134.433 214 SER A O 1
ATOM 1644 N N . GLN A 1 216 ? -45.306 9.682 6.286 1.000 136.560 215 GLN A N 1
ATOM 1645 C CA . GLN A 1 216 ? -46.701 9.983 5.981 1.000 137.314 215 GLN A CA 1
ATOM 1646 C C . GLN A 1 216 ? -47.333 10.746 7.144 1.000 136.172 215 GLN A C 1
ATOM 1647 O O . GLN A 1 216 ? -48.156 11.630 6.916 1.000 124.596 215 GLN A O 1
ATOM 1653 N N . ASN A 1 217 ? -46.934 10.390 8.378 1.000 146.039 216 ASN A N 1
ATOM 1654 C CA . ASN A 1 217 ? -47.363 11.050 9.604 1.000 147.209 216 ASN A CA 1
ATOM 1655 C C . ASN A 1 217 ? -47.051 12.546 9.567 1.000 146.046 216 ASN A C 1
ATOM 1656 O O . ASN A 1 217 ? -47.345 13.256 10.528 1.000 152.815 216 ASN A O 1
ATOM 1661 N N . ARG A 1 218 ? -46.417 13.001 8.478 1.000 133.902 217 ARG A N 1
ATOM 1662 C CA . ARG A 1 218 ? -46.256 14.413 8.179 1.000 122.823 217 ARG A CA 1
ATOM 1663 C C . ARG A 1 218 ? -45.234 15.031 9.133 1.000 111.117 217 ARG A C 1
ATOM 1664 O O . ARG A 1 218 ? -44.850 14.440 10.142 1.000 104.438 217 ARG A O 1
ATOM 1672 N N . CYS A 1 219 ? -44.802 16.241 8.767 1.000 102.251 218 CYS A N 1
ATOM 1673 C CA . CYS A 1 219 ? -43.990 17.097 9.612 1.000 93.918 218 CYS A CA 1
ATOM 1674 C C . CYS A 1 219 ? -44.886 17.989 10.461 1.000 90.390 218 CYS A C 1
ATOM 1675 O O . CYS A 1 219 ? -44.392 18.792 11.243 1.000 92.490 218 CYS A O 1
ATOM 1678 N N . SER A 1 220 ? -46.200 17.854 10.262 1.000 92.523 219 SER A N 1
ATOM 1679 C CA . SER A 1 220 ? -47.213 18.522 11.064 1.000 99.765 219 SER A CA 1
ATOM 1680 C C . SER A 1 220 ? -46.977 18.286 12.558 1.000 99.014 219 SER A C 1
ATOM 1681 O O . SER A 1 220 ? -47.101 19.209 13.365 1.000 88.895 219 SER A O 1
ATOM 1684 N N . LEU A 1 221 ? -46.636 17.037 12.905 1.000 102.028 220 LEU A N 1
ATOM 1685 C CA . LEU A 1 221 ? -46.380 16.628 14.277 1.000 99.077 220 LEU A CA 1
ATOM 1686 C C . LEU A 1 221 ? -44.978 17.074 14.692 1.000 99.299 220 LEU A C 1
ATOM 1687 O O . LEU A 1 221 ? -44.028 16.909 13.926 1.000 94.632 220 LEU A O 1
ATOM 1692 N N . GLY A 1 222 ? -44.866 17.620 15.913 1.000 100.200 221 GLY A N 1
ATOM 1693 C CA . GLY A 1 222 ? -43.585 17.978 16.505 1.000 99.683 221 GLY A CA 1
ATOM 1694 C C . GLY A 1 222 ? -43.280 19.469 16.381 1.000 101.137 221 GLY A C 1
ATOM 1695 O O . GLY A 1 222 ? -43.963 20.190 15.657 1.000 102.608 221 GLY A O 1
ATOM 1696 N N . GLU A 1 223 ? -42.239 19.917 17.096 1.000 103.237 222 GLU A N 1
ATOM 1697 C CA . GLU A 1 223 ? -41.795 21.303 17.050 1.000 107.337 222 GLU A CA 1
ATOM 1698 C C . GLU A 1 223 ? -40.941 21.513 15.802 1.000 105.271 222 GLU A C 1
ATOM 1699 O O . GLU A 1 223 ? -39.720 21.651 15.895 1.000 101.723 222 GLU A O 1
ATOM 1705 N N . THR A 1 224 ? -41.611 21.549 14.641 1.000 102.901 223 THR A N 1
ATOM 1706 C CA . THR A 1 224 ? -40.950 21.612 13.347 1.000 99.550 223 THR A CA 1
ATOM 1707 C C . THR A 1 224 ? -41.119 22.998 12.728 1.000 97.826 223 THR A C 1
ATOM 1708 O O . THR A 1 224 ? -41.095 23.137 11.510 1.000 93.733 223 THR A O 1
ATOM 1712 N N . TRP A 1 225 ? -41.320 24.012 13.577 1.000 103.847 224 TRP A N 1
ATOM 1713 C CA . TRP A 1 225 ? -41.239 25.401 13.160 1.000 105.668 224 TRP A CA 1
ATOM 1714 C C . TRP A 1 225 ? -42.035 25.59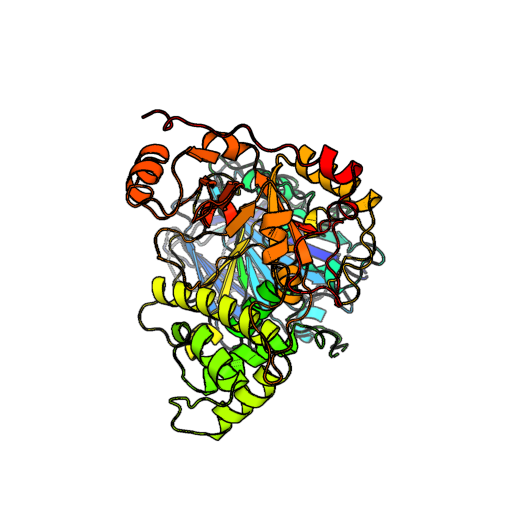0 11.871 1.000 112.243 224 TRP A C 1
ATOM 1715 O O . TRP A 1 225 ? -41.472 25.944 10.838 1.000 113.274 224 TRP A O 1
ATOM 1726 N N . GLU A 1 226 ? -43.346 25.331 11.940 1.000 121.878 225 GLU A N 1
ATOM 1727 C CA . GLU A 1 226 ? -44.184 25.294 10.752 1.000 127.454 225 GLU A CA 1
ATOM 1728 C C . GLU A 1 226 ? -44.098 26.628 10.011 1.000 125.828 225 GLU A C 1
ATOM 1729 O O . GLU A 1 226 ? -43.917 26.645 8.795 1.000 122.926 225 GLU A O 1
ATOM 1735 N N . GLY A 1 227 ? -44.186 27.738 10.756 1.000 123.252 226 GLY A N 1
ATOM 1736 C CA . GLY A 1 227 ? -44.274 29.064 10.160 1.000 125.105 226 GLY A CA 1
ATOM 1737 C C . GLY A 1 227 ? -42.934 29.622 9.675 1.000 126.682 226 GLY A C 1
ATOM 1738 O O . GLY A 1 227 ? -42.874 30.776 9.252 1.000 124.588 226 GLY A O 1
ATOM 1739 N N . ALA A 1 228 ? -41.872 28.803 9.712 1.000 127.443 227 ALA A N 1
ATOM 1740 C CA . ALA A 1 228 ? -40.513 29.270 9.475 1.000 122.807 227 ALA A CA 1
ATOM 1741 C C . ALA A 1 228 ? -40.296 29.587 7.998 1.000 120.061 227 ALA A C 1
ATOM 1742 O O . ALA A 1 228 ? -41.025 29.096 7.141 1.000 121.154 227 ALA A O 1
ATOM 1744 N N . ILE A 1 229 ? -39.267 30.398 7.725 1.000 120.879 228 ILE A N 1
ATOM 1745 C CA . ILE A 1 229 ? -38.924 30.806 6.370 1.000 126.060 228 ILE A CA 1
ATOM 1746 C C . ILE A 1 229 ? -37.505 30.329 6.057 1.000 117.906 228 ILE A C 1
ATOM 1747 O O . ILE A 1 229 ? -36.528 30.897 6.541 1.000 117.599 228 ILE A O 1
ATOM 1752 N N . TYR A 1 230 ? -37.411 29.262 5.252 1.000 108.702 229 TYR A N 1
ATOM 1753 C CA . TYR A 1 230 ? -36.131 28.721 4.819 1.000 102.846 229 TYR A CA 1
ATOM 1754 C C . TYR A 1 230 ? -35.524 29.664 3.787 1.000 95.562 229 TYR A C 1
ATOM 1755 O O . TYR A 1 230 ? -35.931 29.646 2.631 1.000 95.404 229 TYR A O 1
ATOM 1764 N N . GLN A 1 231 ? -34.542 30.468 4.210 1.000 91.668 230 GLN A N 1
ATOM 1765 C CA . GLN A 1 231 ? -34.052 31.568 3.393 1.000 92.502 230 GLN A CA 1
ATOM 1766 C C . GLN A 1 231 ? -32.572 31.372 3.062 1.000 86.234 230 GLN A C 1
ATOM 1767 O O . GLN A 1 231 ? -31.805 30.874 3.879 1.000 84.652 230 GLN A O 1
ATOM 1773 N N . THR A 1 232 ? -32.192 31.778 1.843 1.000 81.525 231 THR A N 1
ATOM 1774 C CA . THR A 1 232 ? -30.811 31.763 1.385 1.000 79.964 231 THR A CA 1
ATOM 1775 C C . THR A 1 232 ? -30.024 32.906 2.025 1.000 80.250 231 THR A C 1
ATOM 1776 O O . THR A 1 232 ? -30.565 33.994 2.193 1.000 82.637 231 THR A O 1
ATOM 1780 N N . LEU A 1 233 ? -28.746 32.657 2.359 1.000 80.548 232 LEU A N 1
ATOM 1781 C CA . LEU A 1 233 ? -27.845 33.687 2.870 1.000 80.083 232 LEU A CA 1
ATOM 1782 C C . LEU A 1 233 ? -26.726 33.988 1.880 1.000 78.978 232 LEU A C 1
ATOM 1783 O O . LEU A 1 233 ? -26.244 35.115 1.837 1.000 83.958 232 LEU A O 1
ATOM 1788 N N . ALA A 1 234 ? -26.248 32.959 1.171 1.000 75.726 233 ALA A N 1
ATOM 1789 C CA . ALA A 1 234 ? -25.186 33.125 0.193 1.000 74.317 233 ALA A CA 1
ATOM 1790 C C . ALA A 1 234 ? -25.256 31.983 -0.814 1.000 73.522 233 ALA A C 1
ATOM 1791 O O . ALA A 1 234 ? -25.833 30.938 -0.517 1.000 71.872 233 ALA A O 1
ATOM 1793 N N . GLY A 1 235 ? -24.682 32.212 -2.005 1.000 72.832 234 GLY A N 1
ATOM 1794 C CA . GLY A 1 235 ? -24.701 31.237 -3.084 1.000 70.608 234 GLY A CA 1
ATOM 1795 C C . GLY A 1 235 ? -26.124 30.918 -3.535 1.000 69.751 234 GLY A C 1
ATOM 1796 O O . GLY A 1 235 ? -27.053 31.670 -3.249 1.000 68.758 234 GLY A O 1
ATOM 1797 N N . ARG A 1 236 ? -26.277 29.778 -4.216 1.000 70.824 235 ARG A N 1
ATOM 1798 C CA . ARG A 1 236 ? -27.526 29.410 -4.863 1.000 74.244 235 ARG A CA 1
ATOM 1799 C C . ARG A 1 236 ? -27.815 27.937 -4.585 1.000 73.498 235 ARG A C 1
ATOM 1800 O O . ARG A 1 236 ? -27.701 27.099 -5.473 1.000 75.456 235 ARG A O 1
ATOM 1808 N N . PRO A 1 237 ? -28.206 27.569 -3.346 1.000 74.140 236 PRO A N 1
ATOM 1809 C CA . PRO A 1 237 ? -28.430 26.166 -3.001 1.000 75.705 236 PRO A CA 1
ATOM 1810 C C . PRO A 1 237 ? -29.657 25.575 -3.692 1.000 78.196 236 PRO A C 1
ATOM 1811 O O . PRO A 1 237 ? -30.596 26.299 -4.015 1.000 80.372 236 PRO A O 1
ATOM 1815 N N . VAL A 1 238 ? -29.623 24.256 -3.923 1.000 79.180 237 VAL A N 1
ATOM 1816 C CA . VAL A 1 238 ? -30.756 23.527 -4.467 1.000 78.991 237 VAL A CA 1
ATOM 1817 C C . VAL A 1 238 ? -31.952 23.739 -3.540 1.000 87.097 237 VAL A C 1
ATOM 1818 O O . VAL A 1 238 ? -31.838 23.553 -2.329 1.000 86.815 237 VAL A O 1
ATOM 1822 N N . ASP A 1 239 ? -33.098 24.109 -4.126 1.000 98.047 238 ASP A N 1
ATOM 1823 C CA . ASP A 1 239 ? -34.243 24.579 -3.361 1.000 103.999 238 ASP A CA 1
ATOM 1824 C C . ASP A 1 239 ? -35.176 23.420 -3.008 1.000 104.010 238 ASP A C 1
ATOM 1825 O O . ASP A 1 239 ? -35.705 23.382 -1.898 1.000 103.168 238 ASP A O 1
ATOM 1830 N N . LYS A 1 240 ? -35.395 22.497 -3.957 1.000 101.981 239 LYS A N 1
ATOM 1831 C CA . LYS A 1 240 ? -36.317 21.389 -3.751 1.000 101.150 239 LYS A CA 1
ATOM 1832 C C . LYS A 1 240 ? -35.741 20.108 -4.351 1.000 95.081 239 LYS A C 1
ATOM 1833 O O . LYS A 1 240 ? -35.132 20.141 -5.417 1.000 92.517 239 LYS A O 1
ATOM 1839 N N . TYR A 1 241 ? -35.937 18.990 -3.639 1.000 93.150 240 TYR A N 1
ATOM 1840 C CA . TYR A 1 241 ? -35.661 17.655 -4.152 1.000 90.293 240 TYR A CA 1
ATOM 1841 C C . TYR A 1 241 ? -36.964 16.862 -4.213 1.000 92.483 240 TYR A C 1
ATOM 1842 O O . TYR A 1 241 ? -37.823 17.001 -3.341 1.000 89.759 240 TYR A O 1
ATOM 1851 N N . ALA A 1 242 ? -37.078 16.011 -5.240 1.000 97.547 241 ALA A N 1
ATOM 1852 C CA . ALA A 1 242 ? -38.247 15.167 -5.432 1.000 101.278 241 ALA A CA 1
ATOM 1853 C C . ALA A 1 242 ? -38.206 13.996 -4.451 1.000 101.711 241 ALA A C 1
ATOM 1854 O O . ALA A 1 242 ? -37.131 13.519 -4.099 1.000 101.082 241 ALA A O 1
ATOM 1856 N N . PRO A 1 243 ? -39.367 13.505 -3.961 1.000 104.645 242 PRO A N 1
ATOM 1857 C CA . PRO A 1 243 ? -39.409 12.235 -3.235 1.000 104.314 242 PRO A CA 1
ATOM 1858 C C . PRO A 1 243 ? -38.714 11.133 -4.032 1.000 99.936 242 PRO A C 1
ATOM 1859 O O . PRO A 1 243 ? -38.976 10.981 -5.221 1.000 101.686 242 PRO A O 1
ATOM 1863 N N . PRO A 1 244 ? -37.796 10.346 -3.427 1.000 99.191 243 PRO A N 1
ATOM 1864 C CA . PRO A 1 244 ? -37.086 9.292 -4.158 1.000 98.435 243 PRO A CA 1
ATOM 1865 C C . PRO A 1 244 ? -38.006 8.179 -4.649 1.000 97.677 243 PRO A C 1
ATOM 1866 O O . PRO A 1 244 ? -39.181 8.128 -4.290 1.000 98.575 243 PRO A O 1
ATOM 1870 N N . ALA A 1 245 ? -37.444 7.293 -5.475 1.000 99.230 244 ALA A N 1
ATOM 1871 C CA . ALA A 1 245 ? -38.169 6.151 -6.005 1.000 100.930 244 ALA A CA 1
ATOM 1872 C C . ALA A 1 245 ? -38.629 5.267 -4.848 1.000 101.521 244 ALA A C 1
ATOM 1873 O O . ALA A 1 245 ? -39.817 5.215 -4.543 1.000 100.031 244 ALA A O 1
ATOM 1875 N N . SER A 1 246 ? -37.669 4.597 -4.199 1.000 105.163 245 SER A N 1
ATOM 1876 C CA . SER A 1 246 ? -37.936 3.829 -2.994 1.000 106.762 245 SER A CA 1
ATOM 1877 C C . SER A 1 246 ? -37.776 4.731 -1.772 1.000 105.737 245 SER A C 1
ATOM 1878 O O . SER A 1 246 ? -37.134 5.778 -1.848 1.000 102.760 245 SER A O 1
ATOM 1881 N N . LYS A 1 247 ? -38.383 4.310 -0.656 1.000 107.040 246 LYS A N 1
ATOM 1882 C CA . LYS A 1 247 ? -38.343 5.064 0.588 1.000 105.320 246 LYS A CA 1
ATOM 1883 C C . LYS A 1 247 ? -36.970 4.897 1.231 1.000 97.271 246 LYS A C 1
ATOM 1884 O O . LYS A 1 247 ? -36.504 3.773 1.409 1.000 92.805 246 LYS A O 1
ATOM 1890 N N . PRO A 1 248 ? -36.280 6.006 1.584 1.000 91.112 247 PRO A N 1
ATOM 1891 C CA . PRO A 1 248 ? -35.011 5.937 2.306 1.000 88.685 247 PRO A CA 1
ATOM 1892 C C . PRO A 1 248 ? -35.209 5.857 3.818 1.000 88.988 247 PRO A C 1
ATOM 1893 O O . PRO A 1 248 ? -36.255 6.246 4.342 1.000 89.065 247 PRO A O 1
ATOM 1897 N N . VAL A 1 249 ? -34.188 5.341 4.508 1.000 86.229 248 VAL A N 1
ATOM 1898 C CA . VAL A 1 249 ? -34.189 5.299 5.959 1.000 84.525 248 VAL A CA 1
ATOM 1899 C C . VAL A 1 249 ? -33.561 6.596 6.464 1.000 78.966 248 VAL A C 1
ATOM 1900 O O . VAL A 1 249 ? -32.364 6.805 6.291 1.000 78.940 248 VAL A O 1
ATOM 1904 N N . ILE A 1 250 ? -34.386 7.471 7.056 1.000 74.350 249 ILE A N 1
ATOM 1905 C CA . ILE A 1 250 ? -33.885 8.657 7.731 1.000 72.275 249 ILE A CA 1
ATOM 1906 C C . ILE A 1 250 ? -33.470 8.254 9.143 1.000 69.215 249 ILE A C 1
ATOM 1907 O O . ILE A 1 250 ? -34.227 7.589 9.841 1.000 70.298 249 ILE A O 1
ATOM 1912 N N . SER A 1 251 ? -32.253 8.646 9.542 1.000 66.575 250 SER A N 1
ATOM 1913 C CA . SER A 1 251 ? -31.700 8.259 10.830 1.000 63.805 250 SER A CA 1
ATOM 1914 C C . SER A 1 251 ? -30.644 9.266 11.276 1.000 61.629 250 SER A C 1
ATOM 1915 O O . SER A 1 251 ? -29.943 9.853 10.455 1.000 59.944 250 SER A O 1
ATOM 1918 N N . GLN A 1 252 ? -30.545 9.443 12.596 1.000 61.221 251 GLN A N 1
ATOM 1919 C CA . GLN A 1 252 ? -29.563 10.327 13.198 1.000 61.543 251 GLN A CA 1
ATOM 1920 C C . GLN A 1 252 ? -28.671 9.465 14.086 1.000 59.757 251 GLN A C 1
ATOM 1921 O O . GLN A 1 252 ? -29.181 8.636 14.832 1.000 63.238 251 GLN A O 1
ATOM 1927 N N . ARG A 1 253 ? -27.347 9.607 13.959 1.000 56.930 252 ARG A N 1
ATOM 1928 C CA . ARG A 1 253 ? -26.432 8.883 14.829 1.000 56.100 252 ARG A CA 1
ATOM 1929 C C . ARG A 1 253 ? -25.831 9.842 15.851 1.000 55.623 252 ARG A C 1
ATOM 1930 O O . ARG A 1 253 ? -25.101 10.766 15.494 1.000 53.864 252 ARG A O 1
ATOM 1938 N N . ILE A 1 254 ? -26.136 9.582 17.127 1.000 56.568 253 ILE A N 1
ATOM 1939 C CA . ILE A 1 254 ? -25.809 10.492 18.208 1.000 58.520 253 ILE A CA 1
ATOM 1940 C C . ILE A 1 254 ? -24.838 9.811 19.164 1.000 60.143 253 ILE A C 1
ATOM 1941 O O . ILE A 1 254 ? -24.951 8.611 19.420 1.000 57.936 253 ILE A O 1
ATOM 1946 N N . HIS A 1 255 ? -23.906 10.621 19.686 1.000 61.806 254 HIS A N 1
ATOM 1947 C CA . HIS A 1 255 ? -22.826 10.158 20.537 1.000 63.793 254 HIS A CA 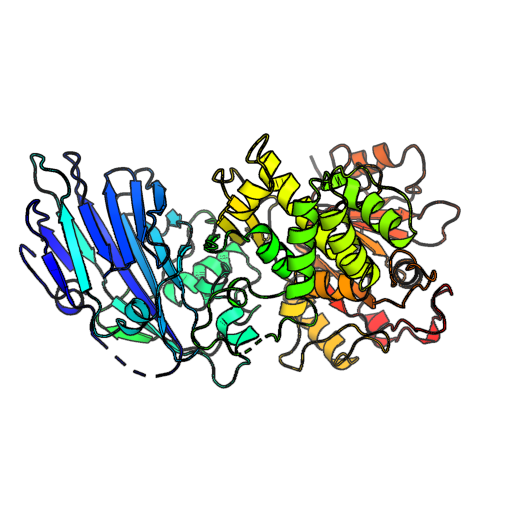1
ATOM 1948 C C . HIS A 1 255 ? -22.996 10.755 21.933 1.000 66.916 254 HIS A C 1
ATOM 1949 O O . HIS A 1 255 ? -23.613 11.806 22.089 1.000 67.072 254 HIS A O 1
ATOM 1956 N N . PHE A 1 256 ? -22.459 10.068 22.951 1.000 69.472 255 PHE A N 1
ATOM 1957 C CA . PHE A 1 256 ? -22.513 10.559 24.321 1.000 72.042 255 PHE A CA 1
ATOM 1958 C C . PHE A 1 256 ? -21.117 10.497 24.933 1.000 73.897 255 PHE A C 1
ATOM 1959 O O . PHE A 1 256 ? -20.606 9.416 25.214 1.000 73.449 255 PHE A O 1
ATOM 1967 N N . ALA A 1 257 ? -20.522 11.679 25.136 1.000 76.111 256 ALA A N 1
ATOM 1968 C CA . ALA A 1 257 ? -19.151 11.806 25.604 1.000 75.348 256 ALA A CA 1
ATOM 1969 C C . ALA A 1 257 ? -18.991 11.187 26.993 1.000 76.234 256 ALA A C 1
ATOM 1970 O O . ALA A 1 257 ? -17.963 10.579 27.285 1.000 74.506 256 ALA A O 1
ATOM 1972 N N . LYS A 1 258 ? -20.025 11.325 27.835 1.000 76.103 257 LYS A N 1
ATOM 1973 C CA . LYS A 1 258 ? -19.955 10.885 29.219 1.000 74.945 257 LYS A CA 1
ATOM 1974 C C . LYS A 1 258 ? -20.131 9.372 29.329 1.000 72.203 257 LYS A C 1
ATOM 1975 O O . LYS A 1 258 ? -20.049 8.828 30.425 1.000 73.699 257 LYS A O 1
ATOM 1981 N N . GLY A 1 259 ? -20.427 8.700 28.211 1.000 69.347 258 GLY A N 1
ATOM 1982 C CA . GLY A 1 259 ? -20.583 7.256 28.215 1.000 65.656 258 GLY A CA 1
ATOM 1983 C C . GLY A 1 259 ? -21.802 6.844 29.031 1.000 62.418 258 GLY A C 1
ATOM 1984 O O . GLY A 1 259 ? -21.697 5.998 29.910 1.000 61.863 258 GLY A O 1
ATOM 1985 N N . ASN A 1 260 ? -22.944 7.456 28.699 1.000 60.889 259 ASN A N 1
ATOM 1986 C CA . ASN A 1 260 ? -24.186 7.319 29.441 1.000 59.863 259 ASN A CA 1
ATOM 1987 C C . ASN A 1 260 ? -25.345 7.139 28.465 1.000 60.962 259 ASN A C 1
ATOM 1988 O O . ASN A 1 260 ? -26.418 7.707 28.658 1.000 59.868 259 ASN A O 1
ATOM 1993 N N . ALA A 1 261 ? -25.104 6.350 27.412 1.000 62.527 260 ALA A N 1
ATOM 1994 C CA . ALA A 1 261 ? -26.036 6.220 26.304 1.000 62.112 260 ALA A CA 1
ATOM 1995 C C . ALA A 1 261 ? -27.303 5.516 26.777 1.000 60.506 260 ALA A C 1
ATOM 1996 O O . ALA A 1 261 ? -28.403 5.878 26.372 1.000 61.083 260 ALA A O 1
ATOM 1998 N N . LEU A 1 262 ? -27.136 4.520 27.649 1.000 59.977 261 LEU A N 1
ATOM 1999 C CA . LEU A 1 262 ? -28.263 3.742 28.135 1.000 59.760 261 LEU A CA 1
ATOM 2000 C C . LEU A 1 262 ? -29.089 4.584 29.110 1.000 58.129 261 LEU A C 1
ATOM 2001 O O . LEU A 1 262 ? -30.313 4.621 29.006 1.000 55.233 261 LEU A O 1
ATOM 2006 N N . GLU A 1 263 ? -28.407 5.291 30.023 1.000 58.809 262 GLU A N 1
ATOM 2007 C CA . GLU A 1 263 ? -29.050 6.237 30.927 1.000 59.906 262 GLU A CA 1
ATOM 2008 C C . GLU A 1 263 ? -29.903 7.226 30.135 1.000 59.679 262 GLU A C 1
ATOM 2009 O O . GLU A 1 263 ? -31.042 7.503 30.506 1.000 59.012 262 GLU A O 1
ATOM 2015 N N . ALA A 1 264 ? -29.325 7.752 29.047 1.000 59.574 263 ALA A N 1
ATOM 2016 C CA . ALA A 1 264 ? -29.903 8.851 28.291 1.000 58.812 263 ALA A CA 1
ATOM 2017 C C . ALA A 1 264 ? -31.126 8.383 27.509 1.000 58.514 263 ALA A C 1
ATOM 2018 O O . ALA A 1 264 ? -32.163 9.042 27.519 1.000 58.807 263 ALA A O 1
ATOM 2020 N N . LEU A 1 265 ? -30.993 7.246 26.823 1.000 58.094 264 LEU A N 1
ATOM 2021 C CA . LEU A 1 265 ? -32.077 6.734 26.006 1.000 58.986 264 LEU A CA 1
ATOM 2022 C C . LEU A 1 265 ? -33.209 6.276 26.921 1.000 58.159 264 LEU A C 1
ATOM 2023 O O . LEU A 1 265 ? -34.378 6.414 26.577 1.000 58.915 264 LEU A O 1
ATOM 2028 N N . THR A 1 266 ? -32.845 5.767 28.103 1.000 58.891 265 THR A N 1
ATOM 2029 C CA . THR A 1 266 ? -33.814 5.367 29.111 1.000 58.800 265 THR A CA 1
ATOM 2030 C C . THR A 1 266 ? -34.590 6.588 29.608 1.000 58.107 265 THR A C 1
ATOM 2031 O O . THR A 1 266 ? -35.816 6.545 29.671 1.000 56.425 265 THR A O 1
ATOM 2035 N N . SER A 1 267 ? -33.877 7.668 29.965 1.000 59.215 266 SER A N 1
ATOM 2036 C CA . SER A 1 267 ? -34.519 8.926 30.326 1.000 60.683 266 SER A CA 1
ATOM 2037 C C . SER A 1 267 ? -35.503 9.323 29.234 1.000 61.800 266 SER A C 1
ATOM 2038 O O . SER A 1 267 ? -36.639 9.690 29.526 1.000 61.800 266 SER A O 1
ATOM 2041 N N . HIS A 1 268 ? -35.027 9.250 27.982 1.000 62.662 267 HIS A N 1
ATOM 2042 C CA . HIS A 1 268 ? -35.784 9.678 26.817 1.000 62.208 267 HIS A CA 1
ATOM 2043 C C . HIS A 1 268 ? -37.115 8.931 26.751 1.000 62.402 267 HIS A C 1
ATOM 2044 O O . HIS A 1 268 ? -38.162 9.551 26.590 1.000 61.884 267 HIS A O 1
ATOM 2051 N N . ARG A 1 269 ? -37.067 7.604 26.899 1.000 62.932 268 ARG A N 1
ATOM 2052 C CA . ARG A 1 269 ? -38.264 6.785 26.821 1.000 66.096 268 ARG A CA 1
ATOM 2053 C C . ARG A 1 269 ? -39.158 6.989 28.047 1.000 68.663 268 ARG A C 1
ATOM 2054 O O . ARG A 1 269 ? -40.368 7.141 27.908 1.000 68.208 268 ARG A O 1
ATOM 2062 N N . VAL A 1 270 ? -38.566 6.987 29.247 1.000 71.382 269 VAL A N 1
ATOM 2063 C CA . VAL A 1 270 ? -39.338 6.996 30.481 1.000 72.686 269 VAL A CA 1
ATOM 2064 C C . VAL A 1 270 ? -40.013 8.351 30.680 1.000 71.470 269 VAL A C 1
ATOM 2065 O O . VAL A 1 270 ? -41.162 8.411 31.108 1.000 72.328 269 VAL A O 1
ATOM 2069 N N . CYS A 1 271 ? -39.286 9.433 30.397 1.000 70.172 270 CYS A N 1
ATOM 2070 C CA . CYS A 1 271 ? -39.709 10.765 30.797 1.000 71.199 270 CYS A CA 1
ATOM 2071 C C . CYS A 1 271 ? -40.168 11.586 29.596 1.000 72.272 270 CYS A C 1
ATOM 2072 O O . CYS A 1 271 ? -40.785 12.635 29.775 1.000 71.206 270 CYS A O 1
ATOM 2075 N N . GLY A 1 272 ? -39.852 11.104 28.386 1.000 72.443 271 GLY A N 1
ATOM 2076 C CA . GLY A 1 272 ? -40.202 11.802 27.160 1.000 71.935 271 GLY A CA 1
ATOM 2077 C C . GLY A 1 272 ? -39.392 13.083 26.986 1.000 72.755 271 GLY A C 1
ATOM 2078 O O . GLY A 1 272 ? -39.943 14.108 26.599 1.000 75.128 271 GLY A O 1
ATOM 2079 N N . ILE A 1 273 ? -38.088 13.007 27.276 1.000 73.326 272 ILE A N 1
ATOM 2080 C CA . ILE A 1 273 ? -37.196 14.146 27.123 1.000 75.492 272 ILE A CA 1
ATOM 2081 C C . ILE A 1 273 ? -36.476 14.040 25.778 1.000 75.744 272 ILE A C 1
ATOM 2082 O O . ILE A 1 273 ? -35.980 12.976 25.409 1.000 74.291 272 ILE A O 1
ATOM 2087 N N . PRO A 1 274 ? -36.387 15.145 25.005 1.000 74.083 273 PRO A N 1
ATOM 2088 C CA . PRO A 1 274 ? -35.548 15.175 23.807 1.000 72.473 273 PRO A CA 1
ATOM 2089 C C . PRO A 1 274 ? -34.106 14.770 24.101 1.000 69.573 273 PRO A C 1
ATOM 2090 O O . PRO A 1 274 ? -33.501 15.292 25.032 1.000 72.355 273 PRO A O 1
ATOM 2094 N N . LEU A 1 275 ? -33.554 13.857 23.294 1.000 66.703 274 LEU A N 1
ATOM 2095 C CA . LEU A 1 275 ? -32.156 13.475 23.424 1.000 65.714 274 LEU A CA 1
ATOM 2096 C C . LEU A 1 275 ? -31.251 14.706 23.358 1.000 64.403 274 LEU A C 1
ATOM 2097 O O . LEU A 1 275 ? -30.152 14.689 23.913 1.000 66.405 274 LEU A O 1
ATOM 2102 N N . GLU A 1 276 ? -31.710 15.763 22.677 1.000 61.853 275 GLU A N 1
ATOM 2103 C CA . GLU A 1 276 ? -30.952 17.001 22.592 1.000 62.714 275 GLU A CA 1
ATOM 2104 C C . GLU A 1 276 ? -30.887 17.673 23.959 1.000 64.735 275 GLU A C 1
ATOM 2105 O O . GLU A 1 276 ? -29.847 18.210 24.338 1.000 63.383 275 GLU A O 1
ATOM 2111 N N . SER A 1 277 ? -32.014 17.652 24.680 1.000 68.268 276 SER A N 1
ATOM 2112 C CA . SER A 1 277 ? -32.104 18.282 25.989 1.000 70.294 276 SER A CA 1
ATOM 2113 C C . SER A 1 277 ? -31.156 17.620 26.987 1.000 70.071 276 SER A C 1
ATOM 2114 O O . SER A 1 277 ? -30.770 18.255 27.964 1.000 72.172 276 SER A O 1
ATOM 2117 N N . LEU A 1 278 ? -30.773 16.362 26.729 1.000 70.439 277 LEU A N 1
ATOM 2118 C CA . LEU A 1 278 ? -29.839 15.637 27.578 1.000 71.874 277 LEU A CA 1
ATOM 2119 C C . LEU A 1 278 ? -28.409 15.748 27.048 1.000 72.857 277 LEU A C 1
ATOM 2120 O O . LEU A 1 278 ? -27.645 14.787 27.130 1.000 76.223 277 LEU A O 1
ATOM 2125 N N . ALA A 1 279 ? -28.035 16.917 26.524 1.000 72.265 278 ALA A N 1
ATOM 2126 C CA . ALA A 1 279 ? -26.710 17.100 25.957 1.000 72.783 278 ALA A CA 1
ATOM 2127 C C . ALA A 1 279 ? -26.224 18.500 26.303 1.000 73.321 278 ALA A C 1
ATOM 2128 O O . ALA A 1 279 ? -27.031 19.356 26.656 1.000 73.552 278 ALA A O 1
ATOM 2130 N N . ARG A 1 280 ? -24.910 18.719 26.194 1.000 75.190 279 ARG A N 1
ATOM 2131 C CA . ARG A 1 280 ? -24.313 19.952 26.680 1.000 77.202 279 ARG A CA 1
ATOM 2132 C C . ARG A 1 280 ? -25.161 21.132 26.209 1.000 79.597 279 ARG A C 1
ATOM 2133 O O . ARG A 1 280 ? -25.463 21.253 25.023 1.000 81.288 279 ARG A O 1
ATOM 2141 N N . ARG A 1 281 ? -25.577 21.961 27.172 1.000 81.556 280 ARG A N 1
ATOM 2142 C CA . ARG A 1 281 ? -26.225 23.230 26.900 1.000 83.535 280 ARG A CA 1
ATOM 2143 C C . ARG A 1 281 ? -25.142 24.304 26.912 1.000 87.970 280 ARG A C 1
ATOM 2144 O O . ARG A 1 281 ? -24.135 24.155 27.601 1.000 88.136 280 ARG A O 1
ATOM 2152 N N . ARG A 1 282 ? -25.331 25.369 26.125 1.000 93.558 281 ARG A N 1
ATOM 2153 C CA . ARG A 1 282 ? -24.383 26.472 26.124 1.000 96.602 281 ARG A CA 1
ATOM 2154 C C . ARG A 1 282 ? -24.450 27.180 27.475 1.000 100.216 281 ARG A C 1
ATOM 2155 O O . ARG A 1 282 ? -23.433 27.637 27.989 1.000 98.999 281 ARG A O 1
ATOM 2163 N N . LYS A 1 283 ? -25.666 27.244 28.033 1.000 106.938 282 LYS A N 1
ATOM 2164 C CA . LYS A 1 283 ? -25.920 27.850 29.327 1.000 112.102 282 LYS A CA 1
ATOM 2165 C C . LYS A 1 283 ? -26.548 26.802 30.247 1.000 113.923 282 LYS A C 1
ATOM 2166 O O . LYS A 1 283 ? -27.759 26.595 30.213 1.000 112.038 282 LYS A O 1
ATOM 2172 N N . PRO A 1 284 ? -25.736 26.113 31.088 1.000 118.515 283 PRO A N 1
ATOM 2173 C CA . PRO A 1 284 ? -26.192 24.995 31.920 1.000 122.216 283 PRO A CA 1
ATOM 2174 C C . PRO A 1 284 ? -27.608 25.054 32.492 1.000 125.505 283 PRO A C 1
ATOM 2175 O O . PRO A 1 284 ? -28.307 24.044 32.489 1.000 125.450 283 PRO A O 1
ATOM 2179 N N . ARG A 1 285 ? -28.000 26.227 33.007 1.000 129.445 284 ARG A N 1
ATOM 2180 C CA . ARG A 1 285 ? -29.347 26.464 33.507 1.000 136.587 284 ARG A CA 1
ATOM 2181 C C . ARG A 1 285 ? -29.676 25.435 34.597 1.000 133.190 284 ARG A C 1
ATOM 2182 O O . ARG A 1 285 ? -30.344 24.439 34.265 1.000 128.379 284 ARG A O 1
ATOM 2190 N N . GLU A 1 288 ? -30.547 21.923 37.584 1.000 117.577 287 GLU A N 1
ATOM 2191 C CA . GLU A 1 288 ? -31.344 20.676 37.421 1.000 119.941 287 GLU A CA 1
ATOM 2192 C C . GLU A 1 288 ? -32.836 21.000 37.367 1.000 120.217 287 GLU A C 1
ATOM 2193 O O . GLU A 1 288 ? -33.453 21.260 38.400 1.000 111.997 287 GLU A O 1
ATOM 2199 N N . GLU A 1 289 ? -33.395 20.979 36.146 1.000 120.386 288 GLU A N 1
ATOM 2200 C CA . GLU A 1 289 ? -34.837 21.001 35.936 1.000 118.595 288 GLU A CA 1
ATOM 2201 C C . GLU A 1 289 ? -35.316 19.610 35.509 1.000 112.442 288 GLU A C 1
ATOM 2202 O O . GLU A 1 289 ? -36.498 19.432 35.207 1.000 106.465 288 GLU A O 1
ATOM 2208 N N . TRP A 1 290 ? -34.392 18.632 35.508 1.000 108.090 289 TRP A N 1
ATOM 2209 C CA . TRP A 1 290 ? -34.700 17.236 35.231 1.000 105.118 289 TRP A CA 1
ATOM 2210 C C . TRP A 1 290 ? -34.838 16.461 36.540 1.000 103.071 289 TRP A C 1
ATOM 2211 O O . TRP A 1 290 ? -34.587 15.257 36.580 1.000 98.199 289 TRP A O 1
ATOM 2222 N N . SER A 1 291 ? -35.271 17.166 37.596 1.000 104.515 290 SER A N 1
ATOM 2223 C CA . SER A 1 291 ? -35.330 16.636 38.949 1.000 98.584 290 SER A CA 1
ATOM 2224 C C . SER A 1 291 ? -36.462 15.623 39.071 1.000 95.573 290 SER A C 1
ATOM 2225 O O . SER A 1 291 ? -36.346 14.648 39.810 1.000 99.856 290 SER A O 1
ATOM 2228 N N . SER A 1 292 ? -37.550 15.877 38.339 1.000 90.380 291 SER A N 1
ATOM 2229 C CA . SER A 1 292 ? -38.789 15.145 38.510 1.000 87.632 291 SER A CA 1
ATOM 2230 C C . SER A 1 292 ? -38.668 13.728 37.953 1.000 83.226 291 SER A C 1
ATOM 2231 O O . SER A 1 292 ? -39.160 12.778 38.558 1.000 82.549 291 SER A O 1
ATOM 2234 N N . CYS A 1 293 ? -38.000 13.587 36.803 1.000 80.102 292 CYS A N 1
ATOM 2235 C CA . CYS A 1 293 ? -37.992 12.319 36.094 1.000 76.898 292 CYS A CA 1
ATOM 2236 C C . CYS A 1 293 ? -36.603 11.989 35.552 1.000 74.571 292 CYS A C 1
ATOM 2237 O O . CYS A 1 293 ? -36.071 10.914 35.832 1.000 72.848 292 CYS A O 1
ATOM 2240 N N . GLY A 1 294 ? -36.041 12.908 34.757 1.000 71.435 293 GLY A N 1
ATOM 2241 C CA . GLY A 1 294 ? -34.801 12.664 34.036 1.000 70.575 293 GLY A CA 1
ATOM 2242 C C . GLY A 1 294 ? -33.721 12.006 34.894 1.000 68.905 293 GLY A C 1
ATOM 2243 O O . GLY A 1 294 ? -33.353 10.855 34.659 1.000 66.747 293 GLY A O 1
ATOM 2244 N N . ASN A 1 295 ? -33.226 12.748 35.891 1.000 68.525 294 ASN A N 1
ATOM 2245 C CA . ASN A 1 295 ? -32.053 12.339 36.648 1.000 68.583 294 ASN A CA 1
ATOM 2246 C C . ASN A 1 295 ? -32.334 11.012 37.356 1.000 65.393 294 ASN A C 1
ATOM 2247 O O . ASN A 1 295 ? -31.545 10.078 37.240 1.000 64.965 294 ASN A O 1
ATOM 2252 N N . PRO A 1 296 ? -33.459 10.867 38.095 1.000 62.468 295 PRO A N 1
ATOM 2253 C CA . PRO A 1 296 ? -33.801 9.599 38.740 1.000 62.231 295 PRO A CA 1
ATOM 2254 C C . PRO A 1 296 ? -33.732 8.368 37.840 1.000 61.673 295 PRO A C 1
ATOM 2255 O O . PRO A 1 296 ? -33.185 7.341 38.236 1.000 62.316 295 PRO A O 1
ATOM 2259 N N . ALA A 1 297 ? -34.313 8.474 36.639 1.000 61.182 296 ALA A N 1
ATOM 2260 C CA . ALA A 1 297 ? -34.383 7.349 35.719 1.000 60.099 296 ALA A CA 1
ATOM 2261 C C . ALA A 1 297 ? -32.978 6.939 35.290 1.000 57.425 296 ALA A C 1
ATOM 2262 O O . ALA A 1 297 ? -32.607 5.773 35.381 1.000 55.846 296 ALA A O 1
ATOM 2264 N N . ALA A 1 298 ? -32.206 7.920 34.820 1.000 56.413 297 ALA A N 1
ATOM 2265 C CA . ALA A 1 298 ? -30.813 7.705 34.471 1.000 57.646 297 ALA A CA 1
ATOM 2266 C C . ALA A 1 298 ? -30.069 7.082 35.652 1.000 58.475 297 ALA A C 1
ATOM 2267 O O . ALA A 1 298 ? -29.329 6.112 35.494 1.000 58.030 297 ALA A O 1
ATOM 2269 N N . ASN A 1 299 ? -30.295 7.657 36.837 1.000 59.399 298 ASN A N 1
ATOM 2270 C CA . ASN A 1 299 ? -29.624 7.249 38.058 1.000 58.931 298 ASN A CA 1
ATOM 2271 C C . ASN A 1 299 ? -29.898 5.771 38.342 1.000 57.565 298 ASN A C 1
ATOM 2272 O O . ASN A 1 299 ? -28.998 5.044 38.753 1.000 55.017 298 ASN A O 1
ATOM 2277 N N . PHE A 1 300 ? -31.141 5.330 38.107 1.000 59.054 299 PHE A N 1
ATOM 2278 C CA . PHE A 1 300 ? -31.519 3.940 38.322 1.000 61.169 299 PHE A CA 1
ATOM 2279 C C . PHE A 1 300 ? -30.663 3.014 37.464 1.000 62.458 299 PHE A C 1
ATOM 2280 O O . PHE A 1 300 ? -30.223 1.966 37.936 1.000 63.293 299 PHE A O 1
ATOM 2288 N N . VAL A 1 301 ? -30.435 3.418 36.207 1.000 61.915 300 VAL A N 1
ATOM 2289 C CA . VAL A 1 301 ? -29.693 2.604 35.262 1.000 59.955 300 VAL A CA 1
ATOM 2290 C C . VAL A 1 301 ? -28.253 2.491 35.753 1.000 59.438 300 VAL A C 1
ATOM 2291 O O . VAL A 1 301 ? -27.707 1.393 35.793 1.000 59.017 300 VAL A O 1
ATOM 2295 N N . ALA A 1 302 ? -27.662 3.625 36.150 1.000 61.852 301 ALA A N 1
ATOM 2296 C CA . ALA A 1 302 ? -26.284 3.654 36.629 1.000 63.921 301 ALA A CA 1
ATOM 2297 C C . ALA A 1 302 ? -26.137 2.748 37.849 1.000 65.217 301 ALA A C 1
ATOM 2298 O O . ALA A 1 302 ? -25.237 1.908 37.900 1.000 64.055 301 ALA A O 1
ATOM 2300 N N . LEU A 1 303 ? -27.045 2.940 38.816 1.000 66.598 302 LEU A N 1
ATOM 2301 C CA . LEU A 1 303 ? -27.041 2.201 40.067 1.000 66.988 302 LEU A CA 1
ATOM 2302 C C . LEU A 1 303 ? -27.241 0.713 39.799 1.000 67.503 302 LEU A C 1
ATOM 2303 O O . LEU A 1 303 ? -26.550 -0.110 40.394 1.000 69.101 302 LEU A O 1
ATOM 2308 N N . TYR A 1 304 ? -28.176 0.381 38.899 1.000 66.651 303 TYR A N 1
ATOM 2309 C CA . TYR A 1 304 ? -28.448 -1.009 38.577 1.000 67.165 303 TYR A CA 1
ATOM 2310 C C . TYR A 1 304 ? -27.211 -1.643 37.947 1.000 67.061 303 TYR A C 1
ATOM 2311 O O . TYR A 1 304 ? -26.876 -2.784 38.248 1.000 68.785 303 TYR A O 1
ATOM 2320 N N . ILE A 1 305 ? -26.527 -0.894 37.081 1.000 66.938 304 ILE A N 1
ATOM 2321 C CA . ILE A 1 305 ? -25.342 -1.409 36.415 1.000 68.560 304 ILE A CA 1
ATOM 2322 C C . ILE A 1 305 ? -24.259 -1.731 37.445 1.000 70.299 304 ILE A C 1
ATOM 2323 O O . ILE A 1 305 ? -23.534 -2.709 37.276 1.000 69.842 304 ILE A O 1
ATOM 2328 N N . ALA A 1 306 ? -24.178 -0.927 38.516 1.000 72.091 305 ALA A N 1
ATOM 2329 C CA . ALA A 1 306 ? -23.106 -1.025 39.499 1.000 72.849 305 ALA A CA 1
ATOM 2330 C C . ALA A 1 306 ? -23.237 -2.275 40.375 1.000 71.969 305 ALA A C 1
ATOM 2331 O O . ALA A 1 306 ? -22.262 -2.689 40.998 1.000 67.147 305 ALA A O 1
ATOM 2333 N N . THR A 1 307 ? -24.439 -2.865 40.425 1.000 73.129 306 THR A N 1
ATOM 2334 C CA . THR A 1 307 ? -24.694 -4.055 41.221 1.000 75.199 306 THR A CA 1
ATOM 2335 C C . THR A 1 307 ? -24.346 -5.325 40.445 1.000 80.131 306 THR A C 1
ATOM 2336 O O . THR A 1 307 ? -24.185 -6.380 41.053 1.000 81.863 306 THR A O 1
ATOM 2340 N N . ARG A 1 308 ? -24.273 -5.216 39.107 1.000 86.492 307 ARG A N 1
ATOM 2341 C CA . ARG A 1 308 ? -23.931 -6.307 38.196 1.000 86.130 307 ARG A CA 1
ATOM 2342 C C . ARG A 1 308 ? -25.067 -7.327 38.091 1.000 85.532 307 ARG A C 1
ATOM 2343 O O . ARG A 1 308 ? -24.869 -8.431 37.586 1.000 83.263 307 ARG A O 1
ATOM 2351 N N . LEU A 1 309 ? -26.271 -6.950 38.531 1.000 86.506 308 LEU A N 1
ATOM 2352 C CA . LEU A 1 309 ? -27.405 -7.852 38.459 1.000 90.976 308 LEU A CA 1
ATOM 2353 C C . LEU A 1 309 ? -27.866 -7.956 37.006 1.000 95.756 308 LEU A C 1
ATOM 2354 O O . LEU A 1 309 ? -27.940 -6.949 36.304 1.000 96.697 308 LEU A O 1
ATOM 2359 N N . PRO A 1 310 ? -28.123 -9.182 36.493 1.000 98.982 309 PRO A N 1
ATOM 2360 C CA . PRO A 1 310 ? -28.887 -9.364 35.257 1.000 96.646 309 PRO A CA 1
ATOM 2361 C C . PRO A 1 310 ? -30.110 -8.454 35.154 1.000 94.226 309 PRO A C 1
ATOM 2362 O O . PRO A 1 310 ? -30.887 -8.353 36.099 1.000 93.892 309 PRO A O 1
ATOM 2366 N N . PHE A 1 311 ? -30.270 -7.811 33.989 1.000 92.866 310 PHE A N 1
ATOM 2367 C CA . PHE A 1 311 ? -31.332 -6.843 33.755 1.000 89.666 310 PHE A CA 1
ATOM 2368 C C . PHE A 1 311 ? -32.698 -7.518 33.644 1.000 93.390 310 PHE A C 1
ATOM 2369 O O . PHE A 1 311 ? -33.714 -6.856 33.834 1.000 93.467 310 PHE A O 1
ATOM 2377 N N . ASP A 1 312 ? -32.722 -8.814 33.303 1.000 99.552 311 ASP A N 1
ATOM 2378 C CA . ASP A 1 312 ? -33.971 -9.542 33.105 1.000 103.808 311 ASP A CA 1
ATOM 2379 C C . ASP A 1 312 ? -34.640 -9.843 34.448 1.000 106.325 311 ASP A C 1
ATOM 2380 O O . ASP A 1 312 ? -35.864 -9.951 34.507 1.000 103.537 311 ASP A O 1
ATOM 2385 N N . GLN A 1 313 ? -33.836 -9.942 35.520 1.000 109.968 312 GLN A N 1
ATOM 2386 C CA . GLN A 1 313 ? -34.324 -10.299 36.847 1.000 110.021 312 GLN A CA 1
ATOM 2387 C C . GLN A 1 313 ? -34.879 -9.082 37.587 1.000 103.542 312 GLN A C 1
ATOM 2388 O O . GLN A 1 313 ? -35.269 -9.197 38.746 1.000 100.489 312 GLN A O 1
ATOM 2394 N N . PHE A 1 314 ? -34.936 -7.927 36.914 1.000 99.969 313 PHE A N 1
ATOM 2395 C CA . PHE A 1 314 ? -35.134 -6.652 37.583 1.000 98.137 313 PHE A CA 1
ATOM 2396 C C . PHE A 1 314 ? -36.497 -6.590 38.268 1.000 99.226 313 PHE A C 1
ATOM 2397 O O . PHE A 1 314 ? -36.604 -6.006 39.342 1.000 104.364 313 PHE A O 1
ATOM 2405 N N . ARG A 1 315 ? -37.534 -7.164 37.643 1.000 100.266 314 ARG A N 1
ATOM 2406 C CA . ARG A 1 315 ? -38.884 -7.088 38.182 1.000 103.377 314 ARG A CA 1
ATOM 2407 C C . ARG A 1 315 ? -38.910 -7.693 39.583 1.000 101.909 314 ARG A C 1
ATOM 2408 O O . ARG A 1 315 ? -39.507 -7.128 40.497 1.000 95.799 314 ARG A O 1
ATOM 2416 N N . GLN A 1 316 ? -38.246 -8.845 39.720 1.000 102.714 315 GLN A N 1
ATOM 2417 C CA . GLN A 1 316 ? -38.080 -9.523 40.994 1.000 102.663 315 GLN A CA 1
ATOM 2418 C C . GLN A 1 316 ? -37.268 -8.635 41.935 1.000 95.909 315 GLN A C 1
ATOM 2419 O O . GLN A 1 316 ? -37.712 -8.322 43.038 1.000 93.396 315 GLN A O 1
ATOM 2425 N N . VAL A 1 317 ? -36.080 -8.230 41.466 1.000 89.185 316 VAL A N 1
ATOM 2426 C CA . VAL A 1 317 ? -35.096 -7.520 42.268 1.000 82.011 316 VAL A CA 1
ATOM 2427 C C . VAL A 1 317 ? -35.738 -6.307 42.934 1.000 82.092 316 VAL A C 1
ATOM 2428 O O . VAL A 1 317 ? -35.756 -6.223 44.158 1.000 83.931 316 VAL A O 1
ATOM 2432 N N . ILE A 1 318 ? -36.259 -5.376 42.129 1.000 82.214 317 ILE A N 1
ATOM 2433 C CA . ILE A 1 318 ? -36.905 -4.181 42.653 1.000 86.429 317 ILE A CA 1
ATOM 2434 C C . ILE A 1 318 ? -37.901 -4.575 43.746 1.000 92.083 317 ILE A C 1
ATOM 2435 O O . ILE A 1 318 ? -37.921 -3.966 44.814 1.000 92.332 317 ILE A O 1
ATOM 2440 N N . HIS A 1 319 ? -38.725 -5.594 43.471 1.000 97.373 318 HIS A N 1
ATOM 2441 C CA . HIS A 1 319 ? -39.746 -6.038 44.411 1.000 99.230 318 HIS A CA 1
ATOM 2442 C C . HIS A 1 319 ? -39.093 -6.413 45.742 1.000 96.275 318 HIS A C 1
ATOM 2443 O O . HIS A 1 319 ? -39.520 -5.948 46.797 1.000 97.889 318 HIS A O 1
ATOM 2450 N N . ASN A 1 320 ? -38.047 -7.244 45.675 1.000 91.275 319 ASN A N 1
ATOM 2451 C CA . ASN A 1 320 ? -37.351 -7.710 46.863 1.000 91.166 319 ASN A CA 1
ATOM 2452 C C . ASN A 1 320 ? -36.831 -6.531 47.684 1.000 92.389 319 ASN A C 1
ATOM 2453 O O . ASN A 1 320 ? -37.028 -6.482 48.896 1.000 97.851 319 ASN A O 1
ATOM 2458 N N . LEU A 1 321 ? -36.176 -5.579 47.015 1.000 88.737 320 LEU A N 1
ATOM 2459 C CA . LEU A 1 321 ? -35.573 -4.446 47.695 1.000 86.870 320 LEU A CA 1
ATOM 2460 C C . LEU A 1 321 ? -36.659 -3.596 48.351 1.000 86.145 320 LEU A C 1
ATOM 2461 O O . LEU A 1 321 ? -36.413 -2.951 49.369 1.000 89.454 320 LEU A O 1
ATOM 2466 N N . VAL A 1 322 ? -37.863 -3.609 47.772 1.000 85.625 321 VAL A N 1
ATOM 2467 C CA . VAL A 1 322 ? -38.988 -2.888 48.342 1.000 87.833 321 VAL A CA 1
ATOM 2468 C C . VAL A 1 322 ? -39.449 -3.579 49.628 1.000 89.128 321 VAL A C 1
ATOM 2469 O O . VAL A 1 322 ? -39.904 -2.907 50.550 1.000 86.850 321 VAL A O 1
ATOM 2473 N N . HIS A 1 323 ? -39.315 -4.913 49.698 1.000 91.551 322 HIS A N 1
ATOM 2474 C CA . HIS A 1 323 ? -39.896 -5.694 50.785 1.000 95.686 322 HIS A CA 1
ATOM 2475 C C . HIS A 1 323 ? -38.819 -6.288 51.697 1.000 94.361 322 HIS A C 1
ATOM 2476 O O . HIS A 1 323 ? -39.103 -7.171 52.505 1.000 88.754 322 HIS A O 1
ATOM 2483 N N . GLY A 1 324 ? -37.590 -5.776 51.593 1.000 97.193 323 GLY A N 1
ATOM 2484 C CA . GLY A 1 324 ? -36.487 -6.259 52.404 1.000 99.478 323 GLY A CA 1
ATOM 2485 C C . GLY A 1 324 ? -36.291 -7.769 52.275 1.000 99.469 323 GLY A C 1
ATOM 2486 O O . GLY A 1 324 ? -36.210 -8.469 53.282 1.000 100.590 323 GLY A O 1
ATOM 2487 N N . GLN A 1 325 ? -36.223 -8.252 51.028 1.000 97.077 324 GLN A N 1
ATOM 2488 C CA . GLN A 1 325 ? -35.851 -9.630 50.746 1.000 98.791 324 GLN A CA 1
ATOM 2489 C C . GLN A 1 325 ? -34.456 -9.627 50.128 1.000 98.811 324 GLN A C 1
ATOM 2490 O O . GLN A 1 325 ? -34.091 -8.678 49.435 1.000 98.508 324 GLN A O 1
ATOM 2496 N N . ALA A 1 326 ? -33.698 -10.704 50.375 1.000 99.968 325 ALA A N 1
ATOM 2497 C CA . ALA A 1 326 ? -32.279 -10.768 50.055 1.000 100.521 325 ALA A CA 1
ATOM 2498 C C . ALA A 1 326 ? -32.045 -10.631 48.553 1.000 102.472 325 ALA A C 1
ATOM 2499 O O . ALA A 1 326 ? -32.982 -10.708 47.760 1.000 104.953 325 ALA A O 1
ATOM 2501 N N . VAL A 1 327 ? -30.775 -10.436 48.179 1.000 103.232 326 VAL A N 1
ATOM 2502 C CA . VAL A 1 327 ? -30.379 -10.326 46.784 1.000 108.741 326 VAL A CA 1
ATOM 2503 C C . VAL A 1 327 ? -28.953 -10.856 46.639 1.000 114.852 326 VAL A C 1
ATOM 2504 O O . VAL A 1 327 ? -28.170 -10.814 47.588 1.000 117.332 326 VAL A O 1
ATOM 2508 N N . ALA A 1 328 ? -28.642 -11.361 45.437 1.000 117.536 327 ALA A N 1
ATOM 2509 C CA . ALA A 1 328 ? -27.338 -11.923 45.124 1.000 118.548 327 ALA A CA 1
ATOM 2510 C C . ALA A 1 328 ? -26.418 -10.836 44.572 1.000 116.828 327 ALA A C 1
ATOM 2511 O O . ALA A 1 328 ? -26.275 -10.697 43.357 1.000 115.783 327 ALA A O 1
ATOM 2513 N N . ALA A 1 329 ? -25.809 -10.071 45.486 1.000 115.540 328 ALA A N 1
ATOM 2514 C CA . ALA A 1 329 ? -24.752 -9.129 45.151 1.000 110.454 328 ALA A CA 1
ATOM 2515 C C . ALA A 1 329 ? -23.580 -9.332 46.109 1.000 105.517 328 ALA A C 1
ATOM 2516 O O . ALA A 1 329 ? -23.769 -9.378 47.322 1.000 101.929 328 ALA A O 1
ATOM 2518 N N . PRO A 1 330 ? -22.333 -9.463 45.605 1.000 103.553 329 PRO A N 1
ATOM 2519 C CA . PRO A 1 330 ? -21.174 -9.626 46.481 1.000 104.878 329 PRO A CA 1
ATOM 2520 C C . PRO A 1 330 ? -20.892 -8.369 47.307 1.000 103.084 329 PRO A C 1
ATOM 2521 O O . PRO A 1 330 ? -20.707 -8.457 48.519 1.000 104.553 329 PRO A O 1
ATOM 2525 N N . ASP A 1 331 ? -20.869 -7.205 46.641 1.000 96.688 330 ASP A N 1
ATOM 2526 C CA . ASP A 1 331 ? -20.589 -5.933 47.287 1.000 88.732 330 ASP A CA 1
ATOM 2527 C C . ASP A 1 331 ? -21.907 -5.321 47.760 1.000 82.224 330 ASP A C 1
ATOM 2528 O O . ASP A 1 331 ? -22.792 -5.054 46.949 1.000 81.531 330 ASP A O 1
ATOM 2533 N N . PRO A 1 332 ? -22.094 -5.090 49.082 1.000 76.311 331 PRO A N 1
ATOM 2534 C CA . PRO A 1 332 ? -23.356 -4.549 49.595 1.000 73.931 331 PRO A CA 1
ATOM 2535 C C . PRO A 1 332 ? -23.573 -3.047 49.407 1.000 70.491 331 PRO A C 1
ATOM 2536 O O . PRO A 1 332 ? -24.698 -2.569 49.559 1.000 67.933 331 PRO A O 1
ATOM 2540 N N . VAL A 1 333 ? -22.510 -2.303 49.073 1.000 67.761 332 VAL A N 1
ATOM 2541 C CA . VAL A 1 333 ? -22.608 -0.852 49.047 1.000 67.271 332 VAL A CA 1
ATOM 2542 C C . VAL A 1 333 ? -23.411 -0.398 47.825 1.000 66.996 332 VAL A C 1
ATOM 2543 O O . VAL A 1 333 ? -24.423 0.279 48.002 1.000 69.561 332 VAL A O 1
ATOM 2547 N N . PRO A 1 334 ? -23.013 -0.715 46.566 1.000 63.936 333 PRO A N 1
ATOM 2548 C CA . PRO A 1 334 ? -23.846 -0.427 45.400 1.000 63.483 333 PRO A CA 1
ATOM 2549 C C . PRO A 1 334 ? -25.284 -0.923 45.513 1.000 64.054 333 PRO A C 1
ATOM 2550 O O . PRO A 1 334 ? -26.213 -0.217 45.124 1.000 64.221 333 PRO A O 1
ATOM 2554 N N . LEU A 1 335 ? -25.467 -2.139 46.035 1.000 64.982 334 LEU A N 1
ATOM 2555 C CA . LEU A 1 335 ? -26.811 -2.667 46.201 1.000 66.216 334 LEU A CA 1
ATOM 2556 C C . LEU A 1 335 ? -27.615 -1.721 47.092 1.000 65.549 334 LEU A C 1
ATOM 2557 O O . LEU A 1 335 ? -28.767 -1.419 46.785 1.000 65.951 334 LEU A O 1
ATOM 2562 N N . ASP A 1 336 ? -26.999 -1.241 48.181 1.000 63.418 335 ASP A N 1
ATOM 2563 C CA . ASP A 1 336 ? -27.704 -0.395 49.130 1.000 61.913 335 ASP A CA 1
ATOM 2564 C C . ASP A 1 336 ? -28.029 0.955 48.495 1.000 60.805 335 ASP A C 1
ATOM 2565 O O . ASP A 1 336 ? -29.114 1.490 48.702 1.000 60.297 335 ASP A O 1
ATOM 2570 N N . ALA A 1 337 ? -27.077 1.505 47.733 1.000 61.501 336 ALA A N 1
ATOM 2571 C CA . ALA A 1 337 ? -27.300 2.722 46.966 1.000 61.495 336 ALA A CA 1
ATOM 2572 C C . ALA A 1 337 ? -28.553 2.581 46.098 1.000 62.783 336 ALA A C 1
ATOM 2573 O O . ALA A 1 337 ? -29.362 3.508 46.024 1.000 60.979 336 ALA A O 1
ATOM 2575 N N . LEU A 1 338 ? -28.703 1.408 45.461 1.000 64.733 337 LEU A N 1
ATOM 2576 C CA . LEU A 1 338 ? -29.874 1.091 44.654 1.000 67.093 337 LEU A CA 1
ATOM 2577 C C . LEU A 1 338 ? -31.116 0.975 45.537 1.000 66.237 337 LEU A C 1
ATOM 2578 O O . LEU A 1 338 ? -32.129 1.614 45.265 1.000 64.060 337 LEU A O 1
ATOM 2583 N N . ARG A 1 339 ? -31.028 0.149 46.587 1.000 67.992 338 ARG A N 1
ATOM 2584 C CA . ARG A 1 339 ? -32.141 -0.080 47.498 1.000 68.536 338 ARG A CA 1
ATOM 2585 C C . ARG A 1 339 ? -32.766 1.255 47.899 1.000 66.982 338 ARG A C 1
ATOM 2586 O O . ARG A 1 339 ? -33.985 1.419 47.842 1.000 66.957 338 ARG A O 1
ATOM 2594 N N . THR A 1 340 ? -31.903 2.194 48.301 1.000 65.366 339 THR A N 1
ATOM 2595 C CA . THR A 1 340 ? -32.320 3.501 48.778 1.000 64.695 339 THR A CA 1
ATOM 2596 C C . THR A 1 340 ? -33.136 4.216 47.704 1.000 64.634 339 THR A C 1
ATOM 2597 O O . THR A 1 340 ? -34.239 4.691 47.967 1.000 64.355 339 THR A O 1
ATOM 2601 N N . ALA A 1 341 ? -32.579 4.272 46.491 1.000 65.573 340 ALA A N 1
ATOM 2602 C CA . ALA A 1 341 ? -33.210 4.960 45.376 1.000 65.742 340 ALA A CA 1
ATOM 2603 C C . ALA A 1 341 ? -34.524 4.283 44.988 1.000 65.361 340 ALA A C 1
ATOM 2604 O O . ALA A 1 341 ? -35.469 4.966 44.593 1.000 65.746 340 ALA A O 1
ATOM 2606 N N . VAL A 1 342 ? -34.567 2.946 45.091 1.000 65.310 341 VAL A N 1
ATOM 2607 C CA . VAL A 1 342 ? -35.719 2.159 44.670 1.000 66.822 341 VAL A CA 1
ATOM 2608 C C . VAL A 1 342 ? -36.892 2.406 45.617 1.000 68.519 341 VAL A C 1
ATOM 2609 O O . VAL A 1 342 ? -38.026 2.575 45.172 1.000 67.200 341 VAL A O 1
ATOM 2613 N N . ILE A 1 343 ? -36.611 2.412 46.924 1.000 70.134 342 ILE A N 1
ATOM 2614 C CA . ILE A 1 343 ? -37.654 2.528 47.930 1.000 72.633 342 ILE A CA 1
ATOM 2615 C C . ILE A 1 343 ? -38.302 3.912 47.853 1.000 74.479 342 ILE A C 1
ATOM 2616 O O . ILE A 1 343 ? -39.487 4.058 48.147 1.000 76.254 342 ILE A O 1
ATOM 2621 N N . GLU A 1 344 ? -37.529 4.917 47.431 1.000 75.301 343 GLU A N 1
ATOM 2622 C CA . GLU A 1 344 ? -38.010 6.287 47.377 1.000 79.550 343 GLU A CA 1
ATOM 2623 C C . GLU A 1 344 ? -38.981 6.473 46.209 1.000 79.059 343 GLU A C 1
ATOM 2624 O O . GLU A 1 344 ? -39.858 7.329 46.277 1.000 79.596 343 GLU A O 1
ATOM 2630 N N . GLN A 1 345 ? -38.814 5.685 45.138 1.000 79.487 344 GLN A N 1
ATOM 2631 C CA . GLN A 1 345 ? -39.647 5.796 43.948 1.000 80.804 344 GLN A CA 1
ATOM 2632 C C . GLN A 1 345 ? -39.783 4.425 43.293 1.000 81.224 344 GLN A C 1
ATOM 2633 O O . GLN A 1 345 ? -39.260 4.198 42.206 1.000 81.820 344 GLN A O 1
ATOM 2639 N N . PRO A 1 346 ? -40.505 3.468 43.911 1.000 81.756 345 PRO A N 1
ATOM 2640 C CA . PRO A 1 346 ? -40.475 2.081 43.450 1.000 81.437 345 PRO A CA 1
ATOM 2641 C C . PRO A 1 346 ? -41.082 1.894 42.062 1.000 79.307 345 PRO A C 1
ATOM 2642 O O . PRO A 1 346 ? -40.618 1.044 41.308 1.000 78.426 345 PRO A O 1
ATOM 2646 N N . GLU A 1 347 ? -42.102 2.695 41.726 1.000 78.212 346 GLU A N 1
ATOM 2647 C CA . GLU A 1 347 ? -42.755 2.585 40.430 1.000 77.343 346 GLU A CA 1
ATOM 2648 C C . GLU A 1 347 ? -41.826 3.121 39.342 1.000 75.742 346 GLU A C 1
ATOM 2649 O O . GLU A 1 347 ? -41.643 2.465 38.320 1.000 73.767 346 GLU A O 1
ATOM 2655 N N . LEU A 1 348 ? -41.226 4.296 39.574 1.000 75.336 347 LEU A N 1
ATOM 2656 C CA . LEU A 1 348 ? -40.333 4.906 38.598 1.000 74.125 347 LEU A CA 1
ATOM 2657 C C . LEU A 1 348 ? -39.103 4.028 38.374 1.000 72.828 347 LEU A C 1
ATOM 2658 O O . LEU A 1 348 ? -38.603 3.944 37.261 1.000 73.337 347 LEU A O 1
ATOM 2663 N N . ALA A 1 349 ? -38.615 3.386 39.438 1.000 75.551 348 ALA A N 1
ATOM 2664 C CA . ALA A 1 349 ? -37.538 2.412 39.330 1.000 77.160 348 ALA A CA 1
ATOM 2665 C C . ALA A 1 349 ? -37.960 1.270 38.410 1.000 75.995 348 ALA A C 1
ATOM 2666 O O . ALA A 1 349 ? -37.159 0.745 37.646 1.000 77.037 348 ALA A O 1
ATOM 2668 N N . ARG A 1 350 ? -39.232 0.887 38.521 1.000 77.894 349 ARG A N 1
ATOM 2669 C CA . ARG A 1 350 ? -39.786 -0.252 37.814 1.000 80.097 349 ARG A CA 1
ATOM 2670 C C . ARG A 1 350 ? -39.948 0.103 36.335 1.000 79.289 349 ARG A C 1
ATOM 2671 O O . ARG A 1 350 ? -39.647 -0.716 35.472 1.000 77.671 349 ARG A O 1
ATOM 2679 N N . GLN A 1 351 ? -40.421 1.327 36.055 1.000 79.243 350 GLN A N 1
ATOM 2680 C CA . GLN A 1 351 ? -40.517 1.851 34.697 1.000 78.204 350 GLN A CA 1
ATOM 2681 C C . GLN A 1 351 ? -39.131 1.970 34.064 1.000 76.884 350 GLN A C 1
ATOM 2682 O O . GLN A 1 351 ? -38.928 1.577 32.920 1.000 75.868 350 GLN A O 1
ATOM 2688 N N . SER A 1 352 ? -38.193 2.544 34.823 1.000 76.819 351 SER A N 1
ATOM 2689 C CA . SER A 1 352 ? -36.900 2.947 34.300 1.000 75.245 351 SER A CA 1
ATOM 2690 C C . SER A 1 352 ? -36.090 1.738 33.846 1.000 74.332 351 SER A C 1
ATOM 2691 O O . SER A 1 352 ? -35.610 1.700 32.716 1.000 73.341 351 SER A O 1
ATOM 2694 N N . ILE A 1 353 ? -35.938 0.757 34.736 1.000 73.821 352 ILE A N 1
ATOM 2695 C CA . ILE A 1 353 ? -35.065 -0.370 34.462 1.000 76.062 352 ILE A CA 1
ATOM 2696 C C . ILE A 1 353 ? -35.763 -1.339 33.509 1.000 77.847 352 ILE A C 1
ATOM 2697 O O . ILE A 1 353 ? -35.097 -2.154 32.874 1.000 80.418 352 ILE A O 1
ATOM 2702 N N . ALA A 1 354 ? -37.094 -1.223 33.389 1.000 77.349 353 ALA A N 1
ATOM 2703 C CA . ALA A 1 354 ? -37.852 -1.999 32.418 1.000 77.803 353 ALA A CA 1
ATOM 2704 C C . ALA A 1 354 ? -37.457 -1.600 30.999 1.000 78.779 353 ALA A C 1
ATOM 2705 O O . ALA A 1 354 ? -37.181 -2.462 30.165 1.000 79.006 353 ALA A O 1
ATOM 2707 N N . GLN A 1 355 ? -37.456 -0.285 30.743 1.000 78.029 354 GLN A N 1
ATOM 2708 C CA . GLN A 1 355 ? -37.029 0.264 29.467 1.000 78.975 354 GLN A CA 1
ATOM 2709 C C . GLN A 1 355 ? -35.571 -0.110 29.207 1.000 80.855 354 GLN A C 1
ATOM 2710 O O . GLN A 1 355 ? -35.255 -0.728 28.191 1.000 84.646 354 GLN A O 1
ATOM 2716 N N . ALA A 1 356 ? -34.690 0.257 30.143 1.000 77.240 355 ALA A N 1
ATOM 2717 C CA . ALA A 1 356 ? -33.273 -0.030 30.017 1.000 76.773 355 ALA A CA 1
ATOM 2718 C C . ALA A 1 356 ? -33.054 -1.505 29.681 1.000 78.226 355 ALA A C 1
ATOM 2719 O O . ALA A 1 356 ? -32.154 -1.833 28.913 1.000 83.518 355 ALA A O 1
ATOM 2721 N N . ALA A 1 357 ? -33.876 -2.390 30.254 1.000 78.202 356 ALA A N 1
ATOM 2722 C CA . ALA A 1 357 ? -33.738 -3.819 30.018 1.000 79.449 356 ALA A CA 1
ATOM 2723 C C . ALA A 1 357 ? -33.988 -4.139 28.548 1.000 77.280 356 ALA A C 1
ATOM 2724 O O . ALA A 1 357 ? -33.271 -4.944 27.965 1.000 77.160 356 ALA A O 1
ATOM 2726 N N . ASP A 1 358 ? -35.022 -3.513 27.974 1.000 77.055 357 ASP A N 1
ATOM 2727 C CA . ASP A 1 358 ? -35.418 -3.754 26.594 1.000 78.580 357 ASP A CA 1
ATOM 2728 C C . ASP A 1 358 ? -34.321 -3.268 25.651 1.000 77.652 357 ASP A C 1
ATOM 2729 O O . ASP A 1 358 ? -33.944 -3.974 24.717 1.000 79.094 357 ASP A O 1
ATOM 2734 N N . ILE A 1 359 ? -33.840 -2.045 25.907 1.000 72.503 358 ILE A N 1
ATOM 2735 C CA . ILE A 1 359 ? -32.786 -1.427 25.123 1.000 67.364 358 ILE A CA 1
ATOM 2736 C C . ILE A 1 359 ? -31.562 -2.338 25.113 1.000 67.420 358 ILE A C 1
ATOM 2737 O O . ILE A 1 359 ? -30.958 -2.558 24.068 1.000 71.782 358 ILE A O 1
ATOM 2742 N N . PHE A 1 360 ? -31.201 -2.861 26.287 1.000 67.397 359 PHE A N 1
ATOM 2743 C CA . PHE A 1 360 ? -30.002 -3.667 26.429 1.000 67.470 359 PHE A CA 1
ATOM 2744 C C . PHE A 1 360 ? -30.181 -5.027 25.754 1.000 71.838 359 PHE A C 1
ATOM 2745 O O . PHE A 1 360 ? -29.215 -5.576 25.230 1.000 74.143 359 PHE A O 1
ATOM 2753 N N . ARG A 1 361 ? -31.405 -5.573 25.774 1.000 76.407 360 ARG A N 1
ATOM 2754 C CA . ARG A 1 361 ? -31.672 -6.878 25.185 1.000 80.697 360 ARG A CA 1
ATOM 2755 C C . ARG A 1 361 ? -31.466 -6.801 23.673 1.000 78.996 360 ARG A C 1
ATOM 2756 O O . ARG A 1 361 ? -30.912 -7.722 23.075 1.000 76.966 360 ARG A O 1
ATOM 2764 N N . ASN A 1 362 ? -31.925 -5.690 23.081 1.000 77.654 361 ASN A N 1
ATOM 2765 C CA . ASN A 1 362 ? -31.763 -5.407 21.665 1.000 76.785 361 ASN A CA 1
ATOM 2766 C C . ASN A 1 362 ? -30.284 -5.249 21.318 1.000 74.750 361 ASN A C 1
ATOM 2767 O O . ASN A 1 362 ? -29.818 -5.815 20.335 1.000 73.356 361 ASN A O 1
ATOM 2772 N N . TYR A 1 363 ? -29.555 -4.479 22.130 1.000 74.419 362 TYR A N 1
ATOM 2773 C CA . TYR A 1 363 ? -28.136 -4.257 21.907 1.000 74.998 362 TYR A CA 1
ATOM 2774 C C . TYR A 1 363 ? -27.405 -5.596 21.796 1.000 78.377 362 TYR A C 1
ATOM 2775 O O . TYR A 1 363 ? -26.536 -5.750 20.942 1.000 85.184 362 TYR A O 1
ATOM 2784 N N . GLN A 1 364 ? -27.765 -6.565 22.646 1.000 79.728 363 GLN A N 1
ATOM 2785 C CA . GLN A 1 364 ? -27.069 -7.844 22.684 1.000 81.713 363 GLN A CA 1
ATOM 2786 C C . GLN A 1 364 ? -27.452 -8.708 21.484 1.000 81.129 363 GLN A C 1
ATOM 2787 O O . GLN A 1 364 ? -26.654 -9.530 21.036 1.000 76.771 363 GLN A O 1
ATOM 2793 N N . ALA A 1 365 ? -28.679 -8.519 20.979 1.000 83.314 364 ALA A N 1
ATOM 2794 C CA . ALA A 1 365 ? -29.149 -9.219 19.793 1.000 84.761 364 ALA A CA 1
ATOM 2795 C C . ALA A 1 365 ? -28.382 -8.751 18.556 1.000 86.648 364 ALA A C 1
ATOM 2796 O O . ALA A 1 365 ? -28.219 -9.518 17.611 1.000 88.836 364 ALA A O 1
ATOM 2798 N N . ALA A 1 366 ? -27.940 -7.485 18.568 1.000 86.257 365 ALA A N 1
ATOM 2799 C CA . ALA A 1 366 ? -27.131 -6.918 17.501 1.000 84.562 365 ALA A CA 1
ATOM 2800 C C . ALA A 1 366 ? -25.646 -7.101 17.803 1.000 83.517 365 ALA A C 1
ATOM 2801 O O . ALA A 1 366 ? -24.820 -7.033 16.896 1.000 82.652 365 ALA A O 1
ATOM 2803 N N . ASN A 1 367 ? -25.316 -7.309 19.084 1.000 84.885 366 ASN A N 1
ATOM 2804 C CA . ASN A 1 367 ? -23.935 -7.372 19.535 1.000 86.769 366 ASN A CA 1
ATOM 2805 C C . ASN A 1 367 ? -23.803 -8.460 20.599 1.000 91.346 366 ASN A C 1
ATOM 2806 O O . ASN A 1 367 ? -23.797 -8.164 21.791 1.000 92.468 366 ASN A O 1
ATOM 2811 N N . PRO A 1 368 ? -23.697 -9.752 20.207 1.000 95.617 367 PRO A N 1
ATOM 2812 C CA . PRO A 1 368 ? -23.642 -10.851 21.173 1.000 94.883 367 PRO A CA 1
ATOM 2813 C C . PRO A 1 368 ? -22.585 -10.653 22.258 1.000 92.643 367 PRO A C 1
ATOM 2814 O O . PRO A 1 368 ? -21.454 -10.273 21.960 1.000 88.382 367 PRO A O 1
ATOM 2818 N N . GLY A 1 369 ? -22.986 -10.899 23.514 1.000 91.540 368 GLY A N 1
ATOM 2819 C CA . GLY A 1 369 ? -22.078 -10.908 24.651 1.000 92.597 368 GLY A CA 1
ATOM 2820 C C . GLY A 1 369 ? -21.445 -9.544 24.923 1.000 93.094 368 GLY A C 1
ATOM 2821 O O . GLY A 1 369 ? -20.272 -9.459 25.292 1.000 88.772 368 GLY A O 1
ATOM 2822 N N . ALA A 1 370 ? -22.230 -8.477 24.737 1.000 92.408 369 ALA A N 1
ATOM 2823 C CA . ALA A 1 370 ? -21.757 -7.129 24.998 1.000 90.177 369 ALA A CA 1
ATOM 2824 C C . ALA A 1 370 ? -22.191 -6.718 26.402 1.000 87.546 369 ALA A C 1
ATOM 2825 O O . ALA A 1 370 ? -23.292 -7.057 26.837 1.000 83.356 369 ALA A O 1
ATOM 2827 N N . SER A 1 371 ? -21.303 -5.991 27.094 1.000 84.609 370 SER A N 1
ATOM 2828 C CA . SER A 1 371 ? -21.531 -5.588 28.473 1.000 80.623 370 SER A CA 1
ATOM 2829 C C . SER A 1 371 ? -22.344 -4.297 28.517 1.000 77.648 370 SER A C 1
ATOM 2830 O O . SER A 1 371 ? -22.267 -3.478 27.604 1.000 81.044 370 SER A O 1
ATOM 2833 N N . ALA A 1 372 ? -23.115 -4.121 29.595 1.000 73.161 371 ALA A N 1
ATOM 2834 C CA . ALA A 1 372 ? -23.806 -2.868 29.845 1.000 69.476 371 ALA A CA 1
ATOM 2835 C C . ALA A 1 372 ? -22.821 -1.704 29.749 1.000 66.339 371 ALA A C 1
ATOM 2836 O O . ALA A 1 372 ? -23.146 -0.660 29.194 1.000 66.320 371 ALA A O 1
ATOM 2838 N N . ALA A 1 373 ? -21.609 -1.893 30.278 1.000 65.164 372 ALA A N 1
ATOM 2839 C CA . ALA A 1 373 ? -20.578 -0.871 30.215 1.000 66.251 372 ALA A CA 1
ATOM 2840 C C . ALA A 1 373 ? -20.347 -0.443 28.768 1.000 68.555 372 ALA A C 1
ATOM 2841 O O . ALA A 1 373 ? -20.116 0.734 28.503 1.000 71.828 372 ALA A O 1
ATOM 2843 N N . ALA A 1 374 ? -20.386 -1.420 27.852 1.000 68.729 373 ALA A N 1
ATOM 2844 C CA . ALA A 1 374 ? -20.221 -1.178 26.428 1.000 67.770 373 ALA A CA 1
ATOM 2845 C C . ALA A 1 374 ? -21.434 -0.432 25.873 1.000 67.285 373 ALA A C 1
ATOM 2846 O O . ALA A 1 374 ? -21.283 0.551 25.146 1.000 69.170 373 ALA A O 1
ATOM 2848 N N . ALA A 1 375 ? -22.631 -0.912 26.230 1.000 65.405 374 ALA A N 1
ATOM 2849 C CA . ALA A 1 375 ? -23.881 -0.278 25.839 1.000 65.298 374 ALA A CA 1
ATOM 2850 C C . ALA A 1 375 ? -23.888 1.199 26.225 1.000 64.979 374 ALA A C 1
ATOM 2851 O O . ALA A 1 375 ? -24.465 2.025 25.519 1.000 65.063 374 ALA A O 1
ATOM 2853 N N . GLN A 1 376 ? -23.245 1.521 27.353 1.000 64.657 375 GLN A N 1
ATOM 2854 C CA . GLN A 1 376 ? -23.240 2.878 27.874 1.000 64.402 375 GLN A CA 1
ATOM 2855 C C . GLN A 1 376 ? -22.419 3.797 26.971 1.000 63.713 375 GLN A C 1
ATOM 2856 O O . GLN A 1 376 ? -22.625 5.006 27.005 1.000 62.087 375 GLN A O 1
ATOM 2862 N N . GLN A 1 377 ? -21.503 3.225 26.172 1.000 65.579 376 GLN A N 1
ATOM 2863 C CA . GLN A 1 377 ? -20.600 4.007 25.337 1.000 66.592 376 GLN A CA 1
ATOM 2864 C C . GLN A 1 377 ? -20.966 3.894 23.861 1.000 65.884 376 GLN A C 1
ATOM 2865 O O . GLN A 1 377 ? -20.342 4.547 23.026 1.000 65.523 376 GLN A O 1
ATOM 2871 N N . ALA A 1 378 ? -21.996 3.093 23.560 1.000 64.051 377 ALA A N 1
ATOM 2872 C CA . ALA A 1 378 ? -22.540 3.003 22.216 1.000 62.789 377 ALA A CA 1
ATOM 2873 C C . ALA A 1 378 ? -23.164 4.333 21.805 1.000 61.001 377 ALA A C 1
ATOM 2874 O O . ALA A 1 378 ? -23.527 5.151 22.646 1.000 59.775 377 ALA A O 1
ATOM 2876 N N . ASP A 1 379 ? -23.273 4.526 20.488 1.000 60.992 378 ASP A N 1
ATOM 2877 C CA . ASP A 1 379 ? -24.006 5.641 19.916 1.000 59.718 378 ASP A CA 1
ATOM 2878 C C . ASP A 1 379 ? -25.487 5.275 19.887 1.000 58.646 378 ASP A C 1
ATOM 2879 O O . ASP A 1 379 ? -25.831 4.095 19.901 1.000 58.852 378 ASP A O 1
ATOM 2884 N N . VAL A 1 380 ? -26.357 6.291 19.867 1.000 57.355 379 VAL A N 1
ATOM 2885 C CA . VAL A 1 380 ? -27.774 6.062 19.637 1.000 58.484 379 VAL A CA 1
ATOM 2886 C C . VAL A 1 380 ? -28.071 6.340 18.167 1.000 60.255 379 VAL A C 1
ATOM 2887 O O . VAL A 1 380 ? -27.793 7.433 17.673 1.000 59.972 379 VAL A O 1
ATOM 2891 N N . LEU A 1 381 ? -28.652 5.342 17.489 1.000 60.704 380 LEU A N 1
ATOM 2892 C CA . LEU A 1 381 ? -29.127 5.509 16.128 1.000 60.459 380 LEU A CA 1
ATOM 2893 C C . LEU A 1 381 ? -30.641 5.687 16.136 1.000 60.102 380 LEU A C 1
ATOM 2894 O O . LEU A 1 381 ? -31.377 4.708 16.204 1.000 60.242 380 LEU A O 1
ATOM 2899 N N . ALA A 1 382 ? -31.084 6.945 16.041 1.000 60.628 381 ALA A N 1
ATOM 2900 C CA . ALA A 1 382 ? -32.498 7.281 16.008 1.000 61.955 381 ALA A CA 1
ATOM 2901 C C . ALA A 1 382 ? -33.058 7.058 14.604 1.000 64.210 381 ALA A C 1
ATOM 2902 O O . ALA A 1 382 ? -32.909 7.911 13.731 1.000 64.356 381 ALA A O 1
ATOM 2904 N N . VAL A 1 383 ? -33.718 5.910 14.406 1.000 65.753 382 VAL A N 1
ATOM 2905 C CA . VAL A 1 383 ? -34.309 5.548 13.127 1.000 67.052 382 VAL A CA 1
ATOM 2906 C C . VAL A 1 383 ? -35.754 6.030 13.092 1.000 70.431 382 VAL A C 1
ATOM 2907 O O . VAL A 1 383 ? -36.572 5.527 13.857 1.000 71.095 382 VAL A O 1
ATOM 2911 N N . THR A 1 384 ? -36.070 6.971 12.193 1.000 74.454 383 THR A N 1
ATOM 2912 C CA . THR A 1 384 ? -37.460 7.334 11.946 1.000 78.762 383 THR A CA 1
ATOM 2913 C C . THR A 1 384 ? -38.054 6.315 10.969 1.000 82.001 383 THR A C 1
ATOM 2914 O O . THR A 1 384 ? -37.746 6.330 9.782 1.000 74.654 383 THR A O 1
ATOM 2918 N N . CYS A 1 385 ? -38.896 5.417 11.506 1.000 96.453 384 CYS A N 1
ATOM 2919 C CA . CYS A 1 385 ? -39.368 4.230 10.804 1.000 105.977 384 CYS A CA 1
ATOM 2920 C C . CYS A 1 385 ? -40.303 4.621 9.666 1.000 113.129 384 CYS A C 1
ATOM 2921 O O . CYS A 1 385 ? -41.094 5.550 9.825 1.000 113.339 384 CYS A O 1
ATOM 2924 N N . PRO A 1 386 ? -40.300 3.901 8.516 1.000 121.844 385 PRO A N 1
ATOM 2925 C CA . PRO A 1 386 ? -41.223 4.206 7.420 1.000 128.087 385 PRO A CA 1
ATOM 2926 C C . PRO A 1 386 ? -42.693 4.026 7.798 1.000 131.121 385 PRO A C 1
ATOM 2927 O O . PRO A 1 386 ? -43.506 3.667 6.949 1.000 126.253 385 PRO A O 1
ATOM 2931 N N . ALA A 1 387 ? -43.000 4.268 9.084 1.000 137.943 386 ALA A N 1
ATOM 2932 C CA . ALA A 1 387 ? -44.348 4.423 9.609 1.000 141.608 386 ALA A CA 1
ATOM 2933 C C . ALA A 1 387 ? -45.392 3.930 8.610 1.000 135.444 386 ALA A C 1
ATOM 2934 O O . ALA A 1 387 ? -46.206 4.701 8.105 1.000 128.512 386 ALA A O 1
ATOM 2936 N N . ASP A 1 388 ? -45.343 2.623 8.343 1.000 131.210 387 ASP A N 1
ATOM 2937 C CA . ASP A 1 388 ? -46.309 1.947 7.496 1.000 131.397 387 ASP A CA 1
ATOM 2938 C C . ASP A 1 388 ? -46.053 0.451 7.647 1.000 129.716 387 ASP A C 1
ATOM 2939 O O . ASP A 1 388 ? -46.659 -0.197 8.499 1.000 117.879 387 ASP A O 1
ATOM 2944 N N . ALA A 1 389 ? -45.077 -0.051 6.878 1.000 135.898 388 ALA A N 1
ATOM 2945 C CA . ALA A 1 389 ? -44.895 -1.476 6.655 1.000 138.176 388 ALA A CA 1
ATOM 2946 C C . ALA A 1 389 ? -44.819 -2.221 7.991 1.000 142.308 388 ALA A C 1
ATOM 2947 O O . ALA A 1 389 ? -45.847 -2.466 8.632 1.000 120.509 388 ALA A O 1
ATOM 2949 N N . ARG A 1 390 ? -43.596 -2.582 8.403 1.000 150.869 389 ARG A N 1
ATOM 2950 C CA . ARG A 1 390 ? -43.387 -3.397 9.587 1.000 149.168 389 ARG A CA 1
ATOM 2951 C C . ARG A 1 390 ? -42.052 -2.973 10.209 1.000 135.228 389 ARG A C 1
ATOM 2952 O O . ARG A 1 390 ? -41.971 -1.862 10.722 1.000 129.300 389 ARG A O 1
ATOM 2960 N N . PRO A 1 391 ? -40.950 -3.762 10.162 1.000 131.204 390 PRO A N 1
ATOM 2961 C CA . PRO A 1 391 ? -39.790 -3.490 11.013 1.000 133.340 390 PRO A CA 1
ATOM 2962 C C . PRO A 1 391 ? -38.742 -2.570 10.383 1.000 140.580 390 PRO A C 1
ATOM 2963 O O . PRO A 1 391 ? -38.168 -2.891 9.343 1.000 147.982 390 PRO A O 1
ATOM 2967 N N . CYS A 1 392 ? -38.485 -1.431 11.043 1.000 142.585 391 CYS A N 1
ATOM 2968 C CA . CYS A 1 392 ? -37.580 -0.408 10.538 1.000 138.334 391 CYS A CA 1
ATOM 2969 C C . CYS A 1 392 ? -36.133 -0.763 10.880 1.000 140.792 391 CYS A C 1
ATOM 2970 O O . CYS A 1 392 ? -35.312 -0.927 9.978 1.000 136.180 391 CYS A O 1
ATOM 2973 N N . GLY A 1 393 ? -35.840 -0.876 12.186 1.000 138.236 392 GLY A N 1
ATOM 2974 C CA . GLY A 1 393 ? -34.506 -1.190 12.673 1.000 136.649 392 GLY A CA 1
ATOM 2975 C C . GLY A 1 393 ? -34.011 -2.531 12.140 1.000 142.120 392 GLY A C 1
ATOM 2976 O O . GLY A 1 393 ? -34.471 -3.580 12.585 1.000 144.658 392 GLY A O 1
ATOM 2977 N N . SER A 1 394 ? -33.066 -2.474 11.192 1.000 147.851 393 SER A N 1
ATOM 2978 C CA . SER A 1 394 ? -32.683 -3.635 10.404 1.000 149.539 393 SER A CA 1
ATOM 2979 C C . SER A 1 394 ? -31.198 -3.553 10.045 1.000 147.803 393 SER A C 1
ATOM 2980 O O . SER A 1 394 ? -30.759 -2.582 9.431 1.000 144.064 393 SER A O 1
ATOM 2983 N N . GLY A 1 395 ? -30.433 -4.581 10.442 1.000 146.316 394 GLY A N 1
ATOM 2984 C CA . GLY A 1 395 ? -29.006 -4.652 10.164 1.000 143.020 394 GLY A CA 1
ATOM 2985 C C . GLY A 1 395 ? -28.225 -3.581 10.920 1.000 143.706 394 GLY A C 1
ATOM 2986 O O . GLY A 1 395 ? -27.432 -2.855 10.323 1.000 134.491 394 GLY A O 1
ATOM 2987 N N . ALA A 1 396 ? -28.468 -3.502 12.237 1.000 150.790 395 ALA A N 1
ATOM 2988 C CA . ALA A 1 396 ? -27.845 -2.506 13.094 1.000 144.802 395 ALA A CA 1
ATOM 2989 C C . ALA A 1 396 ? -26.343 -2.490 12.833 1.000 138.788 395 ALA A C 1
ATOM 2990 O O . ALA A 1 396 ? -25.724 -3.546 12.717 1.000 132.774 395 ALA A O 1
ATOM 2992 N N . SER A 1 397 ? -25.775 -1.281 12.770 1.000 139.404 396 SER A N 1
ATOM 2993 C CA . SER A 1 397 ? -24.395 -1.081 12.355 1.000 137.703 396 SER A CA 1
ATOM 2994 C C . SER A 1 397 ? -23.415 -1.716 13.342 1.000 133.303 396 SER A C 1
ATOM 2995 O O . SER A 1 397 ? -22.210 -1.531 13.191 1.000 144.683 396 SER A O 1
ATOM 2998 N N . SER A 1 398 ? -23.929 -2.465 14.331 1.000 116.279 397 SER A N 1
ATOM 2999 C CA . SER A 1 398 ? -23.109 -3.041 15.383 1.000 106.062 397 SER A CA 1
ATOM 3000 C C . SER A 1 398 ? -22.371 -1.917 16.104 1.000 96.769 397 SER A C 1
ATOM 3001 O O . SER A 1 398 ? -21.445 -1.324 15.556 1.000 98.555 397 SER A O 1
ATOM 3004 N N . GLY A 1 399 ? -22.801 -1.634 17.336 1.000 88.108 398 GLY A N 1
ATOM 3005 C CA . GLY A 1 399 ? -22.195 -0.599 18.157 1.000 81.219 398 GLY A CA 1
ATOM 3006 C C . GLY A 1 399 ? -23.153 0.559 18.405 1.000 75.252 398 GLY A C 1
ATOM 3007 O O . GLY A 1 399 ? -22.724 1.641 18.804 1.000 69.416 398 GLY A O 1
ATOM 3008 N N . VAL A 1 400 ? -24.447 0.308 18.166 1.000 73.269 399 VAL A N 1
ATOM 3009 C CA . VAL A 1 400 ? -25.477 1.314 18.343 1.000 71.372 399 VAL A CA 1
ATOM 3010 C C . VAL A 1 400 ? -26.628 0.722 19.150 1.000 67.615 399 VAL A C 1
ATOM 3011 O O . VAL A 1 400 ? -26.949 -0.459 19.028 1.000 65.214 399 VAL A O 1
ATOM 3015 N N . LEU A 1 401 ? -27.235 1.586 19.968 1.000 65.347 400 LEU A N 1
ATOM 3016 C CA . LEU A 1 401 ? -28.569 1.370 20.496 1.000 64.666 400 LEU A CA 1
ATOM 3017 C C . LEU A 1 401 ? -29.558 1.929 19.472 1.000 63.572 400 LEU A C 1
ATOM 3018 O O . LEU A 1 401 ? -29.488 3.109 19.132 1.000 63.828 400 LEU A O 1
ATOM 3023 N N . VAL A 1 402 ? -30.471 1.084 18.979 1.000 62.019 401 VAL A N 1
ATOM 3024 C CA . VAL A 1 402 ? -31.412 1.491 17.946 1.000 60.995 401 VAL A CA 1
ATOM 3025 C C . VAL A 1 402 ? -32.663 2.075 18.594 1.000 60.977 401 VAL A C 1
ATOM 3026 O O . VAL A 1 402 ? -33.414 1.355 19.240 1.000 61.408 401 VAL A O 1
ATOM 3030 N N . GLN A 1 403 ? -32.890 3.378 18.394 1.000 63.808 402 GLN A N 1
ATOM 3031 C CA . GLN A 1 403 ? -34.131 4.023 18.795 1.000 67.153 402 GLN A CA 1
ATOM 3032 C C . GLN A 1 403 ? -35.055 4.135 17.585 1.000 69.261 402 GLN A C 1
ATOM 3033 O O . GLN A 1 403 ? -34.748 4.835 16.624 1.000 71.231 402 GLN A O 1
ATOM 3039 N N . ARG A 1 404 ? -36.201 3.454 17.662 1.000 71.336 403 ARG A N 1
ATOM 3040 C CA . ARG A 1 404 ? -37.214 3.512 16.625 1.000 73.318 403 ARG A CA 1
ATOM 3041 C C . ARG A 1 404 ? -38.159 4.665 16.945 1.000 72.822 403 ARG A C 1
ATOM 3042 O O . ARG A 1 404 ? -38.819 4.650 17.983 1.000 74.694 403 ARG A O 1
ATOM 3050 N N . GLU A 1 405 ? -38.199 5.665 16.055 1.000 74.068 404 GLU A N 1
ATOM 3051 C CA . GLU A 1 405 ? -39.075 6.814 16.217 1.000 75.253 404 GLU A CA 1
ATOM 3052 C C . GLU A 1 405 ? -40.377 6.584 15.455 1.000 76.647 404 GLU A C 1
ATOM 3053 O O . GLU A 1 405 ? -40.393 6.577 14.225 1.000 79.005 404 GLU A O 1
ATOM 3059 N N . ASN A 1 406 ? -41.447 6.353 16.224 1.000 76.199 405 ASN A N 1
ATOM 3060 C CA . ASN A 1 406 ? -42.820 6.489 15.775 1.000 76.975 405 ASN A CA 1
ATOM 3061 C C . ASN A 1 406 ? -43.388 7.730 16.459 1.000 81.131 405 ASN A C 1
ATOM 3062 O O . ASN A 1 406 ? -42.711 8.329 17.293 1.000 83.846 405 ASN A O 1
ATOM 3067 N N . PRO A 1 407 ? -44.628 8.172 16.143 1.000 83.256 406 PRO A N 1
ATOM 3068 C CA . PRO A 1 407 ? -45.229 9.313 16.836 1.000 84.333 406 PRO A CA 1
ATOM 3069 C C . PRO A 1 407 ? -45.626 8.994 18.276 1.000 84.785 406 PRO A C 1
ATOM 3070 O O . PRO A 1 407 ? -45.646 7.836 18.688 1.000 84.012 406 PRO A O 1
ATOM 3074 N N . THR A 1 408 ? -45.943 10.053 19.028 1.000 85.103 407 THR A N 1
ATOM 3075 C CA . THR A 1 408 ? -46.337 9.947 20.422 1.000 85.954 407 THR A CA 1
ATOM 3076 C C . THR A 1 408 ? -47.554 10.834 20.656 1.000 84.565 407 THR A C 1
ATOM 3077 O O . THR A 1 408 ? -47.716 11.849 19.981 1.000 83.623 407 THR A O 1
ATOM 3081 N N . GLY A 1 409 ? -48.384 10.454 21.634 1.000 83.130 408 GLY A N 1
ATOM 3082 C CA . GLY A 1 409 ? -49.573 11.214 21.981 1.000 83.200 408 GLY A CA 1
ATOM 3083 C C . GLY A 1 409 ? -49.304 12.715 22.053 1.000 84.901 408 GLY A C 1
ATOM 3084 O O . GLY A 1 409 ? -50.075 13.510 21.520 1.000 85.373 408 GLY A O 1
ATOM 3085 N N . ALA A 1 410 ? -48.188 13.082 22.697 1.000 86.888 409 ALA A N 1
ATOM 3086 C CA . ALA A 1 410 ? -47.821 14.473 22.918 1.000 89.306 409 ALA A CA 1
ATOM 3087 C C . ALA A 1 410 ? -47.813 15.267 21.611 1.000 90.098 409 ALA A C 1
ATOM 3088 O O . ALA A 1 410 ? -48.036 16.474 21.626 1.000 87.501 409 ALA A O 1
ATOM 3090 N N . HIS A 1 411 ? -47.552 14.587 20.486 1.000 93.073 410 HIS A N 1
ATOM 3091 C CA . HIS A 1 411 ? -47.476 15.234 19.184 1.000 97.665 410 HIS A CA 1
ATOM 3092 C C . HIS A 1 411 ? -48.846 15.719 18.704 1.000 97.043 410 HIS A C 1
ATOM 3093 O O . HIS A 1 411 ? -48.906 16.527 17.782 1.000 97.919 410 HIS A O 1
ATOM 3100 N N . PHE A 1 412 ? -49.930 15.229 19.322 1.000 96.775 411 PHE A N 1
ATOM 3101 C CA . PHE A 1 412 ? -51.287 15.566 18.916 1.000 96.302 411 PHE A CA 1
ATOM 3102 C C . PHE A 1 412 ? -51.947 16.541 19.890 1.000 99.270 411 PHE A C 1
ATOM 3103 O O . PHE A 1 412 ? -53.102 16.919 19.691 1.000 100.801 411 PHE A O 1
ATOM 3111 N N . LEU A 1 413 ? -51.228 16.939 20.947 1.000 100.662 412 LEU A N 1
ATOM 3112 C CA . LEU A 1 413 ? -51.797 17.790 21.980 1.000 101.883 412 LEU A CA 1
ATOM 3113 C C . LEU A 1 413 ? -51.664 19.252 21.564 1.000 109.088 412 LEU A C 1
ATOM 3114 O O . LEU A 1 413 ? -50.826 19.598 20.735 1.000 105.371 412 LEU A O 1
ATOM 3119 N N . ASN A 1 414 ? -52.518 20.100 22.147 1.000 123.577 413 ASN A N 1
ATOM 3120 C CA . ASN A 1 414 ? -52.585 21.505 21.779 1.000 131.382 413 ASN A CA 1
ATOM 3121 C C . ASN A 1 414 ? -51.309 22.194 22.254 1.000 136.629 413 ASN A C 1
ATOM 3122 O O . ASN A 1 414 ? -50.504 21.589 22.962 1.000 136.896 413 ASN A O 1
ATOM 3127 N N . ASP A 1 415 ? -51.138 23.463 21.862 1.000 142.930 414 ASP A N 1
ATOM 3128 C CA . ASP A 1 415 ? -49.979 24.249 22.258 1.000 147.224 414 ASP A CA 1
ATOM 3129 C C . ASP A 1 415 ? -50.081 24.649 23.731 1.000 144.959 414 ASP A C 1
ATOM 3130 O O . ASP A 1 415 ? -49.120 25.179 24.288 1.000 142.143 414 ASP A O 1
ATOM 3135 N N . GLY A 1 416 ? -51.241 24.393 24.355 1.000 140.088 415 GLY A N 1
ATOM 3136 C CA . GLY A 1 416 ? -51.447 24.669 25.768 1.000 136.100 415 GLY A CA 1
ATOM 3137 C C . GLY A 1 416 ? -50.497 23.876 26.666 1.000 132.011 415 GLY A C 1
ATOM 3138 O O . GLY A 1 416 ? -49.801 22.973 26.204 1.000 125.852 415 GLY A O 1
ATOM 3139 N N . GLU A 1 417 ? -50.495 24.225 27.959 1.000 131.580 416 GLU A N 1
ATOM 3140 C CA . GLU A 1 417 ? -49.573 23.641 28.920 1.000 129.344 416 GLU A CA 1
ATOM 3141 C C . GLU A 1 417 ? -49.802 22.132 28.967 1.000 121.063 416 GLU A C 1
ATOM 3142 O O . GLU A 1 417 ? -50.927 21.674 29.154 1.000 117.217 416 GLU A O 1
ATOM 3148 N N . LEU A 1 418 ? -48.712 21.377 28.789 1.000 115.584 417 LEU A N 1
ATOM 3149 C CA . LEU A 1 418 ? -48.781 19.949 28.530 1.000 110.641 417 LEU A CA 1
ATOM 3150 C C . LEU A 1 418 ? -49.338 19.227 29.752 1.000 100.395 417 LEU A C 1
ATOM 3151 O O . LEU A 1 418 ? -49.094 19.646 30.878 1.000 97.113 417 LEU A O 1
ATOM 3156 N N . PRO A 1 419 ? -50.112 18.133 29.564 1.000 95.455 418 PRO A N 1
ATOM 3157 C CA . PRO A 1 419 ? -50.630 17.345 30.685 1.000 95.223 418 PRO A CA 1
ATOM 3158 C C . PRO A 1 419 ? -49.549 16.761 31.592 1.000 90.994 418 PRO A C 1
ATOM 3159 O O . PRO A 1 419 ? -48.403 16.626 31.175 1.000 92.412 418 PRO A O 1
ATOM 3163 N N . SER A 1 420 ? -49.935 16.422 32.830 1.000 89.353 419 SER A N 1
ATOM 3164 C CA . SER A 1 420 ? -49.066 15.721 33.767 1.000 87.605 419 SER A CA 1
ATOM 3165 C C . SER A 1 420 ? -49.918 14.882 34.715 1.000 85.314 419 SER A C 1
ATOM 3166 O O . SER A 1 420 ? -51.085 15.198 34.929 1.000 86.196 419 SER A O 1
ATOM 3169 N N . PHE A 1 421 ? -49.313 13.840 35.300 1.000 83.561 420 PHE A N 1
ATOM 3170 C CA . PHE A 1 421 ? -50.062 12.744 35.898 1.000 83.970 420 PHE A CA 1
ATOM 3171 C C . PHE A 1 421 ? -49.796 12.649 37.403 1.000 84.113 420 PHE A C 1
ATOM 3172 O O . PHE A 1 421 ? -48.934 11.892 37.842 1.000 84.269 420 PHE A O 1
ATOM 3180 N N . THR A 1 422 ? -50.591 13.384 38.191 1.000 84.643 421 THR A N 1
ATOM 3181 C CA . THR A 1 422 ? -50.449 13.423 39.639 1.000 84.787 421 THR A CA 1
ATOM 3182 C C . THR A 1 422 ? -51.493 12.523 40.301 1.000 85.257 421 THR A C 1
ATOM 3183 O O . THR A 1 422 ? -52.366 11.970 39.632 1.000 84.339 421 THR A O 1
ATOM 3187 N N . VAL A 1 423 ? -51.389 12.391 41.631 1.000 87.989 422 VAL A N 1
ATOM 3188 C CA . VAL A 1 423 ? -52.325 11.604 42.426 1.000 89.136 422 VAL A CA 1
ATOM 3189 C C . VAL A 1 423 ? -53.654 12.349 42.535 1.000 88.653 422 VAL A C 1
ATOM 3190 O O . VAL A 1 423 ? -54.684 11.722 42.757 1.000 86.309 422 VAL A O 1
ATOM 3194 N N . GLN A 1 424 ? -53.609 13.684 42.423 1.000 92.851 423 GLN A N 1
ATOM 3195 C CA . GLN A 1 424 ? -54.811 14.498 42.318 1.000 95.523 423 GLN A CA 1
ATOM 3196 C C . GLN A 1 424 ? -55.486 14.207 40.981 1.000 94.725 423 GLN A C 1
ATOM 3197 O O . GLN A 1 424 ? -56.710 14.287 40.874 1.000 94.143 423 GLN A O 1
ATOM 3203 N N . GLY A 1 425 ? -54.664 13.897 39.968 1.000 94.367 424 GLY A N 1
ATOM 3204 C CA . GLY A 1 425 ? -55.141 13.422 38.679 1.000 93.888 424 GLY A CA 1
ATOM 3205 C C . GLY A 1 425 ? -54.423 14.106 37.520 1.000 91.807 424 GLY A C 1
ATOM 3206 O O . GLY A 1 425 ? -53.422 14.792 37.719 1.000 95.012 424 GLY A O 1
ATOM 3207 N N . THR A 1 426 ? -54.950 13.904 36.309 1.000 85.846 425 THR A N 1
ATOM 3208 C CA . THR A 1 426 ? -54.376 14.494 35.114 1.000 82.529 425 THR A CA 1
ATOM 3209 C C . THR A 1 426 ? -54.600 16.004 35.147 1.000 84.887 425 THR A C 1
ATOM 3210 O O . THR A 1 426 ? -55.729 16.457 35.310 1.000 84.662 425 THR A O 1
ATOM 3214 N N . GLN A 1 427 ? -53.512 16.769 34.993 1.000 90.686 426 GLN A N 1
ATOM 3215 C CA . GLN A 1 427 ? -53.548 18.223 35.061 1.000 96.308 426 GLN A CA 1
ATOM 3216 C C . GLN A 1 427 ? -53.572 18.802 33.649 1.000 96.460 426 GLN A C 1
ATOM 3217 O O . GLN A 1 427 ? -53.075 18.175 32.717 1.000 95.990 426 GLN A O 1
ATOM 3223 N N . ASN A 1 428 ? -54.150 20.005 33.517 1.000 97.029 427 ASN A N 1
ATOM 3224 C CA . ASN A 1 428 ? -54.197 20.741 32.260 1.000 99.608 427 ASN A CA 1
ATOM 3225 C C . ASN A 1 428 ? -54.872 19.912 31.167 1.000 100.059 427 ASN A C 1
ATOM 3226 O O . ASN A 1 428 ? -54.555 20.067 29.988 1.000 99.862 427 ASN A O 1
ATOM 3231 N N . TRP A 1 429 ? -55.812 19.048 31.572 1.000 99.881 428 TRP A N 1
ATOM 3232 C CA . TRP A 1 429 ? -56.507 18.161 30.655 1.000 98.292 428 TRP A CA 1
ATOM 3233 C C . TRP A 1 429 ? -58.005 18.248 30.930 1.000 99.641 428 TRP A C 1
ATOM 3234 O O . TRP A 1 429 ? -58.500 17.669 31.894 1.000 99.819 428 TRP A O 1
ATOM 3245 N N . ASN A 1 430 ? -58.702 19.010 30.084 1.000 101.830 429 ASN A N 1
ATOM 3246 C CA . ASN A 1 430 ? -60.139 19.177 30.188 1.000 102.647 429 ASN A CA 1
ATOM 3247 C C . ASN A 1 430 ? -60.799 18.437 29.026 1.000 103.685 429 ASN A C 1
ATOM 3248 O O . ASN A 1 430 ? -60.128 17.796 28.217 1.000 98.357 429 ASN A O 1
ATOM 3253 N N . LEU A 1 431 ? -62.125 18.556 28.939 1.000 107.287 430 LEU A N 1
ATOM 3254 C CA . LEU A 1 431 ? -62.905 17.770 28.003 1.000 106.781 430 LEU A CA 1
ATOM 3255 C C . LEU A 1 431 ? -62.786 18.359 26.596 1.000 104.863 430 LEU A C 1
ATOM 3256 O O . LEU A 1 431 ? -62.981 17.645 25.616 1.000 104.173 430 LEU A O 1
ATOM 3261 N N . ASN A 1 432 ? -62.451 19.654 26.503 1.000 103.246 431 ASN A N 1
ATOM 3262 C CA . ASN A 1 432 ? -62.274 20.317 25.219 1.000 106.004 431 ASN A CA 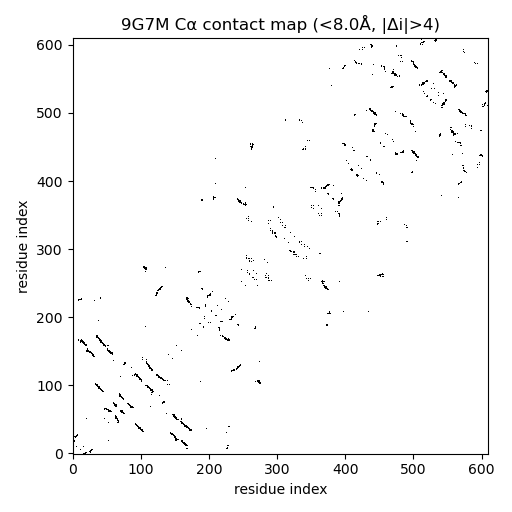1
ATOM 3263 C C . ASN A 1 432 ? -61.023 19.800 24.510 1.000 105.815 431 ASN A C 1
ATOM 3264 O O . ASN A 1 432 ? -61.051 19.546 23.306 1.000 102.193 431 ASN A O 1
ATOM 3269 N N . ARG A 1 433 ? -59.926 19.670 25.266 1.000 106.420 432 ARG A N 1
ATOM 3270 C CA . ARG A 1 433 ? -58.631 19.324 24.704 1.000 104.730 432 ARG A CA 1
ATOM 3271 C C . ARG A 1 433 ? -58.648 17.888 24.186 1.000 99.728 432 ARG A C 1
ATOM 3272 O O . ARG A 1 433 ? -57.908 17.562 23.262 1.000 102.676 432 ARG A O 1
ATOM 3280 N N . LEU A 1 434 ? -59.494 17.042 24.786 1.000 94.940 433 LEU A N 1
ATOM 3281 C CA . LEU A 1 434 ? -59.643 15.660 24.362 1.000 93.453 433 LEU A CA 1
ATOM 3282 C C . LEU A 1 434 ? -60.351 15.589 23.004 1.000 100.402 433 LEU A C 1
ATOM 3283 O O . LEU A 1 434 ? -59.907 14.869 22.111 1.000 101.076 433 LEU A O 1
ATOM 3288 N N . GLN A 1 435 ? -61.453 16.334 22.850 1.000 105.090 434 GLN A N 1
ATOM 3289 C CA . GLN A 1 435 ? -62.206 16.349 21.603 1.000 109.320 434 GLN A CA 1
ATOM 3290 C C . GLN A 1 435 ? -61.333 16.899 20.476 1.000 111.681 434 GLN A C 1
ATOM 3291 O O . GLN A 1 435 ? -61.304 16.329 19.388 1.000 115.822 434 GLN A O 1
ATOM 3297 N N . ALA A 1 436 ? -60.630 18.005 20.750 1.000 110.302 435 ALA A N 1
ATOM 3298 C CA . ALA A 1 436 ? -59.759 18.633 19.767 1.000 108.008 435 ALA A CA 1
ATOM 3299 C C . ALA A 1 436 ? -58.628 17.682 19.379 1.000 102.759 435 ALA A C 1
ATOM 3300 O O . ALA A 1 436 ? -58.269 17.590 18.207 1.000 101.295 435 ALA A O 1
ATOM 3302 N N . ALA A 1 437 ? -58.080 16.977 20.375 1.000 99.182 436 ALA A N 1
ATOM 3303 C CA . ALA A 1 437 ? -56.993 16.036 20.156 1.000 97.316 436 ALA A CA 1
ATOM 3304 C C . ALA A 1 437 ? -57.512 14.758 19.498 1.000 92.821 436 ALA A C 1
ATOM 3305 O O . ALA A 1 437 ? -56.752 14.061 18.831 1.000 88.152 436 ALA A O 1
ATOM 3307 N N . HIS A 1 438 ? -58.798 14.444 19.703 1.000 93.030 437 HIS A N 1
ATOM 3308 C CA . HIS A 1 438 ? -59.416 13.291 19.063 1.000 94.494 437 HIS A CA 1
ATOM 3309 C C . HIS A 1 438 ? -59.600 13.558 17.567 1.000 95.869 437 HIS A C 1
ATOM 3310 O O . HIS A 1 438 ? -59.538 12.629 16.763 1.000 90.380 437 HIS A O 1
ATOM 3317 N N . LEU A 1 439 ? -59.841 14.826 17.204 1.000 101.512 438 LEU A N 1
ATOM 3318 C CA . LEU A 1 439 ? -59.990 15.218 15.809 1.000 106.629 438 LEU A CA 1
ATOM 3319 C C . LEU A 1 439 ? -58.686 14.973 15.061 1.000 106.516 438 LEU A C 1
ATOM 3320 O O . LEU A 1 439 ? -58.693 14.377 13.987 1.000 107.161 438 LEU A O 1
ATOM 3325 N N . ARG A 1 440 ? -57.582 15.455 15.642 1.000 104.586 439 ARG A N 1
ATOM 3326 C CA . ARG A 1 440 ? -56.274 15.363 15.015 1.000 105.455 439 ARG A CA 1
ATOM 3327 C C . ARG A 1 440 ? -55.941 13.899 14.738 1.000 97.994 439 ARG A C 1
ATOM 3328 O O . ARG A 1 440 ? -55.504 13.563 13.642 1.000 103.676 439 ARG A O 1
ATOM 3336 N N . LEU A 1 441 ? -56.182 13.032 15.727 1.000 90.540 440 LEU A N 1
ATOM 3337 C CA . LEU A 1 441 ? -55.888 11.612 15.609 1.000 87.883 440 LEU A CA 1
ATOM 3338 C C . LEU A 1 441 ? -56.723 10.972 14.498 1.000 86.051 440 LEU A C 1
ATOM 3339 O O . LEU A 1 441 ? -56.264 10.037 13.850 1.000 83.036 440 LEU A O 1
ATOM 3344 N N . GLN A 1 442 ? -57.956 11.456 14.301 1.000 87.375 441 GLN A N 1
ATOM 3345 C CA . GLN A 1 442 ? -58.812 10.967 13.229 1.000 88.549 441 GLN A CA 1
ATOM 3346 C C . GLN A 1 442 ? -58.277 11.453 11.887 1.000 87.575 441 GLN A C 1
ATOM 3347 O O . GLN A 1 442 ? -58.103 10.656 10.968 1.000 86.131 441 GLN A O 1
ATOM 3353 N N . VAL A 1 443 ? -58.008 12.762 11.802 1.000 86.646 442 VAL A N 1
ATOM 3354 C CA . VAL A 1 443 ? -57.524 13.392 10.584 1.000 86.825 442 VAL A CA 1
ATOM 3355 C C . VAL A 1 443 ? -56.214 12.732 10.152 1.000 85.212 442 VAL A C 1
ATOM 3356 O O . VAL A 1 443 ? -55.980 12.545 8.961 1.000 86.502 442 VAL A O 1
ATOM 3360 N N . GLN A 1 444 ? -55.375 12.363 11.126 1.000 83.901 443 GLN A N 1
ATOM 3361 C CA . GLN A 1 444 ? -54.049 11.830 10.857 1.000 84.857 443 GLN A CA 1
ATOM 3362 C C . GLN A 1 444 ? -54.091 10.325 10.581 1.000 84.479 443 GLN A C 1
ATOM 3363 O O . GLN A 1 444 ? -53.042 9.716 10.376 1.000 85.066 443 GLN A O 1
ATOM 3369 N N . GLY A 1 445 ? -55.290 9.724 10.595 1.000 84.282 444 GLY A N 1
ATOM 3370 C CA . GLY A 1 445 ? -55.488 8.368 10.097 1.000 85.025 444 GLY A CA 1
ATOM 3371 C C . GLY A 1 445 ? -55.401 7.291 11.179 1.000 86.018 444 GLY A C 1
ATOM 3372 O O . GLY A 1 445 ? -55.056 6.148 10.879 1.000 83.068 444 GLY A O 1
ATOM 3373 N N . TYR A 1 446 ? -55.735 7.662 12.425 1.000 88.465 445 TYR A N 1
ATOM 3374 C CA . TYR A 1 446 ? -55.773 6.744 13.554 1.000 85.492 445 TYR A CA 1
ATOM 3375 C C . TYR A 1 446 ? -57.217 6.540 14.007 1.000 84.964 445 TYR A C 1
ATOM 3376 O O . TYR A 1 446 ? -58.072 7.388 13.756 1.000 84.701 445 TYR A O 1
ATOM 3385 N N . VAL A 1 447 ? -57.458 5.422 14.705 1.000 83.702 446 VAL A N 1
ATOM 3386 C CA . VAL A 1 447 ? -58.748 5.126 15.312 1.000 82.390 446 VAL A CA 1
ATOM 3387 C C . VAL A 1 447 ? -58.521 4.713 16.766 1.000 82.997 446 VAL A C 1
ATOM 3388 O O . VAL A 1 447 ? -57.455 4.207 17.109 1.000 84.168 446 VAL A O 1
ATOM 3392 N N . PHE A 1 448 ? -59.531 4.932 17.615 1.000 81.307 447 PHE A N 1
ATOM 3393 C CA . PHE A 1 448 ? -59.471 4.487 18.997 1.000 78.745 447 PHE A CA 1
ATOM 3394 C C . PHE A 1 448 ? -59.503 2.961 19.024 1.000 75.302 447 PHE A C 1
ATOM 3395 O O . PHE A 1 448 ? -60.327 2.347 18.352 1.000 75.349 447 PHE A O 1
ATOM 3403 N N . ALA A 1 449 ? -58.588 2.364 19.795 1.000 74.494 448 ALA A N 1
ATOM 3404 C CA . ALA A 1 449 ? -58.461 0.917 19.888 1.000 74.647 448 ALA A CA 1
ATOM 3405 C C . ALA A 1 449 ? -58.974 0.411 21.235 1.000 75.252 448 ALA A C 1
ATOM 3406 O O . ALA A 1 449 ? -59.470 -0.714 21.320 1.000 74.260 448 ALA A O 1
ATOM 3408 N N . GLY A 1 450 ? -58.819 1.233 22.283 1.000 74.912 449 GLY A N 1
ATOM 3409 C CA . GLY A 1 450 ? -59.238 0.857 23.624 1.000 74.745 449 GLY A CA 1
ATOM 3410 C C . GLY A 1 450 ? -58.594 1.709 24.720 1.000 73.037 449 GLY A C 1
ATOM 3411 O O . GLY A 1 450 ? -57.685 2.500 24.465 1.000 70.255 449 GLY A O 1
ATOM 3412 N N . TYR A 1 451 ? -59.107 1.524 25.945 1.000 73.012 450 TYR A N 1
ATOM 3413 C CA . TYR A 1 451 ? -58.611 2.184 27.143 1.000 71.318 450 TYR A CA 1
ATOM 3414 C C . TYR A 1 451 ? -57.420 1.404 27.687 1.000 69.941 450 TYR A C 1
ATOM 3415 O O . TYR A 1 451 ? -57.400 0.179 27.594 1.000 68.890 450 TYR A O 1
ATOM 3424 N N . HIS A 1 452 ? -56.443 2.130 28.248 1.000 70.435 451 HIS A N 1
ATOM 3425 C CA . HIS A 1 452 ? -55.290 1.522 28.895 1.000 72.141 451 HIS A CA 1
ATOM 3426 C C . HIS A 1 452 ? -55.101 2.139 30.277 1.000 71.439 451 HIS A C 1
ATOM 3427 O O . HIS A 1 452 ? -55.041 3.360 30.400 1.000 70.578 451 HIS A O 1
ATOM 3434 N N . GLY A 1 453 ? -54.997 1.276 31.296 1.000 72.312 452 GLY A N 1
ATOM 3435 C CA . GLY A 1 453 ? -54.684 1.698 32.653 1.000 73.138 452 GLY A CA 1
ATOM 3436 C C . GLY A 1 453 ? -53.214 1.465 33.002 1.000 73.914 452 GLY A C 1
ATOM 3437 O O . GLY A 1 453 ? -52.701 0.359 32.839 1.000 73.470 452 GLY A O 1
ATOM 3438 N N . THR A 1 454 ? -52.555 2.518 33.502 1.000 76.250 453 THR A N 1
ATOM 3439 C CA . THR A 1 454 ? -51.143 2.469 33.852 1.000 79.054 453 THR A CA 1
ATOM 3440 C C . THR A 1 454 ? -50.894 3.353 35.077 1.000 81.514 453 THR A C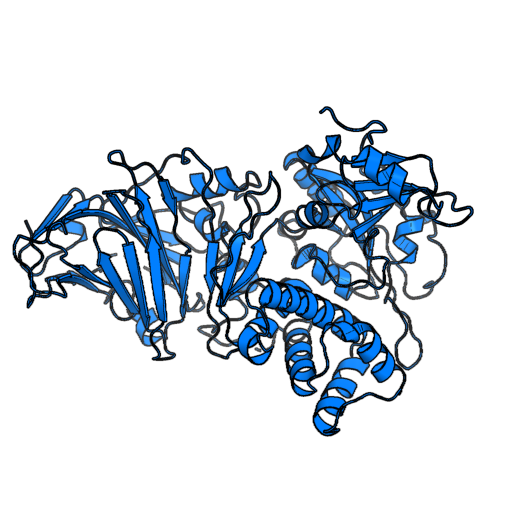 1
ATOM 3441 O O . THR A 1 454 ? -51.778 4.104 35.495 1.000 82.597 453 THR A O 1
ATOM 3445 N N . SER A 1 455 ? -49.679 3.251 35.638 1.000 81.594 454 SER A N 1
ATOM 3446 C CA . SER A 1 455 ? -49.249 4.075 36.759 1.000 81.586 454 SER A CA 1
ATOM 3447 C C . SER A 1 455 ? -49.038 5.517 36.302 1.000 81.682 454 SER A C 1
ATOM 3448 O O . SER A 1 455 ? -49.066 5.802 35.110 1.000 86.159 454 SER A O 1
ATOM 3451 N N . LEU A 1 456 ? -48.812 6.424 37.255 1.000 81.433 455 LEU A N 1
ATOM 3452 C CA . LEU A 1 456 ? -48.579 7.822 36.926 1.000 83.940 455 LEU A CA 1
ATOM 3453 C C . LEU A 1 456 ? -47.339 7.954 36.041 1.000 84.118 455 LEU A C 1
ATOM 3454 O O . LEU A 1 456 ? -47.361 8.678 35.045 1.000 81.289 455 LEU A O 1
ATOM 3459 N N . GLU A 1 457 ? -46.261 7.254 36.421 1.000 83.243 456 GLU A N 1
ATOM 3460 C CA . GLU A 1 457 ? -44.994 7.333 35.709 1.000 82.426 456 GLU A CA 1
ATOM 3461 C C . GLU A 1 457 ? -45.087 6.535 34.409 1.000 81.282 456 GLU A C 1
ATOM 3462 O O . GLU A 1 457 ? -44.423 6.873 33.430 1.000 81.147 456 GLU A O 1
ATOM 3468 N N . GLY A 1 458 ? -45.907 5.475 34.414 1.000 77.333 457 GLY A N 1
ATOM 3469 C CA . GLY A 1 458 ? -46.213 4.729 33.204 1.000 77.010 457 GLY A CA 1
ATOM 3470 C C . GLY A 1 458 ? -46.872 5.600 32.132 1.000 74.884 457 GLY A C 1
ATOM 3471 O O . GLY A 1 458 ? -46.645 5.399 30.940 1.000 72.085 457 GLY A O 1
ATOM 3472 N N . ALA A 1 459 ? -47.679 6.572 32.576 1.000 72.990 458 ALA A N 1
ATOM 3473 C CA . ALA A 1 459 ? -48.386 7.476 31.685 1.000 72.722 458 ALA A CA 1
ATOM 3474 C C . ALA A 1 459 ? -47.421 8.461 31.028 1.000 73.900 458 ALA A C 1
ATOM 3475 O O . ALA A 1 459 ? -47.497 8.679 29.820 1.000 73.888 458 ALA A O 1
ATOM 3477 N N . GLN A 1 460 ? -46.525 9.069 31.819 1.000 75.848 459 GLN A N 1
ATOM 3478 C CA . GLN A 1 460 ? -45.553 10.005 31.271 1.000 74.763 459 GLN A CA 1
ATOM 3479 C C . GLN A 1 460 ? -44.684 9.281 30.245 1.000 74.995 459 GLN A C 1
ATOM 3480 O O . GLN A 1 460 ? -44.343 9.848 29.209 1.000 74.847 459 GLN A O 1
ATOM 3486 N N . SER A 1 461 ? -44.356 8.017 30.543 1.000 73.633 460 SER A N 1
ATOM 3487 C CA . SER A 1 461 ? -43.581 7.170 29.652 1.000 72.361 460 SER A CA 1
ATOM 3488 C C . SER A 1 461 ? -44.285 6.999 28.309 1.000 74.842 460 SER A C 1
ATOM 3489 O O . SER A 1 461 ? -43.686 7.216 27.258 1.000 75.403 460 SER A O 1
ATOM 3492 N N . ILE A 1 462 ? -45.562 6.604 28.360 1.000 76.898 461 ILE A N 1
ATOM 3493 C CA . ILE A 1 462 ? -46.308 6.204 27.178 1.000 75.627 461 ILE A CA 1
ATOM 3494 C C . ILE A 1 462 ? -46.649 7.427 26.330 1.000 74.084 461 ILE A C 1
ATOM 3495 O O . ILE A 1 462 ? -46.419 7.423 25.124 1.000 75.871 461 ILE A O 1
ATOM 3500 N N . VAL A 1 463 ? -47.191 8.468 26.965 1.000 73.029 462 VAL A N 1
ATOM 3501 C CA . VAL A 1 463 ? -47.754 9.594 26.241 1.000 74.116 462 VAL A CA 1
ATOM 3502 C C . VAL A 1 463 ? -46.650 10.460 25.639 1.000 76.158 462 VAL A C 1
ATOM 3503 O O . VAL A 1 463 ? -46.803 10.943 24.519 1.000 78.500 462 VAL A O 1
ATOM 3507 N N . PHE A 1 464 ? -45.555 10.666 26.381 1.000 76.624 463 PHE A N 1
ATOM 3508 C CA . PHE A 1 464 ? -44.520 11.604 25.971 1.000 77.031 463 PHE A CA 1
ATOM 3509 C C . PHE A 1 464 ? -43.319 10.877 25.365 1.000 75.512 463 PHE A C 1
ATOM 3510 O O . PHE A 1 464 ? -42.784 11.313 24.349 1.000 77.543 463 PHE A O 1
ATOM 3518 N N . GLY A 1 465 ? -42.899 9.769 25.981 1.000 73.394 464 GLY A N 1
ATOM 3519 C CA . GLY A 1 465 ? -41.789 8.986 25.464 1.000 72.406 464 GLY A CA 1
ATOM 3520 C C . GLY A 1 465 ? -42.201 8.070 24.313 1.000 72.050 464 GLY A C 1
ATOM 3521 O O . GLY A 1 465 ? -41.364 7.683 23.502 1.000 71.395 464 GLY A O 1
ATOM 3522 N N . GLY A 1 466 ? -43.491 7.718 24.266 1.000 72.406 465 GLY A N 1
ATOM 3523 C CA . GLY A 1 466 ? -44.010 6.808 23.260 1.000 73.796 465 GLY A CA 1
ATOM 3524 C C . GLY A 1 466 ? -44.161 5.388 23.799 1.000 74.440 465 GLY A C 1
ATOM 3525 O O . GLY A 1 466 ? -43.497 5.008 24.760 1.000 78.615 465 GLY A O 1
ATOM 3526 N N . ILE A 1 467 ? -45.036 4.615 23.146 1.000 74.882 466 ILE A N 1
ATOM 3527 C CA . ILE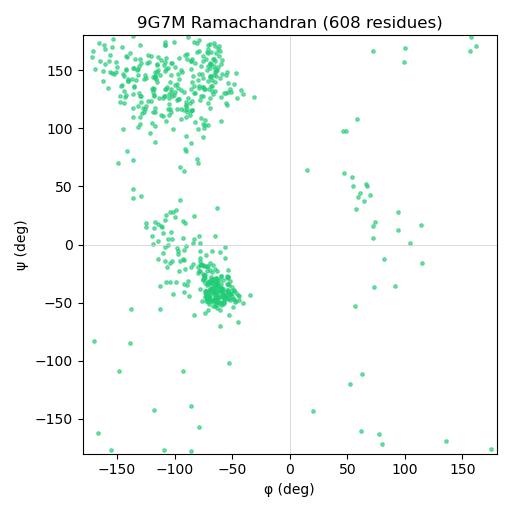 A 1 467 ? -45.332 3.244 23.526 1.000 75.856 466 ILE A CA 1
ATOM 3528 C C . ILE A 1 467 ? -44.177 2.351 23.087 1.000 78.701 466 ILE A C 1
ATOM 3529 O O . ILE A 1 467 ? -44.060 2.025 21.908 1.000 84.084 466 ILE A O 1
ATOM 3534 N N . HIS A 1 468 ? -43.335 1.953 24.045 1.000 80.398 467 HIS A N 1
ATOM 3535 C CA . HIS A 1 468 ? -42.195 1.101 23.756 1.000 82.496 467 HIS A CA 1
ATOM 3536 C C . HIS A 1 468 ? -42.357 -0.226 24.492 1.000 84.338 467 HIS A C 1
ATOM 3537 O O . HIS A 1 468 ? -42.947 -0.278 25.570 1.000 89.406 467 HIS A O 1
ATOM 3544 N N . ASN A 1 469 ? -41.826 -1.290 23.882 1.000 85.142 468 ASN A N 1
ATOM 3545 C CA . ASN A 1 469 ? -41.927 -2.638 24.413 1.000 87.283 468 ASN A CA 1
ATOM 3546 C C . ASN A 1 469 ? -41.119 -2.736 25.703 1.000 94.906 468 ASN A C 1
ATOM 3547 O O . ASN A 1 469 ? -40.049 -2.144 25.818 1.000 97.734 468 ASN A O 1
ATOM 3552 N N . ARG A 1 470 ? -41.668 -3.489 26.664 1.000 105.691 469 ARG A N 1
ATOM 3553 C CA . ARG A 1 470 ? -41.099 -3.672 27.991 1.000 109.275 469 ARG A CA 1
ATOM 3554 C C . ARG A 1 470 ? -41.195 -5.153 28.335 1.000 110.641 469 ARG A C 1
ATOM 3555 O O . ARG A 1 470 ? -42.095 -5.834 27.850 1.000 109.553 469 ARG A O 1
ATOM 3563 N N . GLN A 1 471 ? -40.286 -5.653 29.176 1.000 114.751 470 GLN A N 1
ATOM 3564 C CA . GLN A 1 471 ? -40.419 -7.016 29.663 1.000 120.402 470 GLN A CA 1
ATOM 3565 C C . GLN A 1 471 ? -41.707 -7.098 30.478 1.000 125.081 470 GLN A C 1
ATOM 3566 O O . GLN A 1 471 ? -42.133 -6.098 31.052 1.000 128.762 470 GLN A O 1
ATOM 3572 N N . GLN A 1 472 ? -42.337 -8.282 30.486 1.000 126.830 471 GLN A N 1
ATOM 3573 C CA . GLN A 1 472 ? -43.567 -8.511 31.230 1.000 127.370 471 GLN A CA 1
ATOM 3574 C C . GLN A 1 472 ? -43.569 -9.938 31.772 1.000 131.015 471 GLN A C 1
ATOM 3575 O O . GLN A 1 472 ? -43.050 -10.845 31.125 1.000 131.329 471 GLN A O 1
ATOM 3581 N N . ASP A 1 473 ? -44.168 -10.126 32.955 1.000 137.516 472 ASP A N 1
ATOM 3582 C CA . ASP A 1 473 ? -44.351 -11.451 33.529 1.000 143.916 472 ASP A CA 1
ATOM 3583 C C . ASP A 1 473 ? -45.551 -12.109 32.856 1.000 141.126 472 ASP A C 1
ATOM 3584 O O . ASP A 1 473 ? -46.596 -12.288 33.476 1.000 146.135 472 ASP A O 1
ATOM 3589 N N . LEU A 1 474 ? -45.378 -12.467 31.580 1.000 139.258 473 LEU A N 1
ATOM 3590 C CA . LEU A 1 474 ? -46.452 -13.003 30.761 1.000 138.969 473 LEU A CA 1
ATOM 3591 C C . LEU A 1 474 ? -45.896 -14.119 29.884 1.000 136.868 473 LEU A C 1
ATOM 3592 O O . LEU A 1 474 ? -44.770 -14.020 29.398 1.000 138.502 473 LEU A O 1
ATOM 3597 N N . GLU A 1 475 ? -46.694 -15.176 29.690 1.000 135.210 474 GLU A N 1
ATOM 3598 C CA . GLU A 1 475 ? -46.395 -16.175 28.678 1.000 137.478 474 GLU A CA 1
ATOM 3599 C C . GLU A 1 475 ? -45.900 -15.434 27.438 1.000 136.203 474 GLU A C 1
ATOM 3600 O O . GLU A 1 475 ? -46.541 -14.486 26.990 1.000 142.014 474 GLU A O 1
ATOM 3606 N N . GLU A 1 476 ? -44.753 -15.857 26.898 1.000 131.689 475 GLU A N 1
ATOM 3607 C CA . GLU A 1 476 ? -44.115 -15.152 25.798 1.000 131.351 475 GLU A CA 1
ATOM 3608 C C . GLU A 1 476 ? -45.107 -14.924 24.655 1.000 128.336 475 GLU A C 1
ATOM 3609 O O . GLU A 1 476 ? -45.001 -13.927 23.942 1.000 128.289 475 GLU A O 1
ATOM 3615 N N . ILE A 1 477 ? -46.064 -15.851 24.496 1.000 123.359 476 ILE A N 1
ATOM 3616 C CA . ILE A 1 477 ? -47.019 -15.840 23.394 1.000 118.624 476 ILE A CA 1
ATOM 3617 C C . ILE A 1 477 ? -48.011 -14.679 23.523 1.000 113.522 476 ILE A C 1
ATOM 3618 O O . ILE A 1 477 ? -48.373 -14.069 22.516 1.000 110.714 476 ILE A O 1
ATOM 3623 N N . TRP A 1 478 ? -48.445 -14.375 24.755 1.000 108.396 477 TRP A N 1
ATOM 3624 C CA . TRP A 1 478 ? -49.500 -13.397 24.988 1.000 103.885 477 TRP A CA 1
ATOM 3625 C C . TRP A 1 478 ? -48.923 -12.004 25.238 1.000 100.810 477 TRP A C 1
ATOM 3626 O O . TRP A 1 478 ? -49.606 -11.148 25.796 1.000 100.377 477 TRP A O 1
ATOM 3637 N N . ARG A 1 479 ? -47.676 -11.769 24.811 1.000 98.487 478 ARG A N 1
ATOM 3638 C CA . ARG A 1 479 ? -47.047 -10.471 24.986 1.000 97.868 478 ARG A CA 1
ATOM 3639 C C . ARG A 1 479 ? -47.717 -9.443 24.078 1.000 91.493 478 ARG A C 1
ATOM 3640 O O . ARG A 1 479 ? -48.113 -9.745 22.953 1.000 92.643 478 ARG A O 1
ATOM 3648 N N . GLY A 1 480 ? -47.822 -8.219 24.602 1.000 86.066 479 GLY A N 1
ATOM 3649 C CA . GLY A 1 480 ? -48.432 -7.108 23.897 1.000 84.074 479 GLY A CA 1
ATOM 3650 C C . GLY A 1 480 ? -48.933 -6.055 24.879 1.000 82.507 479 GLY A C 1
ATOM 3651 O O . GLY A 1 480 ? -48.998 -6.313 26.076 1.000 86.304 479 GLY A O 1
ATOM 3652 N N . LEU A 1 481 ? -49.267 -4.869 24.362 1.000 81.750 480 LEU A N 1
ATOM 3653 C CA . LEU A 1 481 ? -49.941 -3.846 25.143 1.000 80.758 480 LEU A CA 1
ATOM 3654 C C . LEU A 1 481 ? -51.411 -4.229 25.263 1.000 85.426 480 LEU A C 1
ATOM 3655 O O . LEU A 1 481 ? -52.051 -4.504 24.251 1.000 91.442 480 LEU A O 1
ATOM 3660 N N . TYR A 1 482 ? -51.925 -4.254 26.501 1.000 89.861 481 TYR A N 1
ATOM 3661 C CA . TYR A 1 482 ? -53.307 -4.625 26.762 1.000 87.791 481 TYR A CA 1
ATOM 3662 C C . TYR A 1 482 ? -54.172 -3.370 26.831 1.000 83.456 481 TYR A C 1
ATOM 3663 O O . TYR A 1 482 ? -53.811 -2.399 27.491 1.000 80.721 481 TYR A O 1
ATOM 3672 N N . VAL A 1 483 ? -55.309 -3.403 26.131 1.000 81.260 482 VAL A N 1
ATOM 3673 C CA . VAL A 1 483 ? -56.297 -2.339 26.217 1.000 82.058 482 VAL A CA 1
ATOM 3674 C C . VAL A 1 483 ? -57.676 -2.983 26.328 1.000 80.152 482 VAL A C 1
ATOM 3675 O O . VAL A 1 483 ? -57.787 -4.209 26.331 1.000 78.442 482 VAL A O 1
ATOM 3679 N N . ALA A 1 484 ? -58.724 -2.156 26.424 1.000 79.385 483 ALA A N 1
ATOM 3680 C CA . ALA A 1 484 ? -60.076 -2.672 26.584 1.000 79.954 483 ALA A CA 1
ATOM 3681 C C . ALA A 1 484 ? -61.108 -1.641 26.138 1.000 76.549 483 ALA A C 1
ATOM 3682 O O . ALA A 1 484 ? -61.022 -0.472 26.502 1.000 76.467 483 ALA A O 1
ATOM 3684 N N . GLY A 1 485 ? -62.097 -2.098 25.366 1.000 74.605 484 GLY A N 1
ATOM 3685 C CA . GLY A 1 485 ? -63.224 -1.258 25.003 1.000 76.771 484 GLY A CA 1
ATOM 3686 C C . GLY A 1 485 ? -63.925 -0.689 26.235 1.000 79.338 484 GLY A C 1
ATOM 3687 O O . GLY A 1 485 ? -64.216 0.505 26.289 1.000 82.233 484 GLY A O 1
ATOM 3688 N N . ASP A 1 486 ? -64.169 -1.553 27.228 1.000 78.212 485 ASP A N 1
ATOM 3689 C CA . ASP A 1 486 ? -64.865 -1.163 28.442 1.000 79.571 485 ASP A CA 1
ATOM 3690 C C . ASP A 1 486 ? -63.869 -0.557 29.432 1.000 78.372 485 ASP A C 1
ATOM 3691 O O . ASP A 1 486 ? -62.989 -1.260 29.927 1.000 77.931 485 ASP A O 1
ATOM 3696 N N . PRO A 1 487 ? -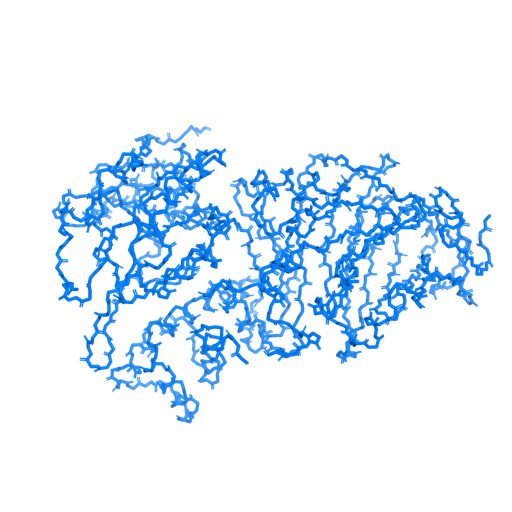63.993 0.747 29.790 1.000 77.226 486 PRO A N 1
ATOM 3697 C CA . PRO A 1 487 ? -63.045 1.394 30.697 1.000 77.247 486 PRO A CA 1
ATOM 3698 C C . PRO A 1 487 ? -62.856 0.626 31.999 1.000 77.929 486 PRO A C 1
ATOM 3699 O O . PRO A 1 487 ? -61.758 0.603 32.548 1.000 80.012 486 PRO A O 1
ATOM 3703 N N . ALA A 1 488 ? -63.943 0.007 32.473 1.000 79.349 487 ALA A N 1
ATOM 3704 C CA . ALA A 1 488 ? -63.941 -0.788 33.690 1.000 81.708 487 ALA A CA 1
ATOM 3705 C C . ALA A 1 488 ? -62.750 -1.746 33.731 1.000 82.800 487 ALA A C 1
ATOM 3706 O O . ALA A 1 488 ? -62.129 -1.899 34.780 1.000 85.856 487 ALA A O 1
ATOM 3708 N N . LEU A 1 489 ? -62.439 -2.389 32.597 1.000 80.672 488 LEU A N 1
ATOM 3709 C CA . LEU A 1 489 ? -61.371 -3.377 32.549 1.000 78.797 488 LEU A CA 1
ATOM 3710 C C . LEU A 1 489 ? -60.005 -2.695 32.637 1.000 78.035 488 LEU A C 1
ATOM 3711 O O . LEU A 1 489 ? -59.131 -3.156 33.366 1.000 79.290 488 LEU A O 1
ATOM 3716 N N . ALA A 1 490 ? -59.830 -1.593 31.900 1.000 77.431 489 ALA A N 1
ATOM 3717 C CA . ALA A 1 490 ? -58.584 -0.844 31.923 1.000 76.581 489 ALA A CA 1
ATOM 3718 C C . ALA A 1 490 ? -58.359 -0.249 33.309 1.000 75.590 489 ALA A C 1
ATOM 3719 O O . ALA A 1 490 ? -57.261 -0.341 33.846 1.000 77.430 489 ALA A O 1
ATOM 3721 N N . TYR A 1 491 ? -59.419 0.335 33.882 1.000 75.826 490 TYR A N 1
ATOM 3722 C CA . TYR A 1 491 ? -59.368 1.011 35.171 1.000 75.916 490 TYR A CA 1
ATOM 3723 C C . TYR A 1 491 ? -58.787 0.116 36.265 1.000 77.158 490 TYR A C 1
ATOM 3724 O O . TYR A 1 491 ? -58.217 0.621 37.227 1.000 78.461 490 TYR A O 1
ATOM 3733 N N . GLY A 1 492 ? -58.949 -1.206 36.128 1.000 78.233 491 GLY A N 1
ATOM 3734 C CA . GLY A 1 492 ? -58.345 -2.155 37.050 1.000 78.477 491 GLY A CA 1
ATOM 3735 C C . GLY A 1 492 ? -56.832 -1.976 37.184 1.000 78.998 491 GLY A C 1
ATOM 3736 O O . GLY A 1 492 ? -56.274 -2.275 38.236 1.000 78.839 491 GLY A O 1
ATOM 3737 N N . TYR A 1 493 ? -56.185 -1.481 36.117 1.000 80.393 492 TYR A N 1
ATOM 3738 C CA . TYR A 1 493 ? -54.734 -1.394 36.037 1.000 79.481 492 TYR A CA 1
ATOM 3739 C C . TYR A 1 493 ? -54.245 0.054 36.084 1.000 78.122 492 TYR A C 1
ATOM 3740 O O . TYR A 1 493 ? -53.088 0.315 35.763 1.000 77.858 492 TYR A O 1
ATOM 3749 N N . ALA A 1 494 ? -55.114 0.986 36.492 1.000 77.494 493 ALA A N 1
ATOM 3750 C CA . ALA A 1 494 ? -54.778 2.402 36.499 1.000 79.032 493 ALA A CA 1
ATOM 3751 C C . ALA A 1 494 ? -54.198 2.791 37.856 1.000 81.037 493 ALA A C 1
ATOM 3752 O O . ALA A 1 494 ? -54.764 3.619 38.566 1.000 81.401 493 ALA A O 1
ATOM 3754 N N . GLN A 1 495 ? -53.045 2.203 38.187 1.000 82.647 494 GLN A N 1
ATOM 3755 C CA . GLN A 1 495 ? -52.451 2.322 39.508 1.000 84.132 494 GLN A CA 1
ATOM 3756 C C . GLN A 1 495 ? -51.049 1.720 39.473 1.000 85.395 494 GLN A C 1
ATOM 3757 O O . GLN A 1 495 ? -50.701 1.022 38.522 1.000 87.764 494 GLN A O 1
ATOM 3763 N N . ASP A 1 496 ? -50.255 1.994 40.514 1.000 84.861 495 ASP A N 1
ATOM 3764 C CA . ASP A 1 496 ? -48.969 1.337 40.693 1.000 83.261 495 ASP A CA 1
ATOM 3765 C C . ASP A 1 496 ? -49.187 -0.174 40.649 1.000 83.468 495 ASP A C 1
ATOM 3766 O O . ASP A 1 496 ? -50.169 -0.677 41.193 1.000 85.457 495 ASP A O 1
ATOM 3771 N N . ALA A 1 497 ? -48.269 -0.886 39.985 1.000 83.477 496 ALA A N 1
ATOM 3772 C CA . ALA A 1 497 ? -48.441 -2.302 39.694 1.000 84.671 496 ALA A CA 1
ATOM 3773 C C . ALA A 1 497 ? -48.498 -3.115 40.983 1.000 86.052 496 ALA A C 1
ATOM 3774 O O . ALA A 1 497 ? -49.131 -4.167 41.010 1.000 87.087 496 ALA A O 1
ATOM 3776 N N . GLU A 1 498 ? -47.806 -2.627 42.024 1.000 89.231 497 GLU A N 1
ATOM 3777 C CA . GLU A 1 498 ? -47.834 -3.221 43.352 1.000 87.797 497 GLU A CA 1
ATOM 3778 C C . GLU A 1 498 ? -47.540 -2.149 44.400 1.000 87.326 497 GLU A C 1
ATOM 3779 O O . GLU A 1 498 ? -47.236 -1.007 44.056 1.000 83.726 497 GLU A O 1
ATOM 3785 N N . GLY A 1 499 ? -47.602 -2.550 45.678 1.000 88.043 498 GLY A N 1
ATOM 3786 C CA . GLY A 1 499 ? -47.423 -1.636 46.793 1.000 87.531 498 GLY A CA 1
ATOM 3787 C C . GLY A 1 499 ? -45.953 -1.427 47.150 1.000 90.224 498 GLY A C 1
ATOM 3788 O O . GLY A 1 499 ? -45.100 -2.247 46.810 1.000 90.741 498 GLY A O 1
ATOM 3789 N N . ASP A 1 500 ? -45.686 -0.318 47.856 1.000 92.827 499 ASP A N 1
ATOM 3790 C CA . ASP A 1 500 ? -44.351 0.030 48.321 1.000 94.163 499 ASP A CA 1
ATOM 3791 C C . ASP A 1 500 ? -44.041 -0.794 49.574 1.000 99.455 499 ASP A C 1
ATOM 3792 O O . ASP A 1 500 ? -44.629 -1.859 49.770 1.000 96.342 499 ASP A O 1
ATOM 3797 N N . GLU A 1 501 ? -43.108 -0.313 50.414 1.000 107.000 500 GLU A N 1
ATOM 3798 C CA . GLU A 1 501 ? -42.665 -1.068 51.580 1.000 107.362 500 GLU A CA 1
ATOM 3799 C C . GLU A 1 501 ? -43.724 -1.013 52.684 1.000 108.254 500 GLU A C 1
ATOM 3800 O O . GLU A 1 501 ? -43.798 -1.922 53.505 1.000 106.101 500 GLU A O 1
ATOM 3806 N N . ARG A 1 502 ? -44.552 0.041 52.683 1.000 113.264 501 ARG A N 1
ATOM 3807 C CA . ARG A 1 502 ? -45.693 0.147 53.582 1.000 116.183 501 ARG A CA 1
ATOM 3808 C C . ARG A 1 502 ? -46.894 -0.599 52.995 1.000 112.011 501 ARG A C 1
ATOM 3809 O O . ARG A 1 502 ? -47.862 -0.870 53.702 1.000 108.505 501 ARG A O 1
ATOM 3817 N N . GLY A 1 503 ? -46.840 -0.898 51.690 1.000 110.392 502 GLY A N 1
ATOM 3818 C CA . GLY A 1 503 ? -47.905 -1.614 51.003 1.000 105.221 502 GLY A CA 1
ATOM 3819 C C . GLY A 1 503 ? -48.912 -0.681 50.331 1.000 101.564 502 GLY A C 1
ATOM 3820 O O . GLY A 1 503 ? -49.972 -1.134 49.905 1.000 96.747 502 GLY A O 1
ATOM 3821 N N . ARG A 1 504 ? -48.567 0.612 50.222 1.000 102.507 503 ARG A N 1
ATOM 3822 C CA . ARG A 1 504 ? -49.425 1.605 49.589 1.000 103.178 503 ARG A CA 1
ATOM 3823 C C . ARG A 1 504 ? -49.412 1.432 48.072 1.000 96.581 503 ARG A C 1
ATOM 3824 O O . ARG A 1 504 ? -48.350 1.297 47.467 1.000 92.931 503 ARG A O 1
ATOM 3832 N N . ILE A 1 505 ? -50.609 1.471 47.476 1.000 91.392 504 ILE A N 1
ATOM 3833 C CA . ILE A 1 505 ? -50.783 1.472 46.033 1.000 85.282 504 ILE A CA 1
ATOM 3834 C C . ILE A 1 505 ? -51.441 2.790 45.633 1.000 82.830 504 ILE A C 1
ATOM 3835 O O . ILE A 1 505 ? -52.591 3.034 45.990 1.000 80.815 504 ILE A O 1
ATOM 3840 N N . ARG A 1 506 ? -50.704 3.631 44.894 1.000 82.734 505 ARG A N 1
ATOM 3841 C CA . ARG A 1 506 ? -51.225 4.918 44.459 1.000 82.036 505 ARG A CA 1
ATOM 3842 C C . ARG A 1 506 ? -52.174 4.731 43.280 1.000 81.808 505 ARG A C 1
ATOM 3843 O O . ARG A 1 506 ? -52.062 3.775 42.514 1.000 80.683 505 ARG A O 1
ATOM 3851 N N . ASN A 1 507 ? -53.094 5.688 43.151 1.000 81.733 506 ASN A N 1
ATOM 3852 C CA . ASN A 1 507 ? -53.936 5.815 41.978 1.000 82.265 506 ASN A CA 1
ATOM 3853 C C . ASN A 1 507 ? -53.044 6.086 40.770 1.000 85.393 506 ASN A C 1
ATOM 3854 O O . ASN A 1 507 ? -51.948 6.628 40.909 1.000 86.642 506 ASN A O 1
ATOM 3859 N N . GLY A 1 508 ? -53.523 5.686 39.587 1.000 85.666 507 GLY A N 1
ATOM 3860 C CA . GLY A 1 508 ? -52.769 5.839 38.355 1.000 85.022 507 GLY A CA 1
ATOM 3861 C C . GLY A 1 508 ? -53.486 6.753 37.369 1.000 82.746 507 GLY A C 1
ATOM 3862 O O . GLY A 1 508 ? -54.087 7.747 37.779 1.000 80.431 507 GLY A O 1
ATOM 3863 N N . THR A 1 509 ? -53.397 6.406 36.076 1.000 79.888 508 THR A N 1
ATOM 3864 C CA . THR A 1 509 ? -53.943 7.232 35.010 1.000 79.178 508 THR A CA 1
ATOM 3865 C C . THR A 1 509 ? -54.592 6.355 33.940 1.000 79.057 508 THR A C 1
ATOM 3866 O O . THR A 1 509 ? -54.074 5.292 33.595 1.000 77.979 508 THR A O 1
ATOM 3870 N N . MET A 1 510 ? -55.728 6.839 33.419 1.000 77.617 509 MET A N 1
ATOM 3871 C CA . MET A 1 510 ? -56.463 6.169 32.363 1.000 76.911 509 MET A CA 1
ATOM 3872 C C . MET A 1 510 ? -56.056 6.787 31.030 1.000 78.352 509 MET A C 1
ATOM 3873 O O . MET A 1 510 ? -56.147 8.002 30.863 1.000 78.817 509 MET A O 1
ATOM 3878 N N . LEU A 1 511 ? -55.601 5.934 30.101 1.000 78.220 510 LEU A N 1
ATOM 3879 C CA . LEU A 1 511 ? -55.130 6.366 28.796 1.000 76.847 510 LEU A CA 1
ATOM 3880 C C . LEU A 1 511 ? -56.040 5.810 27.702 1.000 75.287 510 LEU A C 1
ATOM 3881 O O . LEU A 1 511 ? -56.688 4.781 27.891 1.000 71.331 510 LEU A O 1
ATOM 3886 N N . ARG A 1 512 ? -56.058 6.510 26.558 1.000 76.490 511 ARG A N 1
ATOM 3887 C CA . ARG A 1 512 ? -56.767 6.083 25.360 1.000 76.912 511 ARG A CA 1
ATOM 3888 C C . ARG A 1 512 ? -55.756 5.728 24.273 1.000 74.463 511 ARG A C 1
ATOM 3889 O O . ARG A 1 512 ? -55.092 6.618 23.746 1.000 74.161 511 ARG A O 1
ATOM 3897 N N . VAL A 1 513 ? -55.661 4.440 23.921 1.000 73.245 512 VAL A N 1
ATOM 3898 C CA . VAL A 1 513 ? -54.749 3.999 22.874 1.000 73.670 512 VAL A CA 1
ATOM 3899 C C . VAL A 1 513 ? -55.425 4.129 21.509 1.000 74.195 512 VAL A C 1
ATOM 3900 O O . VAL A 1 513 ? -56.566 3.709 21.330 1.000 74.066 512 VAL A O 1
ATOM 3904 N N . TYR A 1 514 ? -54.695 4.690 20.539 1.000 76.634 513 TYR A N 1
ATOM 3905 C CA . TYR A 1 514 ? -55.141 4.737 19.153 1.000 79.681 513 TYR A CA 1
ATOM 3906 C C . TYR A 1 514 ? -54.148 4.002 18.249 1.000 79.787 513 TYR A C 1
ATOM 3907 O O . TYR A 1 514 ? -52.938 4.199 18.352 1.000 77.418 513 TYR A O 1
ATOM 3916 N N . VAL A 1 515 ? -54.682 3.163 17.352 1.000 80.843 514 VAL A N 1
ATOM 3917 C CA . VAL A 1 515 ? -53.881 2.477 16.351 1.000 81.497 514 VAL A CA 1
ATOM 3918 C C . VAL A 1 515 ? -54.169 3.111 14.993 1.000 82.629 514 VAL A C 1
ATOM 3919 O O . VAL A 1 515 ? -55.188 3.776 14.828 1.000 82.417 514 VAL A O 1
ATOM 3923 N N . PRO A 1 516 ? -53.281 2.939 13.984 1.000 87.391 515 PRO A N 1
ATOM 3924 C CA . PRO A 1 516 ? -53.501 3.506 12.650 1.000 88.479 515 PRO A CA 1
ATOM 3925 C C . PRO A 1 516 ? -54.620 2.812 11.873 1.000 87.339 515 PRO A C 1
ATOM 3926 O O . PRO A 1 516 ? -54.736 1.588 11.909 1.000 85.907 515 PRO A O 1
ATOM 3930 N N . ARG A 1 517 ? -55.417 3.607 11.145 1.000 88.560 516 ARG A N 1
ATOM 3931 C CA . ARG A 1 517 ? -56.536 3.097 10.364 1.000 91.850 516 ARG A CA 1
ATOM 3932 C C . ARG A 1 517 ? -56.063 1.994 9.421 1.000 86.970 516 ARG A C 1
ATOM 3933 O O . ARG A 1 517 ? -56.751 0.993 9.239 1.000 84.525 516 ARG A O 1
ATOM 3941 N N . SER A 1 518 ? -54.876 2.181 8.834 1.000 82.821 517 SER A N 1
ATOM 3942 C CA . SER A 1 518 ? -54.337 1.244 7.865 1.000 81.929 517 SER A CA 1
ATOM 3943 C C . SER A 1 518 ? -54.131 -0.150 8.463 1.000 83.660 517 SER A C 1
ATOM 3944 O O . SER A 1 518 ? -53.798 -1.081 7.733 1.000 82.973 517 SER A O 1
ATOM 3947 N N . ALA A 1 519 ? -54.333 -0.302 9.780 1.000 85.813 518 ALA A N 1
ATOM 3948 C CA . ALA A 1 519 ? -54.129 -1.576 10.456 1.000 86.196 518 ALA A CA 1
ATOM 3949 C C . ALA A 1 519 ? -55.444 -2.338 10.625 1.000 86.862 518 ALA A C 1
ATOM 3950 O O . ALA A 1 519 ? -55.424 -3.503 11.022 1.000 85.181 518 ALA A O 1
ATOM 3952 N N . LEU A 1 520 ? -56.572 -1.687 10.302 1.000 89.313 519 LEU A N 1
ATOM 3953 C CA . LEU A 1 520 ? -57.906 -2.203 10.592 1.000 89.583 519 LEU A CA 1
ATOM 3954 C C . LEU A 1 520 ? -58.075 -3.649 10.122 1.000 87.810 519 LEU A C 1
ATOM 3955 O O . LEU A 1 520 ? -58.642 -4.457 10.850 1.000 83.482 519 LEU A O 1
ATOM 3960 N N . PRO A 1 521 ? -57.634 -4.033 8.901 1.000 91.122 520 PRO A N 1
ATOM 3961 C CA . PRO A 1 521 ? -57.673 -5.440 8.491 1.000 92.087 520 PRO A CA 1
ATOM 3962 C C . PRO A 1 521 ? -56.992 -6.427 9.442 1.000 91.136 520 PRO A C 1
ATOM 3963 O O . PRO A 1 521 ? -57.307 -7.613 9.413 1.000 90.190 520 PRO A O 1
ATOM 3967 N N . ARG A 1 522 ? -56.068 -5.941 10.283 1.000 92.051 521 ARG A N 1
ATOM 3968 C CA . ARG A 1 522 ? -55.273 -6.819 11.128 1.000 94.814 521 ARG A CA 1
ATOM 3969 C C . ARG A 1 522 ? -55.775 -6.823 12.573 1.000 93.534 521 ARG A C 1
ATOM 3970 O O . ARG A 1 522 ? -55.153 -7.461 13.420 1.000 91.670 521 ARG A O 1
ATOM 3978 N N . LEU A 1 523 ? -56.896 -6.141 12.859 1.000 92.789 522 LEU A N 1
ATOM 3979 C CA . LEU A 1 523 ? -57.480 -6.141 14.197 1.000 88.935 522 LEU A CA 1
ATOM 3980 C C . LEU A 1 523 ? -58.485 -7.287 14.320 1.000 90.334 522 LEU A C 1
ATOM 3981 O O . LEU A 1 523 ? -59.659 -7.126 13.996 1.000 88.396 522 LEU A O 1
ATOM 3986 N N . PHE A 1 524 ? -58.020 -8.442 14.808 1.000 92.292 523 PHE A N 1
ATOM 3987 C CA . PHE A 1 524 ? -58.815 -9.660 14.788 1.000 93.982 523 PHE A CA 1
ATOM 3988 C C . PHE A 1 524 ? -59.629 -9.790 16.072 1.000 92.517 523 PHE A C 1
ATOM 3989 O O . PHE A 1 524 ? -59.338 -9.132 17.073 1.000 90.327 523 PHE A O 1
ATOM 3997 N N . ALA A 1 525 ? -60.647 -10.659 16.010 1.000 91.509 524 ALA A N 1
ATOM 3998 C CA . ALA A 1 525 ? -61.531 -10.917 17.134 1.000 88.855 524 ALA A CA 1
ATOM 3999 C C . ALA A 1 525 ? -61.982 -12.377 17.131 1.000 88.540 524 ALA A C 1
ATOM 4000 O O . ALA A 1 525 ? -62.335 -12.926 16.088 1.000 88.345 524 ALA A O 1
ATOM 4002 N N . THR A 1 526 ? -61.959 -12.985 18.323 1.000 89.853 525 THR A N 1
ATOM 4003 C CA . THR A 1 526 ? -62.465 -14.328 18.548 1.000 92.505 525 THR A CA 1
ATOM 4004 C C . THR A 1 526 ? -63.519 -14.288 19.650 1.000 96.453 525 THR A C 1
ATOM 4005 O O . THR A 1 526 ? -63.519 -13.387 20.488 1.000 97.247 525 THR A O 1
ATOM 4009 N N . SER A 1 527 ? -64.400 -15.292 19.640 1.000 100.659 526 SER A N 1
ATOM 4010 C CA . SER A 1 527 ? -65.405 -15.462 20.673 1.000 104.286 526 SER A CA 1
ATOM 4011 C C . SER A 1 527 ? -64.877 -16.382 21.776 1.000 104.235 526 SER A C 1
ATOM 4012 O O . SER A 1 527 ? -65.467 -16.470 22.851 1.000 101.412 526 SER A O 1
ATOM 4015 N N . LEU A 1 528 ? -63.754 -17.058 21.496 1.000 104.453 527 LEU A N 1
ATOM 4016 C CA . LEU A 1 528 ? -63.173 -18.037 22.401 1.000 105.146 527 LEU A CA 1
ATOM 4017 C C . LEU A 1 528 ? -62.412 -17.313 23.511 1.000 106.022 527 LEU A C 1
ATOM 4018 O O . LEU A 1 528 ? -61.662 -16.381 23.225 1.000 104.819 527 LEU A O 1
ATOM 4023 N N . PRO A 1 529 ? -62.566 -17.706 24.802 1.000 107.037 528 PRO A N 1
ATOM 4024 C CA . PRO A 1 529 ? -61.797 -17.092 25.888 1.000 106.169 528 PRO A CA 1
ATOM 4025 C C . PRO A 1 529 ? -60.293 -17.171 25.623 1.000 104.433 528 PRO A C 1
ATOM 4026 O O . PRO A 1 529 ? -59.816 -18.144 25.042 1.000 106.022 528 PRO A O 1
ATOM 4030 N N . LEU A 1 530 ? -59.554 -16.141 26.058 1.000 100.377 529 LEU A N 1
ATOM 4031 C CA . LEU A 1 530 ? -58.119 -16.066 25.825 1.000 96.035 529 LEU A CA 1
ATOM 4032 C C . LEU A 1 530 ? -57.377 -17.004 26.776 1.000 95.894 529 LEU A C 1
ATOM 4033 O O . LEU A 1 530 ? -56.220 -17.336 26.529 1.000 96.810 529 LEU A O 1
ATOM 4038 N N . ASP A 1 531 ? -58.042 -17.429 27.858 1.000 96.182 530 ASP A N 1
ATOM 4039 C CA . ASP A 1 531 ? -57.471 -18.405 28.773 1.000 100.393 530 ASP A CA 1
ATOM 4040 C C . ASP A 1 531 ? -57.877 -19.821 28.361 1.000 105.345 530 ASP A C 1
ATOM 4041 O O . ASP A 1 531 ? -57.423 -20.788 28.967 1.000 107.524 530 ASP A O 1
ATOM 4046 N N . HIS A 1 532 ? -58.734 -19.948 27.340 1.000 111.611 531 HIS A N 1
ATOM 4047 C CA . HIS A 1 532 ? -59.136 -21.255 26.844 1.000 118.876 531 HIS A CA 1
ATOM 4048 C C . HIS A 1 532 ? -57.916 -21.950 26.244 1.000 122.179 531 HIS A C 1
ATOM 4049 O O . HIS A 1 532 ? -57.172 -21.342 25.476 1.000 120.209 531 HIS A O 1
ATOM 4056 N N . PRO A 1 533 ? -57.659 -23.232 26.592 1.000 126.724 532 PRO A N 1
ATOM 4057 C CA . PRO A 1 533 ? -56.519 -23.973 26.048 1.000 129.034 532 PRO A CA 1
ATOM 4058 C C . PRO A 1 533 ? -56.243 -23.742 24.561 1.000 128.246 532 PRO A C 1
ATOM 4059 O O . PRO A 1 533 ? -55.118 -23.422 24.185 1.000 128.902 532 PRO A O 1
ATOM 4063 N N . GLY A 1 534 ? -57.281 -23.879 23.726 1.000 126.860 533 GLY A N 1
ATOM 4064 C CA . GLY A 1 534 ? -57.137 -23.751 22.283 1.000 125.072 533 GLY A CA 1
ATOM 4065 C C . GLY A 1 534 ? -57.180 -22.305 21.787 1.000 121.652 533 GLY A C 1
ATOM 4066 O O . GLY A 1 534 ? -57.507 -22.063 20.626 1.000 116.720 533 GLY A O 1
ATOM 4067 N N . ALA A 1 535 ? -56.838 -21.348 22.660 1.000 120.373 534 ALA A N 1
ATOM 4068 C CA . ALA A 1 535 ? -56.776 -19.946 22.278 1.000 119.068 534 ALA A CA 1
ATOM 4069 C C . ALA A 1 535 ? -55.590 -19.717 21.344 1.000 120.007 534 ALA A C 1
ATOM 4070 O O . ALA A 1 535 ? -55.750 -19.142 20.270 1.000 120.514 534 ALA A O 1
ATOM 4072 N N . SER A 1 536 ? -54.410 -20.187 21.767 1.000 120.345 535 SER A N 1
ATOM 4073 C CA . SER A 1 536 ? -53.165 -19.958 21.048 1.000 119.743 535 SER A CA 1
ATOM 4074 C C . SER A 1 536 ? -53.275 -20.421 19.596 1.000 120.092 535 SER A C 1
ATOM 4075 O O . SER A 1 536 ? -52.816 -19.728 18.692 1.000 119.326 535 SER A O 1
ATOM 4078 N N . GLN A 1 537 ? -53.875 -21.598 19.385 1.000 121.774 536 GLN A N 1
ATOM 4079 C CA . GLN A 1 537 ? -53.970 -22.189 18.059 1.000 125.268 536 GLN A CA 1
ATOM 4080 C C . GLN A 1 537 ? -54.981 -21.419 17.215 1.000 117.554 536 GLN A C 1
ATOM 4081 O O . GLN A 1 537 ? -54.760 -21.208 16.026 1.000 111.596 536 GLN A O 1
ATOM 4087 N N . GLU A 1 538 ? -56.090 -21.013 17.847 1.000 116.052 537 GLU A N 1
ATOM 4088 C CA . GLU A 1 538 ? -57.183 -20.345 17.157 1.000 114.804 537 GLU A CA 1
ATOM 4089 C C . GLU A 1 538 ? -56.764 -18.927 16.772 1.000 114.438 537 GLU A C 1
ATOM 4090 O O . GLU A 1 538 ? -57.080 -18.461 15.680 1.000 116.335 537 GLU A O 1
ATOM 4096 N N . VAL A 1 53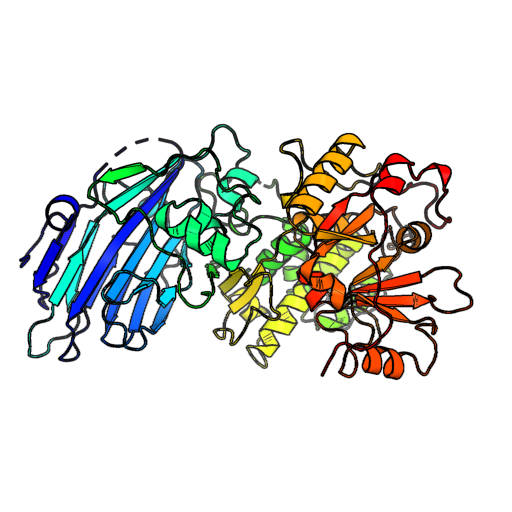9 ? -56.058 -18.249 17.682 1.000 114.258 538 VAL A N 1
ATOM 4097 C CA . VAL A 1 539 ? -55.576 -16.899 17.444 1.000 113.437 538 VAL A CA 1
ATOM 4098 C C . VAL A 1 539 ? -54.472 -16.933 16.385 1.000 116.902 538 VAL A C 1
ATOM 4099 O O . VAL A 1 539 ? -54.332 -15.993 15.605 1.000 117.352 538 VAL A O 1
ATOM 4103 N N . ALA A 1 540 ? -53.700 -18.028 16.355 1.000 117.883 539 ALA A N 1
ATOM 4104 C CA . ALA A 1 540 ? -52.665 -18.221 15.351 1.000 116.334 539 ALA A CA 1
ATOM 4105 C C . ALA A 1 540 ? -53.293 -18.446 13.975 1.000 116.566 539 ALA A C 1
ATOM 4106 O O . ALA A 1 540 ? -52.774 -17.965 12.969 1.000 117.538 539 ALA A O 1
ATOM 4108 N N . ARG A 1 541 ? -54.411 -19.185 13.947 1.000 114.030 540 ARG A N 1
ATOM 4109 C CA . ARG A 1 541 ? -55.138 -19.469 12.719 1.000 113.440 540 ARG A CA 1
ATOM 4110 C C . ARG A 1 541 ? -55.680 -18.174 12.118 1.000 109.896 540 ARG A C 1
ATOM 4111 O O . ARG A 1 541 ? -55.775 -18.053 10.900 1.000 107.017 540 ARG A O 1
ATOM 4119 N N . LEU A 1 542 ? -56.035 -17.219 12.987 1.000 109.080 541 LEU A N 1
ATOM 4120 C CA . LEU A 1 542 ? -56.654 -15.968 12.575 1.000 111.446 541 LEU A CA 1
ATOM 4121 C C . LEU A 1 542 ? -55.630 -15.025 11.942 1.000 114.505 541 LEU A C 1
ATOM 4122 O O . LEU A 1 542 ? -55.992 -14.224 11.082 1.000 114.766 541 LEU A O 1
ATOM 4127 N N . ILE A 1 543 ? -54.361 -15.116 12.367 1.000 117.673 542 ILE A N 1
ATOM 4128 C CA . ILE A 1 543 ? -53.362 -14.102 12.044 1.000 117.930 542 ILE A CA 1
ATOM 4129 C C . ILE A 1 543 ? -52.372 -14.609 10.993 1.000 117.021 542 ILE A C 1
ATOM 4130 O O . ILE A 1 543 ? -51.679 -13.801 10.377 1.000 115.003 542 ILE A O 1
ATOM 4135 N N . GLY A 1 544 ? -52.284 -15.935 10.813 1.000 117.979 543 GLY A N 1
ATOM 4136 C CA . GLY A 1 544 ? -51.519 -16.521 9.721 1.000 118.966 543 GLY A CA 1
ATOM 4137 C C . GLY A 1 544 ? -50.187 -17.122 10.168 1.000 120.091 543 GLY A C 1
ATOM 4138 O O . GLY A 1 544 ? -49.435 -17.624 9.336 1.000 122.478 543 GLY A O 1
ATOM 4139 N N . HIS A 1 545 ? -49.902 -17.071 11.476 1.000 118.690 544 HIS A N 1
ATOM 4140 C CA . HIS A 1 545 ? -48.658 -17.584 12.029 1.000 117.275 544 HIS A CA 1
ATOM 4141 C C . HIS A 1 545 ? -48.866 -17.930 13.500 1.000 119.763 544 HIS A C 1
ATOM 4142 O O . HIS A 1 545 ? -49.840 -17.486 14.101 1.000 125.471 544 HIS A O 1
ATOM 4149 N N . PRO A 1 546 ? -47.971 -18.726 14.133 1.000 118.016 545 PRO A N 1
ATOM 4150 C CA . PRO A 1 546 ? -48.041 -18.956 15.577 1.000 116.497 545 PRO A CA 1
ATOM 4151 C C . PRO A 1 546 ? -47.775 -17.673 16.360 1.000 111.487 545 PRO A C 1
ATOM 4152 O O . PRO A 1 546 ? -47.197 -16.724 15.833 1.000 109.909 545 PRO A O 1
ATOM 4156 N N . LEU A 1 547 ? -48.212 -17.658 17.623 1.000 109.412 546 LEU A N 1
ATOM 4157 C CA . LEU A 1 547 ? -47.975 -16.527 18.504 1.000 109.372 546 LEU A CA 1
ATOM 4158 C C . LEU A 1 547 ? -46.476 -16.423 18.768 1.000 108.520 546 LEU A C 1
ATOM 4159 O O . LEU A 1 547 ? -45.778 -17.432 18.719 1.000 108.790 546 LEU A O 1
ATOM 4164 N N . PRO A 1 548 ? -45.925 -15.224 19.074 1.000 109.946 547 PRO A N 1
ATOM 4165 C CA . PRO A 1 548 ? -46.707 -14.064 19.511 1.000 109.094 547 PRO A CA 1
ATOM 4166 C C . PRO A 1 548 ? -47.237 -13.145 18.411 1.000 106.859 547 PRO A C 1
ATOM 4167 O O . PRO A 1 548 ? -46.980 -13.360 17.227 1.000 107.805 547 PRO A O 1
ATOM 4171 N N . LEU A 1 549 ? -47.967 -12.110 18.845 1.000 103.000 548 LEU A N 1
ATOM 4172 C CA . LEU A 1 549 ? -48.644 -11.172 17.962 1.000 100.151 548 LEU A CA 1
ATOM 4173 C C . LEU A 1 549 ? -47.644 -10.167 17.400 1.000 92.709 548 LEU A C 1
ATOM 4174 O O . LEU A 1 549 ? -46.983 -9.470 18.164 1.000 89.266 548 LEU A O 1
ATOM 4179 N N . LEU A 1 550 ? -47.577 -10.072 16.067 1.000 91.680 549 LEU A N 1
ATOM 4180 C CA . LEU A 1 550 ? -46.677 -9.144 15.398 1.000 93.793 549 LEU A CA 1
ATOM 4181 C C . LEU A 1 550 ? -47.419 -7.831 15.127 1.000 92.667 549 LEU A C 1
ATOM 4182 O O . LEU A 1 550 ? -47.689 -7.091 16.071 1.000 94.573 549 LEU A O 1
ATOM 4187 N N . TYR A 1 551 ? -47.745 -7.534 13.858 1.000 90.642 550 TYR A N 1
ATOM 4188 C CA . TYR A 1 551 ? -48.480 -6.326 13.510 1.000 88.461 550 TYR A CA 1
ATOM 4189 C C . TYR A 1 551 ? -49.969 -6.644 13.401 1.000 91.464 550 TYR A C 1
ATOM 4190 O O . TYR A 1 551 ? -50.542 -6.576 12.314 1.000 97.493 550 TYR A O 1
ATOM 4199 N N . GLU A 1 552 ? -50.580 -6.994 14.540 1.000 90.196 551 GLU A N 1
ATOM 4200 C CA . GLU A 1 552 ? -52.001 -7.289 14.609 1.000 88.918 551 GLU A CA 1
ATOM 4201 C C . GLU A 1 552 ? -52.452 -7.269 16.069 1.000 87.446 551 GLU A C 1
ATOM 4202 O O . GLU A 1 552 ? -51.633 -7.427 16.972 1.000 86.981 551 GLU A O 1
ATOM 4208 N N . SER A 1 553 ? -53.760 -7.061 16.281 1.000 87.687 552 SER A N 1
ATOM 4209 C CA . SER A 1 553 ? -54.367 -7.109 17.603 1.000 85.647 552 SER A CA 1
ATOM 4210 C C . SER A 1 553 ? -55.210 -8.372 17.721 1.000 86.680 552 SER A C 1
ATOM 4211 O O . SER A 1 553 ? -55.418 -9.064 16.730 1.000 88.532 552 SER A O 1
ATOM 4214 N N . ILE A 1 554 ? -55.688 -8.652 18.939 1.000 89.782 553 ILE A N 1
ATOM 4215 C CA . ILE A 1 554 ? -56.665 -9.702 19.182 1.000 92.459 553 ILE A CA 1
ATOM 4216 C C . ILE A 1 554 ? -57.603 -9.232 20.282 1.000 91.639 553 ILE A C 1
ATOM 4217 O O . ILE A 1 554 ? -57.141 -8.769 21.321 1.000 89.545 553 ILE A O 1
ATOM 4222 N N . THR A 1 555 ? -58.910 -9.392 20.044 1.000 92.070 554 THR A N 1
ATOM 4223 C CA . THR A 1 555 ? -59.928 -9.043 21.021 1.000 89.560 554 THR A CA 1
ATOM 4224 C C . THR A 1 555 ? -60.734 -10.298 21.351 1.000 89.962 554 THR A C 1
ATOM 4225 O O . THR A 1 555 ? -61.279 -10.936 20.454 1.000 87.041 554 THR A O 1
ATOM 4229 N N . GLY A 1 556 ? -60.787 -10.651 22.643 1.000 93.263 555 GLY A N 1
ATOM 4230 C CA . GLY A 1 556 ? -61.503 -11.837 23.089 1.000 95.785 555 GLY A CA 1
ATOM 4231 C C . GLY A 1 556 ? -61.966 -11.735 24.543 1.000 95.805 555 GLY A C 1
ATOM 4232 O O . GLY A 1 556 ? -61.590 -10.807 25.258 1.000 95.712 555 GLY A O 1
ATOM 4233 N N . PRO A 1 557 ? -62.823 -12.675 25.010 1.000 94.779 556 PRO A N 1
ATOM 4234 C CA . PRO A 1 557 ? -63.187 -12.764 26.426 1.000 96.757 556 PRO A CA 1
ATOM 4235 C C . PRO A 1 557 ? -61.993 -12.891 27.373 1.000 98.350 556 PRO A C 1
ATOM 4236 O O . PRO A 1 557 ? -61.126 -13.738 27.171 1.000 97.447 556 PRO A O 1
ATOM 4240 N N . GLU A 1 558 ? -61.970 -12.047 28.413 1.000 102.713 557 GLU A N 1
ATOM 4241 C CA . GLU A 1 558 ? -60.957 -12.112 29.458 1.000 105.636 557 GLU A CA 1
ATOM 4242 C C . GLU A 1 558 ? -61.069 -13.438 30.212 1.000 110.742 557 GLU A C 1
ATOM 4243 O O . GLU A 1 558 ? -62.080 -14.135 30.124 1.000 110.663 557 GLU A O 1
ATOM 4249 N N . ALA A 1 559 ? -60.015 -13.764 30.969 1.000 115.382 558 ALA A N 1
ATOM 4250 C CA . ALA A 1 559 ? -59.918 -15.038 31.663 1.000 121.178 558 ALA A CA 1
ATOM 4251 C C . ALA A 1 559 ? -61.023 -15.163 32.713 1.000 127.017 558 ALA A C 1
ATOM 4252 O O . ALA A 1 559 ? -61.444 -14.165 33.296 1.000 131.867 558 ALA A O 1
ATOM 4254 N N . ALA A 1 560 ? -61.462 -16.409 32.948 1.000 127.290 559 ALA A N 1
ATOM 4255 C CA . ALA A 1 560 ? -62.558 -16.730 33.854 1.000 120.838 559 ALA A CA 1
ATOM 4256 C C . ALA A 1 560 ? -63.890 -16.416 33.171 1.000 117.581 559 ALA A C 1
ATOM 4257 O O . ALA A 1 560 ? -63.944 -16.300 31.947 1.000 114.589 559 ALA A O 1
ATOM 4259 N N . GLY A 1 561 ? -64.959 -16.322 33.974 1.000 115.917 560 GLY A N 1
ATOM 4260 C CA . GLY A 1 561 ? -66.275 -15.924 33.498 1.000 111.358 560 GLY A CA 1
ATOM 4261 C C . GLY A 1 561 ? -66.196 -14.658 32.652 1.000 107.970 560 GLY A C 1
ATOM 4262 O O . GLY A 1 561 ? -66.685 -14.640 31.526 1.000 115.697 560 GLY A O 1
ATOM 4263 N N . GLY A 1 562 ? -65.578 -13.615 33.220 1.000 99.151 561 GLY A N 1
ATOM 4264 C CA . GLY A 1 562 ? -65.132 -12.454 32.467 1.000 95.745 561 GLY A CA 1
ATOM 4265 C C . GLY A 1 562 ? -66.185 -11.936 31.493 1.000 94.760 561 GLY A C 1
ATOM 4266 O O . GLY A 1 562 ? -66.298 -12.429 30.371 1.000 101.668 561 GLY A O 1
ATOM 4267 N N . ASN A 1 563 ? -66.922 -10.907 31.917 1.000 89.888 562 ASN A N 1
ATOM 4268 C CA . ASN A 1 563 ? -68.036 -10.386 31.142 1.000 89.686 562 ASN A CA 1
ATOM 4269 C C . ASN A 1 563 ? -67.608 -9.256 30.200 1.000 91.518 562 ASN A C 1
ATOM 4270 O O . ASN A 1 563 ? -68.464 -8.505 29.732 1.000 91.912 562 ASN A O 1
ATOM 4275 N N . ARG A 1 564 ? -66.301 -9.134 29.913 1.000 92.199 563 ARG A N 1
ATOM 4276 C CA . ARG A 1 564 ? -65.792 -8.044 29.089 1.000 93.201 563 ARG A CA 1
ATOM 4277 C C . ARG A 1 564 ? -64.721 -8.545 28.122 1.000 94.035 563 ARG A C 1
ATOM 4278 O O . ARG A 1 564 ? -64.176 -9.633 28.300 1.000 95.159 563 ARG A O 1
ATOM 4286 N N . LEU A 1 565 ? -64.419 -7.708 27.117 1.000 92.187 564 LEU A N 1
ATOM 4287 C CA . LEU A 1 565 ? -63.461 -8.031 26.071 1.000 88.669 564 LEU A CA 1
ATOM 4288 C C . LEU A 1 565 ? -62.144 -7.298 26.314 1.000 88.299 564 LEU A C 1
ATOM 4289 O O . LEU A 1 565 ? -62.130 -6.088 26.539 1.000 83.522 564 LEU A O 1
ATOM 4294 N N . ALA A 1 566 ? -61.045 -8.060 26.235 1.000 91.851 565 ALA A N 1
ATOM 4295 C CA . ALA A 1 566 ? -59.699 -7.531 26.372 1.000 91.966 565 ALA A CA 1
ATOM 4296 C C . ALA A 1 566 ? -58.993 -7.589 25.019 1.000 91.014 565 ALA A C 1
ATOM 4297 O O . ALA A 1 566 ? -58.936 -8.647 24.393 1.000 89.641 565 ALA A O 1
ATOM 4299 N N . THR A 1 567 ? -58.466 -6.438 24.584 1.000 89.561 566 THR A N 1
ATOM 4300 C CA . THR A 1 567 ? -57.701 -6.339 23.352 1.000 89.091 566 THR A CA 1
ATOM 4301 C C . THR A 1 567 ? -56.208 -6.398 23.677 1.000 88.360 566 THR A C 1
ATOM 4302 O O . THR A 1 567 ? -55.720 -5.615 24.495 1.000 88.984 566 THR A O 1
ATOM 4306 N N . ILE A 1 568 ? -55.493 -7.341 23.043 1.000 85.957 567 ILE A N 1
ATOM 4307 C CA . ILE A 1 568 ? -54.039 -7.384 23.102 1.000 83.260 567 ILE A CA 1
ATOM 4308 C C . ILE A 1 568 ? -53.484 -6.871 21.778 1.000 80.480 567 ILE A C 1
ATOM 4309 O O . ILE A 1 568 ? -53.695 -7.490 20.738 1.000 79.349 567 ILE A O 1
ATOM 4314 N N . LEU A 1 569 ? -52.763 -5.748 21.839 1.000 77.516 568 LEU A N 1
ATOM 4315 C CA . LEU A 1 569 ? -52.011 -5.254 20.700 1.000 76.860 568 LEU A CA 1
ATOM 4316 C C . LEU A 1 569 ? -50.650 -5.941 20.675 1.000 77.743 568 LEU A C 1
ATOM 4317 O O . LEU A 1 569 ? -49.908 -5.868 21.649 1.000 75.951 568 LEU A O 1
ATOM 4322 N N . GLY A 1 570 ? -50.324 -6.598 19.555 1.000 79.044 569 GLY A N 1
ATOM 4323 C CA . GLY A 1 570 ? -48.952 -6.993 19.290 1.000 77.902 569 GLY A CA 1
ATOM 4324 C C . GLY A 1 570 ? -48.031 -5.777 19.364 1.000 77.008 569 GLY A C 1
ATOM 4325 O O . GLY A 1 570 ? -48.447 -4.662 19.050 1.000 73.726 569 GLY A O 1
ATOM 4326 N N . TRP A 1 571 ? -46.784 -6.000 19.790 1.000 77.136 570 TRP A N 1
ATOM 4327 C CA . TRP A 1 571 ? -45.881 -4.901 20.089 1.000 76.706 570 TRP A CA 1
ATOM 4328 C C . TRP A 1 571 ? -45.526 -4.120 18.826 1.000 75.643 570 TRP A C 1
ATOM 4329 O O . TRP A 1 571 ? -45.428 -2.894 18.867 1.000 73.081 570 TRP A O 1
ATOM 4340 N N . GLN A 1 572 ? -45.358 -4.830 17.705 1.000 75.587 571 GLN A N 1
ATOM 4341 C CA . GLN A 1 572 ? -45.037 -4.180 16.444 1.000 77.700 571 GLN A CA 1
ATOM 4342 C C . GLN A 1 572 ? -46.147 -3.192 16.081 1.000 75.634 571 GLN A C 1
ATOM 4343 O O . GLN A 1 572 ? -45.869 -2.098 15.596 1.000 74.782 571 GLN A O 1
ATOM 4349 N N . LEU A 1 573 ? -47.404 -3.583 16.329 1.000 75.171 572 LEU A N 1
ATOM 4350 C CA . LEU A 1 573 ? -48.539 -2.688 16.156 1.000 75.759 572 LEU A CA 1
ATOM 4351 C C . LEU A 1 573 ? -48.526 -1.618 17.247 1.000 75.153 572 LEU A C 1
ATOM 4352 O O . LEU A 1 573 ? -48.717 -0.437 16.957 1.000 74.583 572 LEU A O 1
ATOM 4357 N N . ALA A 1 574 ? -48.286 -2.047 18.493 1.000 73.862 573 ALA A N 1
ATOM 4358 C CA . ALA A 1 574 ? -48.292 -1.157 19.645 1.000 73.598 573 ALA A CA 1
ATOM 4359 C C . ALA A 1 574 ? -47.304 -0.007 19.463 1.000 73.144 573 ALA A C 1
ATOM 4360 O O . ALA A 1 574 ? -47.611 1.134 19.811 1.000 68.186 573 ALA A O 1
ATOM 4362 N N . GLU A 1 575 ? -46.125 -0.317 18.907 1.000 76.151 574 GLU A N 1
ATOM 4363 C CA . GLU A 1 575 ? -45.059 0.664 18.771 1.000 78.816 574 GLU A CA 1
ATOM 4364 C C . GLU A 1 575 ? -45.414 1.698 17.703 1.000 78.949 574 GLU A C 1
ATOM 4365 O O . GLU A 1 575 ? -44.818 2.773 17.679 1.000 75.149 574 GLU A O 1
ATOM 4371 N N . GLN A 1 576 ? -46.375 1.369 16.824 1.000 82.945 575 GLN A N 1
ATOM 4372 C CA . GLN A 1 576 ? -46.932 2.339 15.892 1.000 85.796 575 GLN A CA 1
ATOM 4373 C C . GLN A 1 576 ? -48.170 3.001 16.496 1.000 83.974 575 GLN A C 1
ATOM 4374 O O . GLN A 1 576 ? -48.637 4.010 15.973 1.000 83.926 575 GLN A O 1
ATOM 4380 N N . ALA A 1 577 ? -48.691 2.433 17.592 1.000 83.118 576 ALA A N 1
ATOM 4381 C CA . ALA A 1 577 ? -49.864 2.978 18.262 1.000 82.950 576 ALA A CA 1
ATOM 4382 C C . ALA A 1 577 ? -49.486 4.225 19.057 1.000 79.810 576 ALA A C 1
ATOM 4383 O O . ALA A 1 577 ? -48.316 4.450 19.359 1.000 79.361 576 ALA A O 1
ATOM 4385 N N . VAL A 1 578 ? -50.515 5.007 19.398 1.000 77.287 577 VAL A N 1
ATOM 4386 C CA . VAL A 1 578 ? -50.374 6.276 20.091 1.000 78.379 577 VAL A CA 1
ATOM 4387 C C . VAL A 1 578 ? -51.377 6.306 21.247 1.000 82.933 577 VAL A C 1
ATOM 4388 O O . VAL A 1 578 ? -52.435 5.684 21.163 1.000 88.395 577 VAL A O 1
ATOM 4392 N N . ALA A 1 579 ? -51.045 7.024 22.330 1.000 82.362 578 ALA A N 1
ATOM 4393 C CA . ALA A 1 579 ? -51.913 7.083 23.499 1.000 80.899 578 ALA A CA 1
ATOM 4394 C C . ALA A 1 579 ? -52.033 8.517 24.012 1.000 78.644 578 ALA A C 1
ATOM 4395 O O . ALA A 1 579 ? -51.033 9.219 24.116 1.000 77.573 578 ALA A O 1
ATOM 4397 N N . ILE A 1 580 ? -53.264 8.931 24.344 1.000 78.909 579 ILE A N 1
ATOM 4398 C CA . ILE A 1 580 ? -53.513 10.227 24.959 1.000 79.706 579 ILE A CA 1
ATOM 4399 C C . ILE A 1 580 ? -54.236 10.026 26.290 1.000 79.767 579 ILE A C 1
ATOM 4400 O O . ILE A 1 580 ? -54.780 8.955 26.552 1.000 78.927 579 ILE A O 1
ATOM 4405 N N . PRO A 1 581 ? -54.263 11.046 27.180 1.000 81.885 580 PRO A N 1
ATOM 4406 C CA . PRO A 1 581 ? -54.950 10.925 28.464 1.000 85.453 580 PRO A CA 1
ATOM 4407 C C . PRO A 1 581 ? -56.470 10.893 28.315 1.000 86.744 580 PRO A C 1
ATOM 4408 O O . PRO A 1 581 ? -57.041 11.708 27.592 1.000 83.653 580 PRO A O 1
ATOM 4412 N N . SER A 1 582 ? -57.105 9.944 29.016 1.000 87.964 581 SER A N 1
ATOM 4413 C CA . SER A 1 582 ? -58.551 9.921 29.171 1.000 88.675 581 SER A CA 1
ATOM 4414 C C . SER A 1 582 ? -58.986 11.054 30.097 1.000 88.661 581 SER A C 1
ATOM 4415 O O . SER A 1 582 ? -58.162 11.633 30.802 1.000 92.636 581 SER A O 1
ATOM 4418 N N . MET A 1 583 ? -60.289 11.359 30.085 1.000 87.156 582 MET A N 1
ATOM 4419 C CA . MET A 1 583 ? -60.864 12.291 31.042 1.000 88.324 582 MET A CA 1
ATOM 4420 C C . MET A 1 583 ? -61.517 11.520 32.188 1.000 89.404 582 MET A C 1
ATOM 4421 O O . MET A 1 583 ? -62.011 12.131 33.131 1.000 93.348 582 MET A O 1
ATOM 4426 N N . ILE A 1 584 ? -61.507 10.182 32.099 1.000 87.698 583 ILE A N 1
ATOM 4427 C CA . ILE A 1 584 ? -61.993 9.322 33.166 1.000 86.039 583 ILE A CA 1
ATOM 4428 C C . ILE A 1 584 ? -60.961 9.340 34.291 1.000 86.577 583 ILE A C 1
ATOM 4429 O O . ILE A 1 584 ? -59.890 8.750 34.161 1.000 85.471 583 ILE A O 1
ATOM 4434 N N . PRO A 1 585 ? -61.232 10.011 35.433 1.000 89.328 584 PRO A N 1
ATOM 4435 C CA . PRO A 1 585 ? -60.239 10.112 36.500 1.000 90.022 584 PRO A CA 1
ATOM 4436 C C . PRO A 1 585 ? -60.157 8.844 37.346 1.000 87.296 584 PRO A C 1
ATOM 4437 O O . PRO A 1 585 ? -61.148 8.134 37.512 1.000 82.664 584 PRO A O 1
ATOM 4441 N N . THR A 1 586 ? -58.942 8.555 37.828 1.000 88.007 585 THR A N 1
ATOM 4442 C CA . THR A 1 586 ? -58.751 7.694 38.981 1.000 90.033 585 THR A CA 1
ATOM 4443 C C . THR A 1 586 ? -58.935 8.546 40.230 1.000 91.819 585 THR A C 1
ATOM 4444 O O . THR A 1 586 ? -59.106 9.762 40.130 1.000 90.041 585 THR A O 1
ATOM 4448 N N . ASN A 1 587 ? -58.903 7.891 41.396 1.000 94.040 586 ASN A N 1
ATOM 4449 C CA . ASN A 1 587 ? -59.128 8.565 42.662 1.000 94.813 586 ASN A CA 1
ATOM 4450 C C . ASN A 1 587 ? -58.259 7.912 43.734 1.000 92.640 586 ASN A C 1
ATOM 4451 O O . ASN A 1 587 ? -58.173 6.688 43.808 1.000 88.362 586 ASN A O 1
ATOM 4456 N N . SER A 1 588 ? -57.638 8.755 44.570 1.000 95.229 587 SER A N 1
ATOM 4457 C CA . SER A 1 588 ? -56.637 8.325 45.536 1.000 97.753 587 SER A CA 1
ATOM 4458 C C . SER A 1 588 ? -57.261 7.566 46.708 1.000 100.611 587 SER A C 1
ATOM 4459 O O . SER A 1 588 ? -56.552 6.859 47.422 1.000 98.223 587 SER A O 1
ATOM 4462 N N . ARG A 1 589 ? -58.579 7.723 46.903 1.000 104.660 588 ARG A N 1
ATOM 4463 C CA . ARG A 1 589 ? -59.262 7.215 48.084 1.000 107.135 588 ARG A CA 1
ATOM 4464 C C . ARG A 1 589 ? -59.896 5.851 47.817 1.000 104.435 588 ARG A C 1
ATOM 4465 O O . ARG A 1 589 ? -60.138 5.099 48.760 1.000 101.540 588 ARG A O 1
ATOM 4473 N N . THR A 1 590 ? -60.161 5.538 46.540 1.000 105.197 589 THR A N 1
ATOM 4474 C CA . THR A 1 590 ? -60.992 4.399 46.172 1.000 106.180 589 THR A CA 1
ATOM 4475 C C . THR A 1 590 ? -60.163 3.292 45.518 1.000 99.971 589 THR A C 1
ATOM 4476 O O . THR A 1 590 ? -60.724 2.321 45.012 1.000 99.936 589 THR A O 1
ATOM 4480 N N . VAL A 1 591 ? -58.833 3.422 45.557 1.000 92.744 590 VAL A N 1
ATOM 4481 C CA . VAL A 1 591 ? -57.950 2.506 44.854 1.000 90.506 590 VAL A CA 1
ATOM 4482 C C . VAL A 1 591 ? -58.266 1.072 45.274 1.000 89.594 590 VAL A C 1
ATOM 4483 O O . VAL A 1 591 ? -58.152 0.734 46.448 1.000 90.303 590 VAL A O 1
ATOM 4487 N N . GLY A 1 592 ? -58.652 0.237 44.300 1.000 89.240 591 GLY A N 1
ATOM 4488 C CA . GLY A 1 592 ? -59.002 -1.153 44.550 1.000 88.376 591 GLY A CA 1
ATOM 4489 C C . GLY A 1 592 ? -60.475 -1.435 44.263 1.000 89.221 591 GLY A C 1
ATOM 4490 O O . GLY A 1 592 ? -60.872 -2.592 44.138 1.000 91.276 591 GLY A O 1
ATOM 4491 N N . ASN A 1 593 ? -61.278 -0.369 44.165 1.000 88.553 592 ASN A N 1
ATOM 4492 C CA . ASN A 1 593 ? -62.691 -0.487 43.846 1.000 89.114 592 ASN A CA 1
ATOM 4493 C C . ASN A 1 593 ? -62.874 -0.653 42.342 1.000 87.458 592 ASN A C 1
ATOM 4494 O O . ASN A 1 593 ? -61.950 -0.415 41.568 1.000 89.895 592 ASN A O 1
ATOM 4499 N N . PRO A 1 594 ? -64.078 -1.063 41.883 1.000 86.996 593 PRO A N 1
ATOM 4500 C CA . PRO A 1 594 ? -64.450 -0.944 40.476 1.000 85.341 593 PRO A CA 1
ATOM 4501 C C . PRO A 1 594 ? -64.617 0.512 40.053 1.000 82.496 593 PRO A C 1
ATOM 4502 O O . PRO A 1 594 ? -64.706 1.407 40.892 1.000 79.812 593 PRO A O 1
ATOM 4506 N N . LEU A 1 595 ? -64.661 0.713 38.734 1.000 80.037 594 LEU A N 1
ATOM 4507 C CA . LEU A 1 595 ? -64.898 2.015 38.138 1.000 78.381 594 LEU A CA 1
ATOM 4508 C C . LEU A 1 595 ? -66.353 2.421 38.367 1.000 79.763 594 LEU A C 1
ATOM 4509 O O . LEU A 1 595 ? -67.274 1.715 37.955 1.000 78.095 594 LEU A O 1
ATOM 4514 N N . ASP A 1 596 ? -66.544 3.569 39.026 1.000 82.662 595 ASP A N 1
ATOM 4515 C CA . ASP A 1 596 ? -67.870 4.125 39.246 1.000 85.773 595 ASP A CA 1
ATOM 4516 C C . ASP A 1 596 ? -68.330 4.770 37.940 1.000 83.371 595 ASP A C 1
ATOM 4517 O O . ASP A 1 596 ? -67.800 5.810 37.551 1.000 81.522 595 ASP A O 1
ATOM 4522 N N . PRO A 1 597 ? -69.316 4.182 37.218 1.000 82.875 596 PRO A N 1
ATOM 4523 C CA . PRO A 1 597 ? -69.629 4.606 35.852 1.000 81.054 596 PRO A CA 1
ATOM 4524 C C . PRO A 1 597 ? -70.226 6.004 35.717 1.000 80.419 596 PRO A C 1
ATOM 4525 O O . PRO A 1 597 ? -70.423 6.469 34.602 1.000 80.667 596 PRO A O 1
ATOM 4529 N N . ALA A 1 598 ? -70.514 6.668 36.842 1.000 80.631 597 ALA A N 1
ATOM 4530 C CA . ALA A 1 598 ? -70.927 8.063 36.826 1.000 83.006 597 ALA A CA 1
ATOM 4531 C C . ALA A 1 598 ? -69.810 8.952 36.279 1.000 84.619 597 ALA A C 1
ATOM 4532 O O . ALA A 1 598 ? -70.077 9.965 35.636 1.000 84.818 597 ALA A O 1
ATOM 4534 N N . THR A 1 599 ? -68.558 8.547 36.529 1.000 85.797 598 THR A N 1
ATOM 4535 C CA . THR A 1 599 ? -67.387 9.371 36.272 1.000 84.580 598 THR A CA 1
ATOM 4536 C C . THR A 1 599 ? -67.027 9.418 34.784 1.000 82.612 598 THR A C 1
ATOM 4537 O O . THR A 1 599 ? -66.256 10.286 34.382 1.000 81.534 598 THR A O 1
ATOM 4541 N N . VAL A 1 600 ? -67.562 8.481 33.982 1.000 81.108 599 VAL A N 1
ATOM 4542 C CA . VAL A 1 600 ? -67.283 8.410 32.551 1.000 79.042 599 VAL A CA 1
ATOM 4543 C C . VAL A 1 600 ? -68.262 9.315 31.805 1.000 80.252 599 VAL A C 1
ATOM 4544 O O . VAL A 1 600 ? -69.447 9.002 31.721 1.000 80.021 599 VAL A O 1
ATOM 4548 N N . THR A 1 601 ? -67.755 10.411 31.226 1.000 81.628 600 THR A N 1
ATOM 4549 C CA . THR A 1 601 ? -68.610 11.389 30.571 1.000 85.743 600 THR A CA 1
ATOM 4550 C C . THR A 1 601 ? -69.221 10.781 29.310 1.000 90.935 600 THR A C 1
ATOM 4551 O O . THR A 1 601 ? -68.667 9.848 28.731 1.000 93.145 600 THR A O 1
ATOM 4555 N N . LEU A 1 602 ? -70.368 11.324 28.890 1.000 93.690 601 LEU A N 1
ATOM 4556 C CA . LEU A 1 602 ? -70.992 10.921 27.642 1.000 94.165 601 LEU A CA 1
ATOM 4557 C C . LEU A 1 602 ? -70.128 11.384 26.470 1.000 94.761 601 LEU A C 1
ATOM 4558 O O . LEU A 1 602 ? -69.985 10.665 25.484 1.000 98.764 601 LEU A O 1
ATOM 4563 N N . GLU A 1 603 ? -69.550 12.585 26.592 1.000 93.607 602 GLU A N 1
ATOM 4564 C CA . GLU A 1 603 ? -68.788 13.200 25.515 1.000 91.472 602 GLU A CA 1
ATOM 4565 C C . GLU A 1 603 ? -67.661 12.266 25.075 1.000 91.366 602 GLU A C 1
ATOM 4566 O O . GLU A 1 603 ? -67.431 12.089 23.877 1.000 90.448 602 GLU A O 1
ATOM 4572 N N . GLU A 1 604 ? -66.970 11.672 26.059 1.000 90.114 603 GLU A N 1
ATOM 4573 C CA . GLU A 1 604 ? -65.875 10.750 25.799 1.000 89.216 603 GLU A CA 1
ATOM 4574 C C . GLU A 1 604 ? -66.415 9.409 25.301 1.000 90.739 603 GLU A C 1
ATOM 4575 O O . GLU A 1 604 ? -65.762 8.740 24.506 1.000 91.172 603 GLU A O 1
ATOM 4581 N N . LYS A 1 605 ? -67.597 9.011 25.785 1.000 92.932 604 LYS A N 1
ATOM 4582 C CA . LYS A 1 605 ? -68.238 7.782 25.341 1.000 93.995 604 LYS A CA 1
ATOM 4583 C C . LYS A 1 605 ? -68.535 7.835 23.842 1.000 92.639 604 LYS A C 1
ATOM 4584 O O . LYS A 1 605 ? -68.541 6.798 23.183 1.000 87.427 604 LYS A O 1
ATOM 4590 N N . GLN A 1 606 ? -68.795 9.039 23.317 1.000 97.164 605 GLN A N 1
ATOM 4591 C CA . GLN A 1 606 ? -69.255 9.204 21.947 1.000 105.008 605 GLN A CA 1
ATOM 4592 C C . GLN A 1 606 ? -68.087 9.121 20.961 1.000 99.531 605 GLN A C 1
ATOM 4593 O O . GLN A 1 606 ? -68.295 8.878 19.774 1.000 97.022 605 GLN A O 1
ATOM 4599 N N . ILE A 1 607 ? -66.859 9.318 21.450 1.000 96.689 606 ILE A N 1
ATOM 4600 C CA . ILE A 1 607 ? -65.681 9.239 20.602 1.000 93.706 606 ILE A CA 1
ATOM 4601 C C . ILE A 1 607 ? -65.040 7.855 20.715 1.000 91.619 606 ILE A C 1
ATOM 4602 O O . ILE A 1 607 ? -64.111 7.550 19.972 1.000 92.224 606 ILE A O 1
ATOM 4607 N N . SER A 1 608 ? -65.558 7.013 21.620 1.000 90.462 607 SER A N 1
ATOM 4608 C CA . SER A 1 608 ? -64.928 5.744 21.948 1.000 89.102 607 SER A CA 1
ATOM 4609 C C . SER A 1 608 ? -65.625 4.574 21.252 1.000 85.757 607 SER A C 1
ATOM 4610 O O . SER A 1 608 ? -65.587 3.448 21.746 1.000 82.583 607 SER A O 1
ATOM 4613 N N . SER A 1 609 ? -66.247 4.825 20.095 1.000 83.696 608 SER A N 1
ATOM 4614 C CA . SER A 1 609 ? -66.706 3.724 19.266 1.000 82.242 608 SER A CA 1
ATOM 4615 C C . SER A 1 609 ? -65.494 2.882 18.868 1.000 81.060 608 SER A C 1
ATOM 4616 O O . SER A 1 609 ? -64.399 3.412 18.667 1.000 76.566 608 SER A O 1
ATOM 4619 N N . LEU A 1 610 ? -65.702 1.562 18.803 1.000 82.128 609 LEU A N 1
ATOM 4620 C CA . LEU A 1 610 ? -64.622 0.604 18.630 1.000 83.384 609 LEU A CA 1
ATOM 4621 C C . LEU A 1 610 ? -64.475 0.243 17.154 1.000 86.743 609 LEU A C 1
ATOM 4622 O O . LEU A 1 610 ? -65.394 0.444 16.357 1.000 85.677 609 LEU A O 1
ATOM 4627 N N . PRO A 1 611 ? -63.307 -0.306 16.746 1.000 87.766 610 PRO A N 1
ATOM 4628 C CA . PRO A 1 611 ? -63.095 -0.707 15.357 1.000 88.435 610 PRO A CA 1
ATOM 4629 C C . PRO A 1 611 ? -63.911 -1.944 14.987 1.000 89.535 610 PRO A C 1
ATOM 4630 O O . PRO A 1 611 ? -64.255 -2.745 15.855 1.000 91.240 610 PRO A O 1
ATOM 4634 N N . GLY A 1 612 ? -64.227 -2.070 13.691 1.000 87.794 611 GLY A N 1
ATOM 4635 C CA . GLY A 1 612 ? -64.897 -3.246 13.161 1.000 86.494 611 GLY A CA 1
ATOM 4636 C C . GLY A 1 612 ? -63.937 -4.426 13.038 1.000 85.991 611 GLY A C 1
ATOM 4637 O O . GLY A 1 612 ? -63.274 -4.590 12.019 1.000 87.841 611 GLY A O 1
ATOM 4638 N N . TYR A 1 613 ? -63.879 -5.249 14.089 1.000 87.157 612 TYR A N 1
ATOM 4639 C CA . TYR A 1 613 ? -62.938 -6.355 14.164 1.000 88.187 612 TYR A CA 1
ATOM 4640 C C . TYR A 1 613 ? -63.254 -7.390 13.086 1.000 88.145 612 TYR A C 1
ATOM 4641 O O . TYR A 1 613 ? -64.404 -7.536 12.683 1.000 86.743 612 TYR A O 1
ATOM 4650 N N . ALA A 1 614 ? -62.217 -8.106 12.634 1.000 92.149 613 ALA A N 1
ATOM 4651 C CA . ALA A 1 614 ? -62.365 -9.177 11.661 1.000 95.745 613 ALA A CA 1
ATOM 4652 C C . ALA A 1 614 ? -62.428 -10.522 12.386 1.000 99.009 613 ALA A C 1
ATOM 4653 O O . ALA A 1 614 ? -61.794 -10.703 13.424 1.000 98.531 613 ALA A O 1
ATOM 4655 N N . THR A 1 615 ? -63.202 -11.459 11.821 1.000 102.277 614 THR A N 1
ATOM 4656 C CA . THR A 1 615 ? -63.431 -12.761 12.429 1.000 103.637 614 THR A CA 1
ATOM 4657 C C . THR A 1 615 ? -62.949 -13.884 11.512 1.000 103.659 614 THR A C 1
ATOM 4658 O O . THR A 1 615 ? -63.178 -15.057 11.799 1.000 99.482 614 THR A O 1
ATOM 4662 N N . LYS A 1 616 ? -62.278 -13.522 10.412 1.000 108.593 615 LYS A N 1
ATOM 4663 C CA . LYS A 1 616 ? -61.795 -14.499 9.450 1.000 114.362 615 LYS A CA 1
ATOM 4664 C C . LYS A 1 616 ? -60.360 -14.153 9.064 1.000 116.580 615 LYS A C 1
ATOM 4665 O O . LYS A 1 616 ? -60.041 -12.987 8.833 1.000 115.991 615 LYS A O 1
ATOM 4671 N N . PRO A 1 617 ? -59.453 -15.156 8.993 1.000 116.296 616 PRO A N 1
ATOM 4672 C CA . PRO A 1 617 ? -58.091 -14.932 8.509 1.000 115.631 616 PRO A CA 1
ATOM 4673 C C . PRO A 1 617 ? -58.071 -14.123 7.215 1.000 118.803 616 PRO A C 1
ATOM 4674 O O . PRO A 1 617 ? -58.985 -14.238 6.401 1.000 121.674 616 PRO A O 1
ATOM 4678 N N . ALA A 1 618 ? -57.023 -13.309 7.038 1.000 120.674 617 ALA A N 1
ATOM 4679 C CA . ALA A 1 618 ? -56.838 -12.547 5.813 1.000 124.691 617 ALA A CA 1
ATOM 4680 C C . ALA A 1 618 ? -56.577 -13.501 4.647 1.000 130.090 617 ALA A C 1
ATOM 4681 O O . ALA A 1 618 ? -56.428 -14.705 4.844 1.000 128.113 617 ALA A O 1
ATOM 4683 N N . LYS A 1 619 ? -56.521 -12.949 3.429 1.000 137.639 618 LYS A N 1
ATOM 4684 C CA . LYS A 1 619 ? -56.381 -13.747 2.220 1.000 145.166 618 LYS A CA 1
ATOM 4685 C C . LYS A 1 619 ? -54.946 -14.261 2.086 1.000 145.611 618 LYS A C 1
ATOM 4686 O O . LYS A 1 619 ? -54.020 -13.694 2.664 1.000 142.013 618 LYS A O 1
ATOM 4692 N N . ASP A 1 620 ? -54.786 -15.342 1.308 1.000 146.204 619 ASP A N 1
ATOM 4693 C CA . ASP A 1 620 ? -53.501 -15.995 1.110 1.000 144.087 619 ASP A CA 1
ATOM 4694 C C . ASP A 1 620 ? -53.320 -16.289 -0.385 1.000 138.234 619 ASP A C 1
ATOM 4695 O O . ASP A 1 620 ? -52.216 -16.005 -0.892 1.000 131.281 619 ASP A O 1
#

Solvent-accessible surface area: 25547 Å² total; per-residue (Å²): 87,16,115,25,115,14,127,1,27,95,60,0,20,60,101,10,41,0,77,2,26,30,163,110,101,8,72,1,53,0,43,86,213,16,0,0,3,2,0,12,2,5,0,100,13,102,6,46,51,30,2,25,0,5,0,130,0,6,55,1,6,33,0,30,0,54,95,106,11,1,61,1,25,5,90,21,68,62,45,156,107,48,85,27,128,27,54,7,155,48,14,137,27,0,1,0,2,0,0,0,0,36,16,97,24,0,0,0,1,0,0,0,0,0,2,3,0,44,47,141,49,59,4,96,31,14,0,34,1,6,4,0,36,2,47,79,174,12,7,79,74,10,45,62,114,1,30,0,3,0,21,9,111,45,105,41,151,56,80,1,44,0,4,0,103,66,0,0,0,0,38,1,40,15,27,128,130,73,78,16,43,61,40,4,25,16,2,6,9,0,15,0,0,14,12,0,58,3,1,34,22,0,11,32,66,0,3,86,25,112,16,79,7,26,47,10,16,169,80,41,114,32,71,79,70,19,26,118,13,17,95,119,13,55,73,12,105,82,74,12,78,2,6,0,37,2,42,16,70,169,20,26,0,0,34,4,0,0,3,30,10,1,7,23,9,25,7,4,5,36,23,87,24,51,114,118,132,170,68,46,67,100,24,3,56,22,0,18,70,2,0,37,32,0,42,55,6,201,16,67,19,89,88,0,63,108,6,0,72,22,1,2,70,65,92,94,37,93,22,120,73,91,108,29,12,72,41,0,70,84,20,0,51,137,58,24,8,7,0,19,17,0,0,3,0,0,4,8,4,25,104,49,15,63,88,37,23,123,80,17,61,16,62,41,0,16,127,7,8,0,19,1,5,4,5,32,16,64,71,142,104,18,36,97,79,30,73,71,25,1,2,29,5,84,38,26,12,14,0,24,55,1,12,38,152,35,135,60,4,44,18,45,60,151,11,42,71,72,16,75,43,107,29,1,70,35,0,12,110,109,0,84,125,45,27,6,24,6,3,0,3,25,6,13,3,9,40,0,0,49,0,2,0,26,6,3,6,16,34,31,26,38,122,74,128,118,62,35,75,0,9,62,6,1,19,60,19,33,21,4,32,39,139,3,47,10,84,48,11,33,103,175,48,149,75,83,3,2,5,2,0,0,0,0,0,16,118,88,0,47,89,43,2,1,17,20,106,52,44,22,79,79,124,25,2,36,139,47,0,17,131,3,10,69,49,107,20,56,7,77,19,3,1,0,5,0,26,29,63,83,80,27,135,65,90,12,3,3,1,0,22,47,0,0,20,17,1,1,0,0,0,4,51,4,74,15,60,67,219,55,52,72,86,119,18,86,101,90,53,14,41,132,77,1,120,143,27,16,89,82,16,70,52,32,93,160,55,64,214,196

Nearest PDB structures (foldseek):
  3b78-assembly3_F  TM=9.736E-01  e=6.273E-26  Pseudomonas aeruginosa
  3b82-assembly3_F  TM=9.710E-01  e=5.937E-26  Pseudomonas aeruginosa
  3b8h-assembly2_D  TM=9.701E-01  e=1.029E-25  Pseudomonas aeruginosa
  1xk9-assembly1_A  TM=9.722E-01  e=2.926E-25  Pseudomonas aeruginosa
  6edg-assembly1_A  TM=9.456E-01  e=3.647E-25  Pseudomonas aeruginosa

Foldseek 3Di:
DDAAADACQVAALAKDKYFAAAVGKHKYAQAQAWWKKKWKWKKFKDCPQQWWKWKDFFPFWIWIDGPFWIKIWGAAVLRDIDIDIDGLHRARMKMWIKMAIDHLWTFQKIWIKMFRAHPVRAGPEIDEGEIGGHDVVVNVCPPHNGMMIMHIPDDGPDTIMMMIGNTFMWIKGQDPDPDPQQRCLCVAALLQLCLAQQRQQQLCQQAVLHNLFGNNVVVIDTGTRGRGHDRYHHHHPDRYWHKHWAFDSVLQQLLLLLLCLLQLGRSRVVDDTSDPPPPVVPANVLLSVLLVLVLVQVDQLLCQLVLLVCLQAVHDDDGPDVPSVVVNSVSCLVPVLSSVSRSQSSNVLVVVLCVLPPPDGVSQQSRAIEMHIAHSNPDFDRDDNPPRRYRYHYDADALQRLFDPPDDWAQDLQGIPPDDLVRVVSSLVSCVVSAKAWAAKAAAARSVCSSPRNSHQAAGDDPDDQQLDAGKGFLDQQVRLLHNWRNWAGNVGAIGGHFMKTKIFGNSLLQQAAEDADECPPPCNQVQVCQQRVHGGDDGQHKYWYAYPDPGPGIMIGGHRSRRRNMYMDTDQQTTHGPQNPDTRDCVSHDVSSVVRSDHGDHHHHHDDD

Sequence (610 aa):
GIEGNFRLWDDCSSYCLVYAAPHKIYQTPLATKEGVLHYSMVMKDYVGNGQVLALRLDDFATVFVEQESLRLSLLGSDGKPRNFQYARQGAKHWSLNWLVPVGDDAPTSIKVFFKNLDGQNNILSISPLYSVEVDDKTLARWPALATFSVTQENVTQGQGLLGIRRAGVSYVAAPVNHDRHKRWSEWHSGKLLCLLDPLDAIYNYVSQNRCSLGETWEGAIYQTLAGRPVDKYAPPASKPVISQRIHFAKGNALEALTSHRVCGIPLESLARRRKPREEWSSCGNPAANFVALYIATRLPFDQFRQVIHNLVHGQAVAAPDPVPLDALRTAVIEQPELARQSIAQAADIFRNYQAANPGASAAAAQQADVLAVTCPADARPCGSGASSGVLVQRENPTGAHFLNDGELPSFTVQGTQNWNLNRLQAAHLRLQVQGYVFAGYHGTSLEGAQSIVFGGIHNRQQDLEEIWRGLYVAGDPALAYGYAQDAEGDERGRIRNGTMLRVYVPRSALPRLFATSLPLDHPGASQEVARLIGHPLPLLYESITGPEAAGGNRLATILGWQLAEQAVAIPSMIPTNSRTVGNPLDPATVTLEEKQISSLPGYATKPAKD